Protein AF-A0A3N4HL68-F1 (afdb_monomer_lite)

pLDDT: mean 71.16, std 21.78, range [26.56, 97.38]

Secondary structure (DSSP, 8-state):
-------PPP-S-TT--TTPPEEEEEEEPPPPP-------------------------------------------------GGGPPPEEEEEHHHHHHH-HHHHHHHHTT-HHHHHTEEEEEPP---TTS-THHHHHHHHHHHHHHHHS---GGGS-HHHHHHHHHHHHHHHHHTTTSSS------------------SSTTHHHHHHHHHHHHHHHHHHHHHHHHHHHHHHHHHHHHHHHTT-HHHHHHHHHHHHHHHHHHHHHHHHTS--TTS-HHHHHHHHHHHHHHHHHHHHHHHHHHHHHHHHHHHGGG-S-----------------TT---GGGSPEEEEEEE--PPPPPP-----------------------------------SSGGGS-SPPPPEEEEEHHHHHHH-HHHHHHHHTT-HHHHTTEEEEE-----TTS-THHHHHHHHHHHHHHTT---HHHHHH----GGGGG---------HHHHHHHHTT----HHHHHHHHHHHHHHHHHTT-HHHHHHHHHHHHHHHHHHHHHHHHHHHT----HHHHHHHHT--HHHHHHHHHHHHHHS------HHHHHHHH--PPPPTTHHHHHTT-TT-HHHHHHHHTT-HHHHHHHHHHHHHT-TTS--HHHHHHHHHHHHH-GGGHHHHHHHHT-TTTTSS-GGGS-GGGGT--TT----------

Organism: NCBI:txid1160509

Sequence (708 aa):
MLTTQTNTPSLPSHYCFQRSPIITICLEQPPPTPTPQPSTDSSRKRKRKAKFNKKRKLNRVSEGDSEYQPTGGEGAKSANSDPDDSFPAFQVHLSALTASSDYFKLLLAFNGLEMAERKVVFEMPGIDSELDPRLGIEAFKLYVDYSYSGTFDLSSYEYENSIIYKDGKAKASADRSADVASGVVSSEQSSEVEVNATQTERKQDSEEASTSTDKTAKLDKSVRYHGYEMIFIAVAYVLADRLLAEGLKQALVKKMYQNMMEFFESRAHSGCSTSCDEASCEKLHKMYNSVYWNQFGTTAQILFHATKTVTKHKTNISSSQTLKMDETPREFKLASYISTTSSPMITVHLRQSGKPSPALQTQPSAEGHKPLKRKRKNNPGKAEAHHADQSSSQASAESLNSPPLPTFHVHLAALTAHSQYFSSLSSFNGLEMTEQKVTLHLPRLDPSIDPCLAVEAAKLFIDYCYGGYDVRDYAYDMPYLEAAGSSKSSELATVEEEEEYYCKSEMHHGKEMVFIAVAYVLADRLLAEGLKQKLVKSMYRSMMEYHGSRDDLKGGNSYSEAYARIYKSTNWDDFKKRARIIFNGTRTRFLGVKGYVERYGMTPPTGHAQKAVLTSTENVAFRQPWLGKEYMRNLLCAFFSTLWSCRKHTDWSVRHPFELVEEVPGMAKPLLACLMIPEAHREDLKRFPNKDFGLPEEFESSGNIRYT

InterPro domains:
  IPR000210 BTB/POZ domain [PS50097] (90-156)
  IPR011333 SKP1/BTB/POZ domain superfamily [G3DSA:3.30.710.10] (82-297)
  IPR011333 SKP1/BTB/POZ domain superfamily [G3DSA:3.30.710.10] (396-554)

Structure (mmCIF, N/CA/C/O backbone):
data_AF-A0A3N4HL68-F1
#
_entry.id   AF-A0A3N4HL68-F1
#
loop_
_atom_site.group_PDB
_atom_site.id
_atom_site.type_symbol
_atom_site.label_atom_id
_atom_site.label_alt_id
_atom_site.label_comp_id
_atom_site.label_asym_id
_atom_site.label_entity_id
_atom_site.label_seq_id
_atom_site.pdbx_PDB_ins_code
_atom_site.Cartn_x
_atom_site.Cartn_y
_atom_site.Cartn_z
_atom_site.occupancy
_atom_site.B_iso_or_equiv
_atom_site.auth_seq_id
_atom_site.auth_comp_id
_atom_site.auth_asym_id
_atom_site.auth_atom_id
_atom_site.pdbx_PDB_model_num
ATOM 1 N N . MET A 1 1 ? 28.807 34.752 -12.074 1.00 35.00 1 MET A N 1
ATOM 2 C CA . MET A 1 1 ? 29.574 34.535 -10.830 1.00 35.00 1 MET A CA 1
ATOM 3 C C . MET A 1 1 ? 28.577 34.332 -9.701 1.00 35.00 1 MET A C 1
ATOM 5 O O . MET A 1 1 ? 28.064 35.306 -9.171 1.00 35.00 1 MET A O 1
ATOM 9 N N . LEU A 1 2 ? 28.211 33.078 -9.433 1.00 28.73 2 LEU A N 1
ATOM 10 C CA . LEU A 1 2 ? 27.365 32.699 -8.299 1.00 28.73 2 LEU A CA 1
ATOM 11 C C . LEU A 1 2 ? 28.290 32.509 -7.098 1.00 28.73 2 LEU A C 1
ATOM 13 O O . LEU A 1 2 ? 29.167 31.649 -7.122 1.00 28.73 2 LEU A O 1
ATOM 17 N N . THR A 1 3 ? 28.146 33.366 -6.096 1.00 27.02 3 THR A N 1
ATOM 18 C CA . THR A 1 3 ? 28.868 33.286 -4.829 1.00 27.02 3 THR A CA 1
ATOM 19 C C . THR A 1 3 ? 28.405 32.046 -4.068 1.00 27.02 3 THR A C 1
ATOM 21 O O . THR A 1 3 ? 27.301 31.998 -3.533 1.00 27.02 3 THR A O 1
ATOM 24 N N . THR A 1 4 ? 29.258 31.024 -4.026 1.00 32.53 4 THR A N 1
ATOM 25 C CA . THR A 1 4 ? 29.145 29.897 -3.099 1.00 32.53 4 THR A CA 1
ATOM 26 C C . THR A 1 4 ? 29.184 30.435 -1.672 1.00 32.53 4 THR A C 1
ATOM 28 O O . THR A 1 4 ? 30.228 30.903 -1.215 1.00 32.53 4 THR A O 1
ATOM 31 N N . GLN A 1 5 ? 28.043 30.407 -0.979 1.00 29.39 5 GLN A N 1
ATOM 32 C CA . GLN A 1 5 ? 27.996 30.633 0.462 1.00 29.39 5 GLN A CA 1
ATOM 33 C C . GLN A 1 5 ? 28.811 29.531 1.142 1.00 29.39 5 GLN A C 1
ATOM 35 O O . GLN A 1 5 ? 28.456 28.355 1.107 1.00 29.39 5 GLN A O 1
ATOM 40 N N . THR A 1 6 ? 29.937 29.914 1.732 1.00 29.75 6 THR A N 1
ATOM 41 C CA . THR A 1 6 ? 30.710 29.063 2.629 1.00 29.75 6 THR A CA 1
ATOM 42 C C . THR A 1 6 ? 29.882 28.827 3.888 1.00 29.75 6 THR A C 1
ATOM 44 O O . THR A 1 6 ? 29.683 29.758 4.669 1.00 29.75 6 THR A O 1
ATOM 47 N N . ASN A 1 7 ? 29.385 27.601 4.066 1.00 34.88 7 ASN A N 1
ATOM 48 C CA . ASN A 1 7 ? 28.771 27.142 5.309 1.00 34.88 7 ASN A CA 1
ATOM 49 C C . ASN A 1 7 ? 29.770 27.342 6.454 1.00 34.88 7 ASN A C 1
ATOM 51 O O . ASN A 1 7 ? 30.747 26.604 6.579 1.00 34.88 7 ASN A O 1
ATOM 55 N N . THR A 1 8 ? 29.544 28.355 7.286 1.00 34.25 8 THR A N 1
ATOM 56 C CA . THR A 1 8 ? 30.176 28.432 8.599 1.00 34.25 8 THR A CA 1
ATOM 57 C C . THR A 1 8 ? 29.663 27.255 9.435 1.00 34.25 8 THR A C 1
ATOM 59 O O . THR A 1 8 ? 28.458 26.992 9.421 1.00 34.25 8 THR A O 1
ATOM 62 N N . PRO A 1 9 ? 30.536 26.513 10.143 1.00 41.22 9 PRO A N 1
ATOM 63 C CA . PRO A 1 9 ? 30.106 25.405 10.985 1.00 41.22 9 PRO A CA 1
ATOM 64 C C . PRO A 1 9 ? 29.107 25.934 12.015 1.00 41.22 9 PRO A C 1
ATOM 66 O O . PRO A 1 9 ? 29.423 26.823 12.809 1.00 41.22 9 PRO A O 1
ATOM 69 N N . SER A 1 10 ? 27.873 25.431 11.950 1.00 43.22 10 SER A N 1
ATOM 70 C CA . SER A 1 10 ? 26.822 25.767 12.901 1.00 43.22 10 SER A CA 1
ATOM 71 C C . SER A 1 10 ? 27.318 25.459 14.311 1.00 43.22 10 SER A C 1
ATOM 73 O O . SER A 1 10 ? 27.831 24.367 14.556 1.00 43.22 10 SER A O 1
ATOM 75 N N . LEU A 1 11 ? 27.166 26.428 15.218 1.00 43.47 11 LEU A N 1
ATOM 76 C CA . LEU A 1 11 ? 27.404 26.280 16.656 1.00 43.47 11 LEU A CA 1
ATOM 77 C C . LEU A 1 11 ? 26.887 24.918 17.168 1.00 43.47 11 LEU A C 1
ATOM 79 O O . LEU A 1 11 ? 25.849 24.459 16.680 1.00 43.47 11 LEU A O 1
ATOM 83 N N . PRO A 1 12 ? 27.572 24.282 18.144 1.00 51.28 12 PRO A N 1
ATOM 84 C CA . PRO A 1 12 ? 27.151 22.997 18.699 1.00 51.28 12 PRO A CA 1
ATOM 85 C C . PRO A 1 12 ? 25.677 23.082 19.086 1.00 51.28 12 PRO A C 1
ATOM 87 O O . PRO A 1 12 ? 25.255 24.066 19.699 1.00 51.28 12 PRO A O 1
ATOM 90 N N . SER A 1 13 ? 24.893 22.097 18.646 1.00 54.53 13 SER A N 1
ATOM 91 C CA . SER A 1 13 ? 23.437 22.165 18.701 1.00 54.53 13 SER A CA 1
ATOM 92 C C . SER A 1 13 ? 22.912 22.549 20.076 1.00 54.53 13 SER A C 1
ATOM 94 O O . SER A 1 13 ? 23.496 22.228 21.113 1.00 54.53 13 SER A O 1
ATOM 96 N N . HIS A 1 14 ? 21.732 23.174 20.082 1.00 61.06 14 HIS A N 1
ATOM 97 C CA . HIS A 1 14 ? 20.940 23.467 21.279 1.00 61.06 14 HIS A CA 1
ATOM 98 C C . HIS A 1 14 ? 20.764 22.260 22.231 1.00 61.06 14 HIS A C 1
ATOM 100 O O . HIS A 1 14 ? 20.342 22.443 23.368 1.00 61.06 14 HIS A O 1
ATOM 106 N N . TYR A 1 15 ? 21.094 21.038 21.800 1.00 57.62 15 TYR A N 1
ATOM 107 C CA . TYR A 1 15 ? 21.081 19.820 22.606 1.00 57.62 15 TYR A CA 1
ATOM 108 C C . TYR A 1 15 ? 22.233 19.730 23.618 1.00 57.62 15 TYR A C 1
ATOM 110 O O . TYR A 1 15 ? 22.086 19.043 24.632 1.00 57.62 15 TYR A O 1
ATOM 118 N N . CYS A 1 16 ? 23.328 20.471 23.429 1.00 59.53 16 CYS A N 1
ATOM 119 C CA . CYS A 1 16 ? 24.410 20.614 24.406 1.00 59.53 16 CYS A CA 1
ATOM 120 C C . CYS A 1 16 ? 24.056 21.651 25.485 1.00 59.53 16 CYS A C 1
ATOM 122 O O . CYS A 1 16 ? 24.814 22.586 25.753 1.00 59.53 16 CYS A O 1
ATOM 124 N N . PHE A 1 17 ? 22.898 21.510 26.138 1.00 63.28 17 PHE A N 1
ATOM 125 C CA . PHE A 1 17 ? 22.683 22.210 27.403 1.00 63.28 17 PHE A CA 1
ATOM 126 C C . PHE A 1 17 ? 23.809 21.795 28.358 1.00 63.28 17 PHE A C 1
ATOM 128 O O . PHE A 1 17 ? 24.075 20.602 28.497 1.00 63.28 17 PHE A O 1
ATOM 135 N N . GLN A 1 18 ? 24.433 22.761 29.045 1.00 63.81 18 GLN A N 1
ATOM 136 C CA . GLN A 1 18 ? 25.596 22.599 29.946 1.00 63.81 18 GLN A CA 1
ATOM 137 C C . GLN A 1 18 ? 25.431 21.559 31.082 1.00 63.81 18 GLN A C 1
ATOM 139 O O . GLN A 1 18 ? 26.291 21.444 31.950 1.00 63.81 18 GLN A O 1
ATOM 144 N N . ARG A 1 19 ? 24.321 20.817 31.127 1.00 83.12 19 ARG A N 1
ATOM 145 C CA . ARG A 1 19 ? 23.987 19.832 32.157 1.00 83.12 19 ARG A CA 1
ATOM 146 C C . ARG A 1 19 ? 23.576 18.460 31.620 1.00 83.12 19 ARG A C 1
ATOM 148 O O . ARG A 1 19 ? 23.183 17.626 32.433 1.00 83.12 19 ARG A O 1
ATOM 155 N N . SER A 1 20 ? 23.632 18.194 30.310 1.00 89.25 20 SER A N 1
ATOM 156 C CA . SER A 1 20 ? 23.355 16.828 29.843 1.00 89.25 20 SER A CA 1
ATOM 157 C C . SER A 1 20 ? 24.451 15.882 30.345 1.00 89.25 20 SER A C 1
ATOM 159 O O . SER A 1 20 ? 25.627 16.153 30.101 1.00 89.25 20 SER A O 1
ATOM 161 N N . PRO A 1 21 ? 24.109 14.762 31.006 1.00 91.62 21 PRO A N 1
ATOM 162 C CA . PRO A 1 21 ? 25.102 13.764 31.372 1.00 91.62 21 PRO A CA 1
ATOM 163 C C . PRO A 1 21 ? 25.743 13.171 30.112 1.00 91.62 21 PRO A C 1
ATOM 165 O O . PRO A 1 21 ? 25.101 13.061 29.063 1.00 91.62 21 PRO A O 1
ATOM 168 N N . ILE A 1 22 ? 27.016 12.800 30.235 1.00 94.19 22 ILE A N 1
ATOM 169 C CA . ILE A 1 22 ? 27.760 12.053 29.220 1.00 94.19 22 ILE A CA 1
ATOM 170 C C . ILE A 1 22 ? 27.656 10.570 29.567 1.00 94.19 22 ILE A C 1
ATOM 172 O O . ILE A 1 22 ? 27.849 10.187 30.725 1.00 94.19 22 ILE A O 1
ATOM 176 N N . ILE A 1 23 ? 27.340 9.757 28.564 1.00 95.19 23 ILE A N 1
ATOM 177 C CA . ILE A 1 23 ? 27.279 8.301 28.651 1.00 95.19 23 ILE A CA 1
ATOM 178 C C . ILE A 1 23 ? 28.319 7.693 27.709 1.00 95.19 23 ILE A C 1
ATOM 180 O O . ILE A 1 23 ? 28.587 8.236 26.635 1.00 95.19 23 ILE A O 1
ATOM 184 N N . THR A 1 24 ? 28.923 6.584 28.125 1.00 96.38 24 THR A N 1
ATOM 185 C CA . THR A 1 24 ? 29.890 5.842 27.312 1.00 96.38 24 THR A CA 1
ATOM 186 C C . THR A 1 24 ? 29.164 4.742 26.545 1.00 96.38 24 THR A C 1
ATOM 188 O O . THR A 1 24 ? 28.568 3.864 27.159 1.00 96.38 24 THR A O 1
ATOM 191 N N . ILE A 1 25 ? 29.208 4.765 25.216 1.00 95.94 25 ILE A N 1
ATOM 192 C CA . ILE A 1 25 ? 28.686 3.697 24.362 1.00 95.94 25 ILE A CA 1
ATOM 193 C C . ILE A 1 25 ? 29.849 2.800 23.944 1.00 95.94 25 ILE A C 1
ATOM 195 O O . ILE A 1 25 ? 30.736 3.236 23.212 1.00 95.94 25 ILE A O 1
ATOM 199 N N . CYS A 1 26 ? 29.853 1.558 24.408 1.00 94.69 26 CYS A N 1
ATOM 200 C CA . CYS A 1 26 ? 30.788 0.530 23.969 1.00 94.69 26 CYS A CA 1
ATOM 201 C C . CYS A 1 26 ? 30.130 -0.269 22.852 1.00 94.69 26 CYS A C 1
ATOM 203 O O . CYS A 1 26 ? 29.050 -0.817 23.061 1.00 94.69 26 CYS A O 1
ATOM 205 N N . LEU A 1 27 ? 30.755 -0.332 21.680 1.00 93.62 27 LEU A N 1
ATOM 206 C CA . LEU A 1 27 ? 30.255 -1.179 20.604 1.00 93.62 27 LEU A CA 1
ATOM 207 C C . LEU A 1 27 ? 30.709 -2.621 20.838 1.00 93.62 27 LEU A C 1
ATOM 209 O O . LEU A 1 27 ? 31.837 -2.859 21.261 1.00 93.62 27 LEU A O 1
ATOM 213 N N . GLU A 1 28 ? 29.841 -3.582 20.562 1.00 91.12 28 GLU A N 1
ATOM 214 C CA . GLU A 1 28 ? 30.169 -5.005 20.633 1.00 91.12 28 GLU A CA 1
ATOM 215 C C . GLU A 1 28 ? 29.802 -5.670 19.309 1.00 91.12 28 GLU A C 1
ATOM 217 O O . GLU A 1 28 ? 28.771 -5.354 18.709 1.00 91.12 28 GLU A O 1
ATOM 222 N N . GLN A 1 29 ? 30.660 -6.560 18.811 1.00 86.12 29 GLN A N 1
ATOM 223 C CA . GLN A 1 29 ? 30.294 -7.384 17.666 1.00 86.12 29 GLN A CA 1
ATOM 224 C C . GLN A 1 29 ? 29.350 -8.500 18.113 1.00 86.12 29 GLN A C 1
ATOM 226 O O . GLN A 1 29 ? 29.590 -9.112 19.153 1.00 86.12 29 GLN A O 1
ATOM 231 N N . PRO A 1 30 ? 28.327 -8.826 17.309 1.00 83.25 30 PRO A N 1
ATOM 232 C CA . PRO A 1 30 ? 27.520 -10.001 17.574 1.00 83.25 30 PRO A CA 1
ATOM 233 C C . PRO A 1 30 ? 28.425 -11.241 17.569 1.00 83.25 30 PRO A C 1
ATOM 235 O O . PRO A 1 30 ? 29.314 -11.345 16.712 1.00 83.25 30 PRO A O 1
ATOM 238 N N . PRO A 1 31 ? 28.213 -12.203 18.482 1.00 81.81 31 PRO A N 1
ATOM 239 C CA . PRO A 1 31 ? 29.011 -13.417 18.510 1.00 81.81 31 PRO A CA 1
ATOM 240 C C . PRO A 1 31 ? 28.924 -14.126 17.149 1.00 81.81 31 PRO A C 1
ATOM 242 O O . PRO A 1 31 ? 27.839 -14.182 16.551 1.00 81.81 31 PRO A O 1
ATOM 245 N N . PRO A 1 32 ? 30.039 -14.679 16.633 1.00 78.94 32 PRO A N 1
ATOM 246 C CA . PRO A 1 32 ? 30.038 -15.353 15.344 1.00 78.94 32 PRO A CA 1
ATOM 247 C C . PRO A 1 32 ? 28.983 -16.458 15.363 1.00 78.94 32 PRO A C 1
ATOM 249 O O . PRO A 1 32 ? 28.952 -17.295 16.267 1.00 78.94 32 PRO A O 1
ATOM 252 N N . THR A 1 33 ? 28.085 -16.446 14.373 1.00 74.06 33 THR A N 1
ATOM 253 C CA . THR A 1 33 ? 27.041 -17.471 14.281 1.00 74.06 33 THR A CA 1
ATOM 254 C C . THR A 1 33 ? 27.736 -18.829 14.179 1.00 74.06 33 THR A C 1
ATOM 256 O O . THR A 1 33 ? 28.549 -19.001 13.269 1.00 74.06 33 THR A O 1
ATOM 259 N N . PRO A 1 34 ? 27.472 -19.784 15.090 1.00 74.31 34 PRO A N 1
ATOM 260 C CA . PRO A 1 34 ? 28.193 -21.045 15.110 1.00 74.31 34 PRO A CA 1
ATOM 261 C C . PRO A 1 34 ? 27.981 -21.762 13.778 1.00 74.31 34 PRO A C 1
ATOM 263 O O . PRO A 1 34 ? 26.866 -22.183 13.460 1.00 74.31 34 PRO A O 1
ATOM 266 N N . THR A 1 35 ? 29.045 -21.870 12.980 1.00 72.94 35 THR A N 1
ATOM 267 C CA . THR A 1 35 ? 29.023 -22.615 11.723 1.00 72.94 35 THR A CA 1
ATOM 268 C C . THR A 1 35 ? 28.623 -24.050 12.056 1.00 72.94 35 THR A C 1
ATOM 270 O O . THR A 1 35 ? 29.325 -24.678 12.854 1.00 72.94 35 THR A O 1
ATOM 273 N N . PRO A 1 36 ? 27.509 -24.583 11.515 1.00 64.69 36 PRO A N 1
ATOM 274 C CA . PRO A 1 36 ? 27.081 -25.939 11.819 1.00 64.69 36 PRO A CA 1
ATOM 275 C C . PRO A 1 36 ? 28.201 -26.894 11.414 1.00 64.69 36 PRO A C 1
ATOM 277 O O . PRO A 1 36 ? 28.460 -27.091 10.226 1.00 64.69 36 PRO A O 1
ATOM 280 N N . GLN A 1 37 ? 28.909 -27.438 12.408 1.00 62.66 37 GLN A N 1
ATOM 281 C CA . GLN A 1 37 ? 29.953 -28.415 12.154 1.00 62.66 37 GLN A CA 1
ATOM 282 C C . GLN A 1 37 ? 29.293 -29.606 11.454 1.00 62.66 37 GLN A C 1
ATOM 284 O O . GLN A 1 37 ? 28.306 -30.137 11.975 1.00 62.66 37 GLN A O 1
ATOM 289 N N . PRO A 1 38 ? 29.780 -30.019 10.272 1.00 59.41 38 PRO A N 1
ATOM 290 C CA . PRO A 1 38 ? 29.253 -31.196 9.610 1.00 59.41 38 PRO A CA 1
ATOM 291 C C . PRO A 1 38 ? 29.452 -32.376 10.558 1.00 59.41 38 PRO A C 1
ATOM 293 O O . PRO A 1 38 ? 30.581 -32.754 10.864 1.00 59.41 38 PRO A O 1
ATOM 296 N N . SER A 1 39 ? 28.351 -32.931 11.065 1.00 53.91 39 SER A N 1
ATOM 297 C CA . SER A 1 39 ? 28.386 -34.095 11.939 1.00 53.91 39 SER A CA 1
ATOM 298 C C . SER A 1 39 ? 29.057 -35.239 11.183 1.00 53.91 39 SER A C 1
ATOM 300 O O . SER A 1 39 ? 28.465 -35.824 10.272 1.00 53.91 39 SER A O 1
ATOM 302 N N . THR A 1 40 ? 30.294 -35.565 11.546 1.00 48.00 40 THR A N 1
ATOM 303 C CA . THR A 1 40 ? 30.991 -36.770 11.099 1.00 48.00 40 THR A CA 1
ATOM 304 C C . THR A 1 40 ? 30.383 -37.985 11.797 1.00 48.00 40 THR A C 1
ATOM 306 O O . THR A 1 40 ? 31.034 -38.646 12.602 1.00 48.00 40 THR A O 1
ATOM 309 N N . ASP A 1 41 ? 29.116 -38.283 11.511 1.00 46.53 41 ASP A N 1
ATOM 310 C CA . ASP A 1 41 ? 28.479 -39.529 11.926 1.00 46.53 41 ASP A CA 1
ATOM 311 C C . ASP A 1 41 ? 28.779 -40.604 10.874 1.00 46.53 41 ASP A C 1
ATOM 313 O O . ASP A 1 41 ? 28.009 -40.891 9.957 1.00 46.53 41 ASP A O 1
ATOM 317 N N . SER A 1 42 ? 29.982 -41.169 10.973 1.00 50.00 42 SER A N 1
ATOM 318 C CA . SER A 1 42 ? 30.399 -42.348 10.211 1.00 50.00 42 SER A CA 1
ATOM 319 C C . SER A 1 42 ? 30.027 -43.632 10.964 1.00 50.00 42 SER A C 1
ATOM 321 O O . SER A 1 42 ? 30.868 -44.478 11.276 1.00 50.00 42 SER A O 1
ATOM 323 N N . SER A 1 43 ? 28.739 -43.826 11.255 1.00 46.84 43 SER A N 1
ATOM 324 C CA . SER A 1 43 ? 28.242 -45.074 11.841 1.00 46.84 43 SER A CA 1
ATOM 325 C C . SER A 1 43 ? 27.886 -46.121 10.768 1.00 46.84 43 SER A C 1
ATOM 327 O O . SER A 1 43 ? 26.854 -46.121 10.099 1.00 46.84 43 SER A O 1
ATOM 329 N N . ARG A 1 44 ? 28.824 -47.065 10.619 1.00 48.00 44 ARG A N 1
ATOM 330 C CA . ARG A 1 44 ? 28.714 -48.434 10.076 1.00 48.00 44 ARG A CA 1
ATOM 331 C C . ARG A 1 44 ? 27.278 -48.969 9.886 1.00 48.00 44 ARG A C 1
ATOM 333 O O . ARG A 1 44 ? 26.658 -49.463 10.827 1.00 48.00 44 ARG A O 1
ATOM 340 N N . LYS A 1 45 ? 26.839 -49.119 8.630 1.00 42.88 45 LYS A N 1
ATOM 341 C CA . LYS A 1 45 ? 25.754 -50.051 8.259 1.00 42.88 45 LYS A CA 1
ATOM 342 C C . LYS A 1 45 ? 26.245 -51.505 8.326 1.00 42.88 45 LYS A C 1
ATOM 344 O O . LYS A 1 45 ? 26.641 -52.094 7.321 1.00 42.88 45 LYS A O 1
ATOM 349 N N . ARG A 1 46 ? 26.198 -52.120 9.514 1.00 44.56 46 ARG A N 1
ATOM 350 C CA . ARG A 1 46 ? 26.305 -53.582 9.676 1.00 44.56 46 ARG A CA 1
ATOM 351 C C . ARG A 1 46 ? 24.914 -54.213 9.550 1.00 44.56 46 ARG A C 1
ATOM 353 O O . ARG A 1 46 ? 24.080 -54.095 10.439 1.00 44.56 46 ARG A O 1
ATOM 360 N N . LYS A 1 47 ? 24.685 -54.925 8.443 1.00 52.81 47 LYS A N 1
ATOM 361 C CA . LYS A 1 47 ? 23.555 -55.849 8.251 1.00 52.81 47 LYS A CA 1
ATOM 362 C C . LYS A 1 47 ? 23.596 -56.951 9.319 1.00 52.81 47 LYS A C 1
ATOM 364 O O . LYS A 1 47 ? 24.529 -57.751 9.295 1.00 52.81 47 LYS A O 1
ATOM 369 N N . ARG A 1 48 ? 22.569 -57.088 10.165 1.00 44.16 48 ARG A N 1
ATOM 370 C CA . ARG A 1 48 ? 22.218 -58.379 10.787 1.00 44.16 48 ARG A CA 1
ATOM 371 C C . ARG A 1 48 ? 20.705 -58.550 10.924 1.00 44.16 48 ARG A C 1
ATOM 373 O O . ARG A 1 48 ? 19.995 -57.671 11.391 1.00 44.16 48 ARG A O 1
ATOM 380 N N . LYS A 1 49 ? 20.257 -59.718 10.461 1.00 46.97 49 LYS A N 1
ATOM 381 C CA . LYS A 1 49 ? 18.898 -60.258 10.521 1.00 46.97 49 LYS A CA 1
ATOM 382 C C . LYS A 1 49 ? 18.583 -60.800 11.926 1.00 46.97 49 LYS A C 1
ATOM 384 O O . LYS A 1 49 ? 19.466 -61.374 12.550 1.00 46.97 49 LYS A O 1
ATOM 389 N N . ALA A 1 50 ? 17.300 -60.701 12.290 1.00 47.25 50 ALA A N 1
ATOM 390 C CA . ALA A 1 50 ? 16.484 -61.591 13.132 1.00 47.25 50 ALA A CA 1
ATOM 391 C C . ALA A 1 50 ? 16.986 -62.011 14.535 1.00 47.25 50 ALA A C 1
ATOM 393 O O . ALA A 1 50 ? 17.951 -62.758 14.655 1.00 47.25 50 ALA A O 1
ATOM 394 N N . LYS A 1 51 ? 16.184 -61.744 15.579 1.00 42.47 51 LYS A N 1
ATOM 395 C CA . LYS A 1 51 ? 15.284 -62.741 16.206 1.00 42.47 51 LYS A CA 1
ATOM 396 C C . LYS A 1 51 ? 14.524 -62.177 17.418 1.00 42.47 51 LYS A C 1
ATOM 398 O O . LYS A 1 51 ? 14.943 -61.251 18.095 1.00 42.47 51 LYS A O 1
ATOM 403 N N . PHE A 1 52 ? 13.377 -62.808 17.607 1.00 47.72 52 PHE A N 1
ATOM 404 C CA . PHE A 1 52 ? 12.295 -62.654 18.572 1.00 47.72 52 PHE A CA 1
ATOM 405 C C . PHE A 1 52 ? 12.676 -63.137 19.990 1.00 47.72 52 PHE A C 1
ATOM 407 O O . PHE A 1 52 ? 13.314 -64.183 20.093 1.00 47.72 52 PHE A O 1
ATOM 414 N N . ASN A 1 53 ? 12.237 -62.432 21.049 1.00 35.81 53 ASN A N 1
ATOM 415 C CA . ASN A 1 53 ? 11.705 -62.927 22.351 1.00 35.81 53 ASN A CA 1
ATOM 416 C C . ASN A 1 53 ? 11.702 -61.767 23.378 1.00 35.81 53 ASN A C 1
ATOM 418 O O . ASN A 1 53 ? 12.710 -61.096 23.525 1.00 35.81 53 ASN A O 1
ATOM 422 N N . LYS A 1 54 ? 10.592 -61.323 23.990 1.00 42.72 54 LYS A N 1
ATOM 423 C CA . LYS A 1 54 ? 9.596 -61.935 24.906 1.00 42.72 54 LYS A CA 1
ATOM 424 C C . LYS A 1 54 ? 9.955 -61.776 26.407 1.00 42.72 54 LYS A C 1
ATOM 426 O O . LYS A 1 54 ? 10.713 -62.566 26.945 1.00 42.72 54 LYS A O 1
ATOM 431 N N . LYS A 1 55 ? 9.191 -60.873 27.055 1.00 43.53 55 LYS A N 1
ATOM 432 C CA . LYS A 1 55 ? 8.633 -60.879 28.436 1.00 43.53 55 LYS A CA 1
ATOM 433 C C . LYS A 1 55 ? 9.481 -60.521 29.682 1.00 43.53 55 LYS A C 1
ATOM 435 O O . LYS A 1 55 ? 10.552 -61.064 29.896 1.00 43.53 55 LYS A O 1
ATOM 440 N N . ARG A 1 56 ? 8.739 -59.854 30.604 1.00 37.06 56 ARG A N 1
ATOM 441 C CA . ARG A 1 56 ? 8.866 -59.702 32.084 1.00 37.06 56 ARG A CA 1
ATOM 442 C C . ARG A 1 56 ? 9.858 -58.615 32.551 1.00 37.06 56 ARG A C 1
ATOM 444 O O . ARG A 1 56 ? 10.869 -58.432 31.907 1.00 37.06 56 ARG A O 1
ATOM 451 N N . LYS A 1 57 ? 9.656 -57.871 33.650 1.00 34.19 57 LYS A N 1
ATOM 452 C CA . LYS A 1 57 ? 8.686 -57.898 34.770 1.00 34.19 57 LYS A CA 1
ATOM 453 C C . LYS A 1 57 ? 8.775 -56.555 35.533 1.00 34.19 57 LYS A C 1
ATOM 455 O O . LYS A 1 57 ? 9.836 -55.948 35.553 1.00 34.19 57 LYS A O 1
ATOM 460 N N . LEU A 1 58 ? 7.678 -56.176 36.193 1.00 47.53 58 LEU A N 1
ATOM 461 C CA . LEU A 1 58 ? 7.588 -55.199 37.292 1.00 47.53 58 LEU A CA 1
ATOM 462 C C . LEU A 1 58 ? 8.466 -55.577 38.509 1.00 47.53 58 LEU A C 1
ATOM 464 O O . LEU A 1 58 ? 8.580 -56.770 38.792 1.00 47.53 58 LEU A O 1
ATOM 468 N N . ASN A 1 59 ? 8.958 -54.560 39.238 1.00 33.19 59 ASN A N 1
ATOM 469 C CA . ASN A 1 59 ? 9.160 -54.415 40.708 1.00 33.19 59 ASN A CA 1
ATOM 470 C C . ASN A 1 59 ? 9.850 -53.040 40.916 1.00 33.19 59 ASN A C 1
ATOM 472 O O . ASN A 1 59 ? 10.791 -52.764 40.183 1.00 33.19 59 ASN A O 1
ATOM 476 N N . ARG A 1 60 ? 9.405 -52.033 41.689 1.00 40.88 60 ARG A N 1
ATOM 477 C CA . ARG A 1 60 ? 8.847 -51.854 43.055 1.00 40.88 60 ARG A CA 1
ATOM 478 C C . ARG A 1 60 ? 9.873 -52.044 44.196 1.00 40.88 60 ARG A C 1
ATOM 480 O O . ARG A 1 60 ? 10.389 -53.146 44.334 1.00 40.88 60 ARG A O 1
ATOM 487 N N . VAL A 1 61 ? 9.959 -50.999 45.051 1.00 37.03 61 VAL A N 1
ATOM 488 C CA . VAL A 1 61 ? 10.605 -50.875 46.396 1.00 37.03 61 VAL A CA 1
ATOM 489 C C . VAL A 1 61 ? 12.129 -50.618 46.322 1.00 37.03 61 VAL A C 1
ATOM 491 O O . VAL A 1 61 ? 12.761 -51.214 45.463 1.00 37.03 61 VAL A O 1
ATOM 494 N N . SER A 1 62 ? 12.811 -49.727 47.063 1.00 35.31 62 SER A N 1
ATOM 495 C CA . SER A 1 62 ? 12.664 -48.997 48.356 1.00 35.31 62 SER A CA 1
ATOM 496 C C . SER A 1 62 ? 13.613 -47.771 48.323 1.00 35.31 62 SER A C 1
ATOM 498 O O . SER A 1 62 ? 14.601 -47.806 47.595 1.00 35.31 62 SER A O 1
ATOM 500 N N . GLU A 1 63 ? 13.282 -46.619 48.916 1.00 41.97 63 GLU A N 1
ATOM 501 C CA . GLU A 1 63 ? 13.699 -46.176 50.271 1.00 41.97 63 GLU A CA 1
ATOM 502 C C . GLU A 1 63 ? 15.170 -46.451 50.636 1.00 41.97 63 GLU A C 1
ATOM 504 O O . GLU A 1 63 ? 15.613 -47.598 50.674 1.00 41.97 63 GLU A O 1
ATOM 509 N N . GLY A 1 64 ? 15.900 -45.372 50.934 1.00 33.78 64 GLY A N 1
ATOM 510 C CA . GLY A 1 64 ? 17.279 -45.389 51.407 1.00 33.78 64 GLY A CA 1
ATOM 511 C C . GLY A 1 64 ? 17.803 -43.971 51.619 1.00 33.78 64 GLY A C 1
ATOM 512 O O . GLY A 1 64 ? 18.335 -43.363 50.693 1.00 33.78 64 GLY A O 1
ATOM 513 N N . ASP A 1 65 ? 17.601 -43.466 52.835 1.00 41.22 65 ASP A N 1
ATOM 514 C CA . ASP A 1 65 ? 18.249 -42.284 53.400 1.00 41.22 65 ASP A CA 1
ATOM 515 C C . ASP A 1 65 ? 19.775 -42.335 53.235 1.00 41.22 65 ASP A C 1
ATOM 517 O O . ASP A 1 65 ? 20.400 -43.369 53.465 1.00 41.22 65 ASP A O 1
ATOM 521 N N . SER A 1 66 ? 20.381 -41.200 52.885 1.00 39.31 66 SER A N 1
ATOM 522 C CA . SER A 1 66 ? 21.825 -40.978 53.016 1.00 39.31 66 SER A CA 1
ATOM 523 C C . SER A 1 66 ? 22.128 -39.482 52.966 1.00 39.31 66 SER A C 1
ATOM 525 O O . SER A 1 66 ? 22.393 -38.906 51.915 1.00 39.31 66 SER A O 1
ATOM 527 N N . GLU A 1 67 ? 22.019 -38.879 54.143 1.00 37.06 67 GLU A N 1
ATOM 528 C CA . GLU A 1 67 ? 23.039 -38.039 54.773 1.00 37.06 67 GLU A CA 1
ATOM 529 C C . GLU A 1 67 ? 23.790 -36.999 53.916 1.00 37.06 67 GLU A C 1
ATOM 531 O O . GLU A 1 67 ? 24.620 -37.277 53.053 1.00 37.06 67 GLU A O 1
ATOM 536 N N . TYR A 1 68 ? 23.504 -35.751 54.277 1.00 37.12 68 TYR A N 1
ATOM 537 C CA . TYR A 1 68 ? 24.196 -34.519 53.930 1.00 37.12 68 TYR A CA 1
ATOM 538 C C . TYR A 1 68 ? 25.687 -34.568 54.324 1.00 37.12 68 TYR A C 1
ATOM 540 O O . TYR A 1 68 ? 26.012 -34.676 55.505 1.00 37.12 68 TYR A O 1
ATOM 548 N N . GLN A 1 69 ? 26.591 -34.329 53.370 1.00 37.88 69 GLN A N 1
ATOM 549 C CA . GLN A 1 69 ? 27.859 -33.642 53.638 1.00 37.88 69 GLN A CA 1
ATOM 550 C C . GLN A 1 69 ? 28.186 -32.655 52.506 1.00 37.88 69 GLN A C 1
ATOM 552 O O . GLN A 1 69 ? 28.178 -33.046 51.339 1.00 37.88 69 GLN A O 1
ATOM 557 N N . PRO A 1 70 ? 28.489 -31.381 52.823 1.00 45.97 70 PRO A N 1
ATOM 558 C CA . PRO A 1 70 ? 28.918 -30.400 51.844 1.00 45.97 70 PRO A CA 1
ATOM 559 C C . PRO A 1 70 ? 30.448 -30.401 51.762 1.00 45.97 70 PRO A C 1
ATOM 561 O O . PRO A 1 70 ? 31.131 -29.896 52.653 1.00 45.97 70 PRO A O 1
ATOM 564 N N . THR A 1 71 ? 31.001 -30.933 50.677 1.00 36.81 71 THR A N 1
ATOM 565 C CA . THR A 1 71 ? 32.387 -30.662 50.287 1.00 36.81 71 THR A CA 1
ATOM 566 C C . THR A 1 71 ? 32.389 -29.611 49.188 1.00 36.81 71 THR A C 1
ATOM 568 O O . THR A 1 71 ? 31.865 -29.802 48.093 1.00 36.81 71 THR A O 1
ATOM 571 N N . GLY A 1 72 ? 32.943 -28.449 49.535 1.00 41.41 72 GLY A N 1
ATOM 572 C CA . GLY A 1 72 ? 33.227 -27.379 48.595 1.00 41.41 72 GLY A CA 1
ATOM 573 C C . GLY A 1 72 ? 34.229 -27.817 47.531 1.00 41.41 72 GLY A C 1
ATOM 574 O O . GLY A 1 72 ? 35.080 -28.673 47.765 1.00 41.41 72 GLY A O 1
ATOM 575 N N . GLY A 1 73 ? 34.131 -27.191 46.364 1.00 36.66 73 GLY A N 1
ATOM 576 C CA . GLY A 1 73 ? 35.063 -27.433 45.278 1.00 36.66 73 GLY A CA 1
ATOM 577 C C . GLY A 1 73 ? 34.677 -26.696 44.007 1.00 36.66 73 GLY A C 1
ATOM 578 O O . GLY A 1 73 ? 33.784 -27.121 43.292 1.00 36.66 73 GLY A O 1
ATOM 579 N N . GLU A 1 74 ? 35.439 -25.636 43.748 1.00 37.91 74 GLU A N 1
ATOM 580 C CA . GLU A 1 74 ? 35.821 -25.145 42.420 1.00 37.91 74 GLU A CA 1
ATOM 581 C C . GLU A 1 74 ? 34.846 -24.212 41.692 1.00 37.91 74 GLU A C 1
ATOM 583 O O . GLU A 1 74 ? 33.906 -24.588 40.997 1.00 37.91 74 GLU A O 1
ATOM 588 N N . GLY A 1 75 ? 35.164 -22.922 41.843 1.00 38.81 75 GLY A N 1
ATOM 589 C CA . GLY A 1 75 ? 34.579 -21.825 41.100 1.00 38.81 75 GLY A CA 1
ATOM 590 C C . GLY A 1 75 ? 34.775 -21.972 39.595 1.00 38.81 75 GLY A C 1
ATOM 591 O O . GLY A 1 75 ? 35.866 -22.267 39.100 1.00 38.81 75 GLY A O 1
ATOM 592 N N . ALA A 1 76 ? 33.695 -21.687 38.876 1.00 40.88 76 ALA A N 1
ATOM 593 C CA . ALA A 1 76 ? 33.711 -21.422 37.454 1.00 40.88 76 ALA A CA 1
ATOM 594 C C . ALA A 1 76 ? 34.687 -20.268 37.175 1.00 40.88 76 ALA A C 1
ATOM 596 O O . ALA A 1 76 ? 34.396 -19.101 37.443 1.00 40.88 76 ALA A O 1
ATOM 597 N N . LYS A 1 77 ? 35.872 -20.607 36.658 1.00 39.47 77 LYS A N 1
ATOM 598 C CA . LYS A 1 77 ? 36.777 -19.645 36.034 1.00 39.47 77 LYS A CA 1
ATOM 599 C C . LYS A 1 77 ? 36.033 -19.028 34.853 1.00 39.47 77 LYS A C 1
ATOM 601 O O . LYS A 1 77 ? 35.873 -19.667 33.816 1.00 39.47 77 LYS A O 1
ATOM 606 N N . SER A 1 78 ? 35.565 -17.798 35.053 1.00 42.81 78 SER A N 1
ATOM 607 C CA . SER A 1 78 ? 35.230 -16.855 33.990 1.00 42.81 78 SER A CA 1
ATOM 608 C C . SER A 1 78 ? 36.324 -16.928 32.930 1.00 42.81 78 SER A C 1
ATOM 610 O O . SER A 1 78 ? 37.501 -16.762 33.254 1.00 42.81 78 SER A O 1
ATOM 612 N N . ALA A 1 79 ? 35.948 -17.236 31.692 1.00 44.69 79 ALA A N 1
ATOM 613 C CA . ALA A 1 79 ? 36.863 -17.210 30.567 1.00 44.69 79 ALA A CA 1
ATOM 614 C C . ALA A 1 79 ? 37.524 -15.824 30.509 1.00 44.69 79 ALA A C 1
ATOM 616 O O . ALA A 1 79 ? 36.832 -14.810 30.452 1.00 44.69 79 ALA A O 1
ATOM 617 N N . ASN A 1 80 ? 38.856 -15.786 30.576 1.00 40.00 80 ASN A N 1
ATOM 618 C CA . ASN A 1 80 ? 39.637 -14.604 30.235 1.00 40.00 80 ASN A CA 1
ATOM 619 C C . ASN A 1 80 ? 39.408 -14.329 28.743 1.00 40.00 80 ASN A C 1
ATOM 621 O O . ASN A 1 80 ? 40.051 -14.953 27.902 1.00 40.00 80 ASN A O 1
ATOM 625 N N . SER A 1 81 ? 38.458 -13.456 28.416 1.00 48.06 81 SER A N 1
ATOM 626 C CA . SER A 1 81 ? 38.394 -12.812 27.107 1.00 48.06 81 SER A CA 1
ATOM 627 C C . SER A 1 81 ? 39.606 -11.890 26.985 1.00 48.06 81 SER A C 1
ATOM 629 O O . SER A 1 81 ? 39.821 -11.058 27.872 1.00 48.06 81 SER A O 1
ATOM 631 N N . ASP A 1 82 ? 40.403 -12.058 25.931 1.00 49.88 82 ASP A N 1
ATOM 632 C CA . ASP A 1 82 ? 41.512 -11.156 25.619 1.00 49.88 82 ASP A CA 1
ATOM 633 C C . ASP A 1 82 ? 41.002 -9.698 25.582 1.00 49.88 82 ASP A C 1
ATOM 635 O O . ASP A 1 82 ? 39.990 -9.422 24.934 1.00 49.88 82 ASP A O 1
ATOM 639 N N . PRO A 1 83 ? 41.661 -8.745 26.270 1.00 53.56 83 PRO A N 1
ATOM 640 C CA . PRO A 1 83 ? 41.230 -7.344 26.312 1.00 53.56 83 PRO A CA 1
ATOM 641 C C . PRO A 1 83 ? 41.338 -6.603 24.961 1.00 53.56 83 PRO A C 1
ATOM 643 O O . PRO A 1 83 ? 40.869 -5.468 24.859 1.00 53.56 83 PRO A O 1
ATOM 646 N N . ASP A 1 84 ? 41.909 -7.233 23.928 1.00 56.31 84 ASP A N 1
ATOM 647 C CA . ASP A 1 84 ? 42.162 -6.629 22.611 1.00 56.31 84 ASP A CA 1
ATOM 648 C C . ASP A 1 84 ? 40.964 -6.655 21.639 1.00 56.31 84 ASP A C 1
ATOM 650 O O . ASP A 1 84 ? 41.003 -5.974 20.616 1.00 56.31 84 ASP A O 1
ATOM 654 N N . ASP A 1 85 ? 39.866 -7.349 21.963 1.00 60.84 85 ASP A N 1
ATOM 655 C CA . ASP A 1 85 ? 38.655 -7.377 21.114 1.00 60.84 85 ASP A CA 1
ATOM 656 C C . ASP A 1 85 ? 37.643 -6.254 21.436 1.00 60.84 85 ASP A C 1
ATOM 658 O O . ASP A 1 85 ? 36.516 -6.240 20.930 1.00 60.84 85 ASP A O 1
ATOM 662 N N . SER A 1 86 ? 38.018 -5.277 22.272 1.00 61.97 86 SER A N 1
ATOM 663 C CA . SER A 1 86 ? 37.128 -4.164 22.627 1.00 61.97 86 SER A CA 1
ATOM 664 C C . SER A 1 86 ? 37.127 -3.054 21.562 1.00 61.97 86 SER A C 1
ATOM 666 O O . SER A 1 86 ? 38.146 -2.433 21.262 1.00 61.97 86 SER A O 1
ATOM 668 N N . PHE A 1 87 ? 35.957 -2.783 20.973 1.00 77.31 87 PHE A N 1
ATOM 669 C CA . PHE A 1 87 ? 35.771 -1.674 20.029 1.00 77.31 87 PHE A CA 1
ATOM 670 C C . PHE A 1 87 ? 35.942 -0.309 20.710 1.00 77.31 87 PHE A C 1
ATOM 672 O O . PHE A 1 87 ? 35.751 -0.192 21.925 1.00 77.31 87 PHE A O 1
ATOM 679 N N . PRO A 1 88 ? 36.245 0.756 19.937 1.00 79.50 88 PRO A N 1
ATOM 680 C CA . PRO A 1 88 ? 36.284 2.110 20.468 1.00 79.50 88 PRO A CA 1
ATOM 681 C C . PRO A 1 88 ? 34.982 2.454 21.195 1.00 79.50 88 PRO A C 1
ATOM 683 O O . PRO A 1 88 ? 33.878 2.182 20.716 1.00 79.50 88 PRO A O 1
ATOM 686 N N . ALA A 1 89 ? 35.135 3.075 22.360 1.00 87.94 89 ALA A N 1
ATOM 687 C CA . ALA A 1 89 ? 34.029 3.594 23.140 1.00 87.94 89 ALA A CA 1
ATOM 688 C C . ALA A 1 89 ? 33.745 5.052 22.756 1.00 87.94 89 ALA A C 1
ATOM 690 O O . ALA A 1 89 ? 34.663 5.862 22.617 1.00 87.94 89 ALA A O 1
ATOM 691 N N . PHE A 1 90 ? 32.469 5.400 22.626 1.00 94.12 90 PHE A N 1
ATOM 692 C CA . PHE A 1 90 ? 32.015 6.746 22.290 1.00 94.12 90 PHE A CA 1
ATOM 693 C C . PHE A 1 90 ? 31.490 7.441 23.538 1.00 94.12 90 PHE A C 1
ATOM 695 O O . PHE A 1 90 ? 30.596 6.927 24.201 1.00 94.12 90 PHE A O 1
ATOM 702 N N . GLN A 1 91 ? 32.004 8.626 23.853 1.00 95.25 91 GLN A N 1
ATOM 703 C CA . GLN A 1 91 ? 31.452 9.459 24.920 1.00 95.25 91 GLN A CA 1
ATOM 704 C C . GLN A 1 91 ? 30.476 10.465 24.312 1.00 95.25 91 GLN A C 1
ATOM 706 O O . GLN A 1 91 ? 30.882 11.357 23.568 1.00 95.25 91 GLN A O 1
ATOM 711 N N . VAL A 1 92 ? 29.182 10.307 24.595 1.00 94.88 92 VAL A N 1
ATOM 712 C CA . VAL A 1 92 ? 28.118 11.084 23.941 1.00 94.88 92 VAL A CA 1
ATOM 713 C C . VAL A 1 92 ? 27.188 11.703 24.981 1.00 94.88 92 VAL A C 1
ATOM 715 O O . VAL A 1 92 ? 26.900 11.103 26.017 1.00 94.88 92 VAL A O 1
ATOM 718 N N . HIS A 1 93 ? 26.703 12.917 24.716 1.00 95.12 93 HIS A N 1
ATOM 719 C CA . HIS A 1 93 ? 25.684 13.552 25.540 1.00 95.12 93 HIS A CA 1
ATOM 720 C C . HIS A 1 93 ? 24.360 12.802 25.408 1.00 95.12 93 HIS A C 1
ATOM 722 O O . HIS A 1 93 ? 23.851 12.576 24.308 1.00 95.12 93 HIS A O 1
ATOM 728 N N . LEU A 1 94 ? 23.770 12.475 26.555 1.00 93.62 94 LEU A N 1
ATOM 729 C CA . LEU A 1 94 ? 22.508 11.752 26.628 1.00 93.62 94 LEU A CA 1
ATOM 730 C C . LEU A 1 94 ? 21.368 12.472 25.897 1.00 93.62 94 LEU A C 1
ATOM 732 O O . LEU A 1 94 ? 20.535 11.829 25.260 1.00 93.62 94 LEU A O 1
ATOM 736 N N . SER A 1 95 ? 21.343 13.805 25.960 1.00 93.75 95 SER A N 1
ATOM 737 C CA . SER A 1 95 ? 20.370 14.640 25.253 1.00 93.75 95 SER A CA 1
ATOM 738 C C . SER A 1 95 ? 20.449 14.484 23.734 1.00 93.75 95 SER A C 1
ATOM 740 O O . SER A 1 95 ? 19.408 14.426 23.091 1.00 93.75 95 SER A O 1
ATOM 742 N N . ALA A 1 96 ? 21.650 14.375 23.159 1.00 94.06 96 ALA A N 1
ATOM 743 C CA . ALA A 1 96 ? 21.831 14.200 21.719 1.00 94.06 96 ALA A CA 1
ATOM 744 C C . ALA A 1 96 ? 21.329 12.820 21.265 1.00 94.06 96 ALA A C 1
ATOM 746 O O . ALA A 1 96 ? 20.538 12.730 20.328 1.00 94.06 96 ALA A O 1
ATOM 747 N N . LEU A 1 97 ? 21.702 11.756 21.992 1.00 94.44 97 LEU A N 1
ATOM 748 C CA . LEU A 1 97 ? 21.240 10.390 21.711 1.00 94.44 97 LEU A CA 1
ATOM 749 C C . LEU A 1 97 ? 19.718 10.268 21.820 1.00 94.44 97 LEU A C 1
ATOM 751 O O . LEU A 1 97 ? 19.054 9.763 20.919 1.00 94.44 97 LEU A O 1
ATOM 755 N N . THR A 1 98 ? 19.148 10.760 22.921 1.00 93.94 98 THR A N 1
ATOM 756 C CA . THR A 1 98 ? 17.699 10.699 23.145 1.00 93.94 98 THR A CA 1
ATOM 757 C C . THR A 1 98 ? 16.926 11.646 22.248 1.00 93.94 98 THR A C 1
ATOM 759 O O . THR A 1 98 ? 15.757 11.393 22.021 1.00 93.94 98 THR A O 1
ATOM 762 N N . ALA A 1 99 ? 17.506 12.712 21.701 1.00 93.38 99 ALA A N 1
ATOM 763 C CA . ALA A 1 99 ? 16.805 13.530 20.715 1.00 93.38 99 ALA A CA 1
ATOM 764 C C . ALA A 1 99 ? 16.654 12.791 19.375 1.00 93.38 99 ALA A C 1
ATOM 766 O O . ALA A 1 99 ? 15.590 12.862 18.756 1.00 93.38 99 ALA A O 1
ATOM 767 N N . SER A 1 100 ? 17.693 12.065 18.949 1.00 94.12 100 SER A N 1
ATOM 768 C CA . SER A 1 100 ? 17.786 11.470 17.610 1.00 94.12 100 SER A CA 1
ATOM 769 C C . SER A 1 100 ? 17.337 10.006 17.516 1.00 94.12 100 SER A C 1
ATOM 771 O O . SER A 1 100 ? 17.067 9.536 16.411 1.00 94.12 100 SER A O 1
ATOM 773 N N . SER A 1 101 ? 17.250 9.279 18.637 1.00 96.94 101 SER A N 1
ATOM 774 C CA . SER A 1 101 ? 16.982 7.835 18.674 1.00 96.94 101 SER A CA 1
ATOM 775 C C . SER A 1 101 ? 15.924 7.461 19.709 1.00 96.94 101 SER A C 1
ATOM 777 O O . SER A 1 101 ? 16.103 7.650 20.916 1.00 96.94 101 SER A O 1
ATOM 779 N N . ASP A 1 102 ? 14.838 6.836 19.245 1.00 91.56 102 ASP A N 1
ATOM 780 C CA . ASP A 1 102 ? 13.822 6.285 20.146 1.00 91.56 102 ASP A CA 1
ATOM 781 C C . ASP A 1 102 ? 14.337 5.056 20.913 1.00 91.56 102 ASP A C 1
ATOM 783 O O . ASP A 1 102 ? 13.865 4.789 22.017 1.00 91.56 102 ASP A O 1
ATOM 787 N N . TYR A 1 103 ? 15.340 4.339 20.388 1.00 94.25 103 TYR A N 1
ATOM 788 C CA . TYR A 1 103 ? 16.000 3.243 21.104 1.00 94.25 103 TYR A CA 1
ATOM 789 C C . TYR A 1 103 ? 16.619 3.740 22.411 1.00 94.25 103 TYR A C 1
ATOM 791 O O . TYR A 1 103 ? 16.310 3.205 23.475 1.00 94.25 103 TYR A O 1
ATOM 799 N N . PHE A 1 104 ? 17.427 4.805 22.355 1.00 94.12 104 PHE A N 1
ATOM 800 C CA . PHE A 1 104 ? 18.029 5.369 23.561 1.00 94.12 104 PHE A CA 1
ATOM 801 C C . PHE A 1 104 ? 16.980 6.021 24.468 1.00 94.12 104 PHE A C 1
ATOM 803 O O . PHE A 1 104 ? 17.061 5.842 25.681 1.00 94.12 104 PHE A O 1
ATOM 810 N N . LYS A 1 105 ? 15.946 6.691 23.925 1.00 91.50 105 LYS A N 1
ATOM 811 C CA . LYS A 1 105 ? 14.821 7.181 24.754 1.00 91.50 105 LYS A CA 1
ATOM 812 C C . LYS A 1 105 ? 14.198 6.055 25.578 1.00 91.50 105 LYS A C 1
ATOM 814 O O . LYS A 1 105 ? 13.984 6.224 26.776 1.00 91.50 105 LYS A O 1
ATOM 819 N N . LEU A 1 106 ? 13.911 4.921 24.939 1.00 88.50 106 LEU A N 1
ATOM 820 C CA . LEU A 1 106 ? 13.296 3.767 25.589 1.00 88.50 106 LEU A CA 1
ATOM 821 C C . LEU A 1 106 ? 14.243 3.114 26.594 1.00 88.50 106 LEU A C 1
ATOM 823 O O . LEU A 1 106 ? 13.822 2.863 27.716 1.00 88.50 106 LEU A O 1
ATOM 827 N N . LEU A 1 107 ? 15.505 2.881 26.224 1.00 86.56 107 LEU A N 1
ATOM 828 C CA . LEU A 1 107 ? 16.505 2.257 27.097 1.00 86.56 107 LEU A CA 1
ATOM 829 C C . LEU A 1 107 ? 16.671 3.038 28.410 1.00 86.56 107 LEU A C 1
ATOM 831 O O . LEU A 1 107 ? 16.689 2.462 29.495 1.00 86.56 107 LEU A O 1
ATOM 835 N N . LEU A 1 108 ? 16.730 4.365 28.315 1.00 84.62 108 LEU A N 1
ATOM 836 C CA . LEU A 1 108 ? 17.017 5.239 29.452 1.00 84.62 108 LEU A CA 1
ATOM 837 C C . LEU A 1 108 ? 15.778 5.541 30.301 1.00 84.62 108 LEU A C 1
ATOM 839 O O . LEU A 1 108 ? 15.916 5.862 31.479 1.00 84.62 108 LEU A O 1
ATOM 843 N N . ALA A 1 109 ? 14.569 5.382 29.750 1.00 82.12 109 ALA A N 1
ATOM 844 C CA . ALA A 1 109 ? 13.320 5.562 30.491 1.00 82.12 109 ALA A CA 1
ATOM 845 C C . ALA A 1 109 ? 13.175 4.593 31.680 1.00 82.12 109 ALA A C 1
ATOM 847 O O . ALA A 1 109 ? 12.436 4.883 32.620 1.00 82.12 109 ALA A O 1
ATOM 848 N N . PHE A 1 110 ? 13.887 3.462 31.664 1.00 77.75 110 PHE A N 1
ATOM 849 C CA . PHE A 1 110 ? 13.822 2.453 32.722 1.00 77.75 110 PHE A CA 1
ATOM 850 C C . PHE A 1 110 ? 14.802 2.687 33.880 1.00 77.75 110 PHE A C 1
ATOM 852 O O . PHE A 1 110 ? 14.750 1.932 34.847 1.00 77.75 110 PHE A O 1
ATOM 859 N N . ASN A 1 111 ? 15.665 3.717 33.821 1.00 82.81 111 ASN A N 1
ATOM 860 C CA . ASN A 1 111 ? 16.713 3.969 34.826 1.00 82.81 111 ASN A CA 1
ATOM 861 C C . ASN A 1 111 ? 17.502 2.690 35.198 1.00 82.81 111 ASN A C 1
ATOM 863 O O . ASN A 1 111 ? 17.739 2.416 36.374 1.00 82.81 111 ASN A O 1
ATOM 867 N N . GLY A 1 112 ? 17.862 1.891 34.186 1.00 86.69 112 GLY A N 1
ATOM 868 C CA . GLY A 1 112 ? 18.563 0.615 34.342 1.00 86.69 112 GLY A CA 1
ATOM 869 C C . GLY A 1 112 ? 20.037 0.742 34.744 1.00 86.69 112 GLY A C 1
ATOM 870 O O . GLY A 1 112 ? 20.537 1.830 35.050 1.00 86.69 112 GLY A O 1
ATOM 871 N N . LEU A 1 113 ? 20.748 -0.392 34.718 1.00 82.88 113 LEU A N 1
ATOM 872 C CA . LEU A 1 113 ? 22.190 -0.474 35.001 1.00 82.88 113 LEU A CA 1
ATOM 873 C C . LEU A 1 113 ? 23.004 0.468 34.105 1.00 82.88 113 LEU A C 1
ATOM 875 O O . LEU A 1 113 ? 23.977 1.065 34.556 1.00 82.88 113 LEU A O 1
ATOM 879 N N . GLU A 1 114 ? 22.549 0.688 32.877 1.00 87.75 114 GLU A N 1
ATOM 880 C CA . GLU A 1 114 ? 23.190 1.555 31.897 1.00 87.75 114 GLU A CA 1
ATOM 881 C C . GLU A 1 114 ? 23.276 3.012 32.376 1.00 87.75 114 GLU A C 1
ATOM 883 O O . GLU A 1 114 ? 24.266 3.706 32.132 1.00 87.75 114 GLU A O 1
ATOM 888 N N . MET A 1 115 ? 22.252 3.473 33.105 1.00 86.44 115 MET A N 1
ATOM 889 C CA . MET A 1 115 ? 22.217 4.809 33.705 1.00 86.44 115 MET A CA 1
ATOM 890 C C . MET A 1 115 ? 23.062 4.895 34.975 1.00 86.44 115 MET A C 1
ATOM 892 O O . MET A 1 115 ? 23.714 5.917 35.203 1.00 86.44 115 MET A O 1
ATOM 896 N N . ALA A 1 116 ? 23.071 3.835 35.786 1.00 89.38 116 ALA A N 1
ATOM 897 C CA . ALA A 1 116 ? 23.874 3.772 37.005 1.00 89.38 116 ALA A CA 1
ATOM 898 C C . ALA A 1 116 ? 25.380 3.755 36.690 1.00 89.38 116 ALA A C 1
ATOM 900 O O . ALA A 1 116 ? 26.151 4.495 37.302 1.00 89.38 116 ALA A O 1
ATOM 901 N N . GLU A 1 117 ? 25.783 2.968 35.693 1.00 91.88 117 GLU A N 1
ATOM 902 C CA . GLU A 1 117 ? 27.177 2.819 35.261 1.00 91.88 117 GLU A CA 1
ATOM 903 C C . GLU A 1 117 ? 27.609 3.880 34.242 1.00 91.88 117 GLU A C 1
ATOM 905 O O . GLU A 1 117 ? 28.795 3.997 33.932 1.00 91.88 117 GLU A O 1
ATOM 910 N N . ARG A 1 118 ? 26.661 4.665 33.709 1.00 92.56 118 ARG A N 1
ATOM 911 C CA . ARG A 1 118 ? 26.877 5.590 32.581 1.00 92.56 118 ARG A CA 1
ATOM 912 C C . ARG A 1 118 ? 27.560 4.898 31.401 1.00 92.56 118 ARG A C 1
ATOM 914 O O . ARG A 1 118 ? 28.421 5.481 30.731 1.00 92.56 118 ARG A O 1
ATOM 921 N N . LYS A 1 119 ? 27.144 3.663 31.136 1.00 94.50 119 LYS A N 1
ATOM 922 C CA . LYS A 1 119 ? 27.715 2.798 30.113 1.00 94.50 119 LYS A CA 1
ATOM 923 C C . LYS A 1 119 ? 26.602 2.030 29.412 1.00 94.50 119 LYS A C 1
ATOM 925 O O . LYS A 1 119 ? 25.826 1.347 30.064 1.00 94.50 119 LYS A O 1
ATOM 930 N N . VAL A 1 120 ? 26.543 2.111 28.088 1.00 93.19 120 VAL A N 1
ATOM 931 C CA . VAL A 1 120 ? 25.690 1.245 27.265 1.00 93.19 120 VAL A CA 1
ATOM 932 C C . VAL A 1 120 ? 26.601 0.357 26.443 1.00 93.19 120 VAL A C 1
ATOM 934 O O . VAL A 1 120 ? 27.454 0.860 25.714 1.00 93.19 120 VAL A O 1
ATOM 937 N N . VAL A 1 121 ? 26.410 -0.952 26.539 1.00 93.00 121 VAL A N 1
ATOM 938 C CA . VAL A 1 121 ? 27.001 -1.893 25.588 1.00 93.00 121 VAL A CA 1
ATOM 939 C C . VAL A 1 121 ? 25.999 -2.065 24.454 1.00 93.00 121 VAL A C 1
ATOM 941 O O . VAL A 1 121 ? 24.868 -2.496 24.672 1.00 93.00 121 VAL A O 1
ATOM 944 N N . PHE A 1 122 ? 26.378 -1.624 23.261 1.00 92.81 122 PHE A N 1
ATOM 945 C CA . PHE A 1 122 ? 25.538 -1.657 22.076 1.00 92.81 122 PHE A CA 1
ATOM 946 C C . PHE A 1 122 ? 26.071 -2.707 21.105 1.00 92.81 122 PHE A C 1
ATOM 948 O O . PHE A 1 122 ? 27.123 -2.531 20.491 1.00 92.81 122 PHE A O 1
ATOM 955 N N . GLU A 1 123 ? 25.319 -3.793 20.957 1.00 90.38 123 GLU A N 1
ATOM 956 C CA . GLU A 1 123 ? 25.608 -4.824 19.968 1.00 90.38 123 GLU A CA 1
ATOM 957 C C . GLU A 1 123 ? 25.333 -4.277 18.562 1.00 90.38 123 GLU A C 1
ATOM 959 O O . GLU A 1 123 ? 24.208 -3.896 18.213 1.00 90.38 123 GLU A O 1
ATOM 964 N N . MET A 1 124 ? 26.377 -4.225 17.743 1.00 88.12 124 MET A N 1
ATOM 965 C CA . MET A 1 124 ? 26.286 -3.764 16.367 1.00 88.12 124 MET A CA 1
ATOM 966 C C . MET A 1 124 ? 25.398 -4.704 15.548 1.00 88.12 124 MET A C 1
ATOM 968 O O . MET A 1 124 ? 25.398 -5.916 15.777 1.00 88.12 124 MET A O 1
ATOM 972 N N . PRO A 1 125 ? 24.632 -4.190 14.564 1.00 83.69 125 PRO A N 1
ATOM 973 C CA . PRO A 1 125 ? 23.898 -5.065 13.664 1.00 83.69 125 PRO A CA 1
ATOM 974 C C . PRO A 1 125 ? 24.858 -6.091 13.063 1.00 83.69 125 PRO A C 1
ATOM 976 O O . PRO A 1 125 ? 25.936 -5.726 12.600 1.00 83.69 125 PRO A O 1
ATOM 979 N N . GLY A 1 126 ? 24.448 -7.362 13.059 1.00 77.38 126 GLY A N 1
ATOM 980 C CA . GLY A 1 126 ? 25.125 -8.418 12.313 1.00 77.38 126 GLY A CA 1
ATOM 981 C C . GLY A 1 126 ? 25.070 -8.106 10.828 1.00 77.38 126 GLY A C 1
ATOM 982 O O . GLY A 1 126 ? 24.146 -8.520 10.129 1.00 77.38 126 GLY A O 1
ATOM 983 N N . ILE A 1 127 ? 26.028 -7.304 10.385 1.00 75.69 127 ILE A N 1
ATOM 984 C CA . ILE A 1 127 ? 26.390 -7.140 8.993 1.00 75.69 127 ILE A CA 1
ATOM 985 C C . ILE A 1 127 ? 27.036 -8.475 8.600 1.00 75.69 127 ILE A C 1
ATOM 987 O O . ILE A 1 127 ? 27.790 -9.035 9.398 1.00 75.69 127 ILE A O 1
ATOM 991 N N . ASP A 1 128 ? 26.674 -9.030 7.439 1.00 70.62 128 ASP A N 1
ATOM 992 C CA . ASP A 1 128 ? 27.157 -10.343 6.993 1.00 70.62 128 ASP A CA 1
ATOM 993 C C . ASP A 1 128 ? 28.667 -10.488 7.243 1.00 70.62 128 ASP A C 1
ATOM 995 O O . ASP A 1 128 ? 29.421 -9.535 7.044 1.00 70.62 128 ASP A O 1
ATOM 999 N N . SER A 1 129 ? 29.121 -11.684 7.646 1.00 65.69 129 SER A N 1
ATOM 1000 C CA . SER A 1 129 ? 30.522 -11.982 8.024 1.00 65.69 129 SER A CA 1
ATOM 1001 C C . SER A 1 129 ? 31.567 -11.600 6.961 1.00 65.69 129 SER A C 1
ATOM 1003 O O . SER A 1 129 ? 32.779 -11.630 7.187 1.00 65.69 129 SER A O 1
ATOM 1005 N N . GLU A 1 130 ? 31.101 -11.278 5.760 1.00 77.56 130 GLU A N 1
ATOM 1006 C CA . GLU A 1 130 ? 31.901 -10.828 4.639 1.00 77.56 130 GLU A CA 1
ATOM 1007 C C . GLU A 1 130 ? 32.290 -9.347 4.711 1.00 77.56 130 GLU A C 1
ATOM 1009 O O . GLU A 1 130 ? 33.295 -8.987 4.102 1.00 77.56 130 GLU A O 1
ATOM 1014 N N . LEU A 1 131 ? 31.629 -8.501 5.499 1.00 79.00 131 LEU A N 1
ATOM 1015 C CA . LEU A 1 131 ? 31.980 -7.080 5.609 1.00 79.00 131 LEU A CA 1
ATOM 1016 C C . LEU A 1 131 ? 32.924 -6.811 6.786 1.00 79.00 131 LEU A C 1
ATOM 1018 O O . LEU A 1 131 ? 32.905 -7.514 7.794 1.00 79.00 131 LEU A O 1
ATOM 1022 N N . ASP A 1 132 ? 33.800 -5.817 6.625 1.00 86.75 132 ASP A N 1
ATOM 1023 C CA . ASP A 1 132 ? 34.718 -5.384 7.680 1.00 86.75 132 ASP A CA 1
ATOM 1024 C C . ASP A 1 132 ? 33.911 -4.754 8.830 1.00 86.75 132 ASP A C 1
ATOM 1026 O O . ASP A 1 132 ? 33.205 -3.767 8.605 1.00 86.75 132 ASP A O 1
ATOM 1030 N N . PRO A 1 133 ? 34.015 -5.266 10.066 1.00 86.06 133 PRO A N 1
ATOM 1031 C CA . PRO A 1 133 ? 33.315 -4.698 11.213 1.00 86.06 133 PRO A CA 1
ATOM 1032 C C . PRO A 1 133 ? 33.620 -3.223 11.487 1.00 86.06 133 PRO A C 1
ATOM 1034 O O . PRO A 1 133 ? 32.801 -2.530 12.098 1.00 86.06 133 PRO A O 1
ATOM 1037 N N . ARG A 1 134 ? 34.759 -2.708 11.002 1.00 89.62 134 ARG A N 1
ATOM 1038 C CA . ARG A 1 134 ? 35.090 -1.277 11.068 1.00 89.62 134 ARG A CA 1
ATOM 1039 C C . ARG A 1 134 ? 34.056 -0.394 10.366 1.00 89.62 134 ARG A C 1
ATOM 1041 O O . ARG A 1 134 ? 33.814 0.713 10.836 1.00 89.62 134 ARG A O 1
ATOM 1048 N N . LEU A 1 135 ? 33.364 -0.896 9.337 1.00 91.38 135 LEU A N 1
ATOM 1049 C CA . LEU A 1 135 ? 32.239 -0.186 8.705 1.00 91.38 135 LEU A CA 1
ATOM 1050 C C . LEU A 1 135 ? 31.130 0.134 9.705 1.00 91.38 135 LEU A C 1
ATOM 1052 O O . LEU A 1 135 ? 30.511 1.191 9.626 1.00 91.38 135 LEU A O 1
ATOM 1056 N N . GLY A 1 136 ? 30.891 -0.763 10.661 1.00 91.88 136 GLY A N 1
ATOM 1057 C CA . GLY A 1 136 ? 29.942 -0.518 11.733 1.00 91.88 136 GLY A CA 1
ATOM 1058 C C . GLY A 1 136 ? 30.375 0.647 12.630 1.00 91.88 136 GLY A C 1
ATOM 1059 O O . GLY A 1 136 ? 29.553 1.487 12.985 1.00 91.88 136 GLY A O 1
ATOM 1060 N N . ILE A 1 137 ? 31.665 0.728 12.960 1.00 92.88 137 ILE A N 1
ATOM 1061 C CA . ILE A 1 137 ? 32.227 1.816 13.774 1.00 92.88 137 ILE A CA 1
ATOM 1062 C C . ILE A 1 137 ? 32.059 3.157 13.053 1.00 92.88 137 ILE A C 1
ATOM 1064 O O . ILE A 1 137 ? 31.594 4.122 13.656 1.00 92.88 137 ILE A O 1
ATOM 1068 N N . GLU A 1 138 ? 32.390 3.211 11.761 1.00 95.06 138 GLU A N 1
ATOM 1069 C CA . GLU A 1 138 ? 32.219 4.412 10.933 1.00 95.06 138 GLU A CA 1
ATOM 1070 C C . GLU A 1 138 ? 30.742 4.806 10.792 1.00 95.06 138 GLU A C 1
ATOM 1072 O O . GLU A 1 138 ? 30.391 5.979 10.907 1.00 95.06 138 GLU A O 1
ATOM 1077 N N . ALA A 1 139 ? 29.840 3.833 10.646 1.00 95.62 139 ALA A N 1
ATOM 1078 C CA . ALA A 1 139 ? 28.405 4.096 10.636 1.00 95.62 139 ALA A CA 1
ATOM 1079 C C . ALA A 1 139 ? 27.909 4.653 11.983 1.00 95.62 139 ALA A C 1
ATOM 1081 O O . ALA A 1 139 ? 27.026 5.513 12.013 1.00 95.62 139 ALA A O 1
ATOM 1082 N N . PHE A 1 140 ? 28.482 4.198 13.101 1.00 96.38 140 PHE A N 1
ATOM 1083 C CA . PHE A 1 140 ? 28.148 4.734 14.419 1.00 96.38 140 PHE A CA 1
ATOM 1084 C C . PHE A 1 140 ? 28.702 6.147 14.621 1.00 96.38 140 PHE A C 1
ATOM 1086 O O . PHE A 1 140 ? 27.978 6.998 15.135 1.00 96.38 140 PHE A O 1
ATOM 1093 N N . LYS A 1 141 ? 29.924 6.439 14.147 1.00 96.12 141 LYS A N 1
ATOM 1094 C CA . LYS A 1 141 ? 30.454 7.815 14.075 1.00 96.12 141 LYS A CA 1
ATOM 1095 C C . LYS A 1 141 ? 29.495 8.730 13.312 1.00 96.12 141 LYS A C 1
ATOM 1097 O O . LYS A 1 141 ? 29.124 9.777 13.832 1.00 96.12 141 LYS A O 1
ATOM 1102 N N . LEU A 1 142 ? 29.002 8.280 12.155 1.00 97.12 142 LEU A N 1
ATOM 1103 C CA . LEU A 1 142 ? 28.013 9.013 11.361 1.00 97.12 142 LEU A CA 1
ATOM 1104 C C . LEU A 1 142 ? 26.731 9.306 12.141 1.00 97.12 142 LEU A C 1
ATOM 1106 O O . LEU A 1 142 ? 26.226 10.429 12.113 1.00 97.12 142 LEU A O 1
ATOM 1110 N N . TYR A 1 143 ? 26.211 8.323 12.876 1.00 97.38 143 TYR A N 1
ATOM 1111 C CA . TYR A 1 143 ? 25.052 8.537 13.741 1.00 97.38 143 TYR A CA 1
ATOM 1112 C C . TYR A 1 143 ? 25.328 9.552 14.864 1.00 97.38 143 TYR A C 1
ATOM 1114 O O . TYR A 1 143 ? 24.455 10.370 15.171 1.00 97.38 143 TYR A O 1
ATOM 1122 N N . VAL A 1 144 ? 26.520 9.530 15.469 1.00 96.50 144 VAL A N 1
ATOM 1123 C CA . VAL A 1 144 ? 26.915 10.505 16.498 1.00 96.50 144 VAL A CA 1
ATOM 1124 C C . VAL A 1 144 ? 26.957 11.913 15.908 1.00 96.50 144 VAL A C 1
ATOM 1126 O O . VAL A 1 144 ? 26.334 12.810 16.478 1.00 96.50 144 VAL A O 1
ATOM 1129 N N . ASP A 1 145 ? 27.593 12.097 14.751 1.00 96.25 145 ASP A N 1
ATOM 1130 C CA . ASP A 1 145 ? 27.649 13.395 14.071 1.00 96.25 145 ASP A CA 1
ATOM 1131 C C . ASP A 1 145 ? 26.243 13.904 13.750 1.00 96.25 145 ASP A C 1
ATOM 1133 O O . ASP A 1 145 ? 25.883 15.012 14.153 1.00 96.25 145 ASP A O 1
ATOM 1137 N N . TYR A 1 146 ? 25.401 13.054 13.151 1.00 96.81 146 TYR A N 1
ATOM 1138 C CA . TYR A 1 146 ? 24.003 13.382 12.867 1.00 96.81 146 TYR A CA 1
ATOM 1139 C C . TYR A 1 146 ? 23.216 13.753 14.128 1.00 96.81 146 TYR A C 1
ATOM 1141 O O . TYR A 1 146 ? 22.390 14.663 14.102 1.00 96.81 146 TYR A O 1
ATOM 1149 N N . SER A 1 147 ? 23.472 13.083 15.252 1.00 95.62 147 SER A N 1
ATOM 1150 C CA . SER A 1 147 ? 22.795 13.378 16.519 1.00 95.62 147 SER A CA 1
ATOM 1151 C C . SER A 1 147 ? 23.151 14.760 17.068 1.00 95.62 147 SER A C 1
ATOM 1153 O O . SER A 1 147 ? 22.332 15.368 17.759 1.00 95.62 147 SER A O 1
ATOM 1155 N N . TYR A 1 148 ? 24.344 15.273 16.759 1.00 94.31 148 TYR A N 1
ATOM 1156 C CA . TYR A 1 148 ? 24.755 16.613 17.167 1.00 94.31 148 TYR A CA 1
ATOM 1157 C C . TYR A 1 148 ? 24.404 17.691 16.153 1.00 94.31 148 TYR A C 1
ATOM 1159 O O . TYR A 1 148 ? 24.025 18.776 16.581 1.00 94.31 148 TYR A O 1
ATOM 1167 N N . SER A 1 149 ? 24.539 17.451 14.853 1.00 93.94 149 SER A N 1
ATOM 1168 C CA . SER A 1 149 ? 24.394 18.493 13.825 1.00 93.94 149 SER A CA 1
ATOM 1169 C C . SER A 1 149 ? 23.060 18.434 13.071 1.00 93.94 149 SER A C 1
ATOM 1171 O O . SER A 1 149 ? 22.670 19.412 12.437 1.00 93.94 149 SER A O 1
ATOM 1173 N N . GLY A 1 150 ? 22.353 17.299 13.119 1.00 93.81 150 GLY A N 1
ATOM 1174 C CA . GLY A 1 150 ? 21.205 17.002 12.256 1.00 93.81 150 GLY A CA 1
ATOM 1175 C C . GLY A 1 150 ? 21.580 16.712 10.796 1.00 93.81 150 GLY A C 1
ATOM 1176 O O . GLY A 1 150 ? 20.692 16.541 9.958 1.00 93.81 150 GLY A O 1
ATOM 1177 N N . THR A 1 151 ? 22.873 16.663 10.472 1.00 95.00 151 THR A N 1
ATOM 1178 C CA . THR A 1 151 ? 23.421 16.423 9.130 1.00 95.00 151 THR A CA 1
ATOM 1179 C C . THR A 1 151 ? 24.648 15.507 9.211 1.00 95.00 151 THR A C 1
ATOM 1181 O O . THR A 1 151 ? 25.147 15.207 10.289 1.00 95.00 151 THR A O 1
ATOM 1184 N N . PHE A 1 152 ? 25.134 15.002 8.083 1.00 95.94 152 PHE A N 1
ATOM 1185 C CA . PHE A 1 152 ? 26.381 14.235 8.032 1.00 95.94 152 PHE A CA 1
ATOM 1186 C C . PHE A 1 152 ? 27.085 14.490 6.701 1.00 95.94 152 PHE A C 1
ATOM 1188 O O . PHE A 1 152 ? 26.432 14.817 5.706 1.00 95.94 152 PHE A O 1
ATOM 1195 N N . ASP A 1 153 ? 28.405 14.324 6.686 1.00 95.50 153 ASP A N 1
ATOM 1196 C CA . ASP A 1 153 ? 29.227 14.405 5.482 1.00 95.50 153 ASP A CA 1
ATOM 1197 C C . ASP A 1 153 ? 29.942 13.073 5.277 1.00 95.50 153 ASP A C 1
ATOM 1199 O O . ASP A 1 153 ? 30.809 12.692 6.060 1.00 95.50 153 ASP A O 1
ATOM 1203 N N . LEU A 1 154 ? 29.574 12.358 4.212 1.00 93.69 154 LEU A N 1
ATOM 1204 C CA . LEU A 1 154 ? 30.122 11.034 3.939 1.00 93.69 154 LEU A CA 1
ATOM 1205 C C . LEU A 1 154 ? 31.634 11.061 3.701 1.00 93.69 154 LEU A C 1
ATOM 1207 O O . LEU A 1 154 ? 32.301 10.085 4.023 1.00 93.69 154 LEU A O 1
ATOM 1211 N N . SER A 1 155 ? 32.190 12.177 3.227 1.00 92.38 155 SER A N 1
ATOM 1212 C CA . SER A 1 155 ? 33.634 12.303 3.003 1.00 92.38 155 SER A CA 1
ATOM 1213 C C . SER A 1 155 ? 34.465 12.297 4.295 1.00 92.38 155 SER A C 1
ATOM 1215 O O . SER A 1 155 ? 35.678 12.107 4.238 1.00 92.38 155 SER A O 1
ATOM 1217 N N . SER A 1 156 ? 33.824 12.458 5.459 1.00 92.75 156 SER A N 1
ATOM 1218 C CA . SER A 1 156 ? 34.484 12.452 6.771 1.00 92.75 156 SER A CA 1
ATOM 1219 C C . SER A 1 156 ? 34.743 11.048 7.339 1.00 92.75 156 SER A C 1
ATOM 1221 O O . SER A 1 156 ? 35.382 10.936 8.385 1.00 92.75 156 SER A O 1
ATOM 1223 N N . TYR A 1 157 ? 34.261 9.982 6.687 1.00 93.19 157 TYR A N 1
ATOM 1224 C CA . TYR A 1 157 ? 34.367 8.605 7.189 1.00 93.19 157 TYR A CA 1
ATOM 1225 C C . TYR A 1 157 ? 35.280 7.747 6.308 1.00 93.19 157 TYR A C 1
ATOM 1227 O O . TYR A 1 157 ? 35.178 7.753 5.082 1.00 93.19 157 TYR A O 1
ATOM 1235 N N . GLU A 1 158 ? 36.139 6.936 6.927 1.00 90.19 158 GLU A N 1
ATOM 1236 C CA . GLU A 1 158 ? 37.136 6.110 6.224 1.00 90.19 158 GLU A CA 1
ATOM 1237 C C . GLU A 1 158 ? 36.570 4.750 5.759 1.00 90.19 158 GLU A C 1
ATOM 1239 O O . GLU A 1 158 ? 37.135 3.689 6.033 1.00 90.19 158 GLU A O 1
ATOM 1244 N N . TYR A 1 159 ? 35.439 4.741 5.047 1.00 85.06 159 TYR A N 1
ATOM 1245 C CA . TYR A 1 159 ? 34.788 3.487 4.630 1.00 85.06 159 TYR A CA 1
ATOM 1246 C C . TYR A 1 159 ? 35.441 2.820 3.407 1.00 85.06 159 TYR A C 1
ATOM 1248 O O . TYR A 1 159 ? 35.338 1.602 3.248 1.00 85.06 159 TYR A O 1
ATOM 1256 N N . GLU A 1 160 ? 36.143 3.574 2.555 1.00 80.56 160 GLU A N 1
ATOM 1257 C CA . GLU A 1 160 ? 36.803 3.036 1.354 1.00 80.56 160 GLU A CA 1
ATOM 1258 C C . GLU A 1 160 ? 37.847 1.972 1.699 1.00 80.56 160 GLU A C 1
ATOM 1260 O O . GLU A 1 160 ? 37.851 0.875 1.134 1.00 80.56 160 GLU A O 1
ATOM 1265 N N . ASN A 1 161 ? 38.702 2.272 2.680 1.00 73.94 161 ASN A N 1
ATOM 1266 C CA . ASN A 1 161 ? 39.759 1.365 3.113 1.00 73.94 161 ASN A CA 1
ATOM 1267 C C . ASN A 1 161 ? 39.171 0.055 3.650 1.00 73.94 161 ASN A C 1
ATOM 1269 O O . ASN A 1 161 ? 39.689 -1.019 3.356 1.00 73.94 161 ASN A O 1
ATOM 1273 N N . SER A 1 162 ? 38.049 0.116 4.364 1.00 72.56 162 SER A N 1
ATOM 1274 C CA . SER A 1 162 ? 37.399 -1.067 4.932 1.00 72.56 162 SER A CA 1
ATOM 1275 C C . SER A 1 162 ? 36.731 -1.979 3.901 1.00 72.56 162 SER A C 1
ATOM 1277 O O . SER A 1 162 ? 36.635 -3.184 4.131 1.00 72.56 162 SER A O 1
ATOM 1279 N N . ILE A 1 163 ? 36.306 -1.456 2.748 1.00 72.19 163 ILE A N 1
ATOM 1280 C CA . ILE A 1 163 ? 35.664 -2.279 1.709 1.00 72.19 163 ILE A CA 1
ATOM 1281 C C . ILE A 1 163 ? 36.712 -2.910 0.772 1.00 72.19 163 ILE A C 1
ATOM 1283 O O . ILE A 1 163 ? 36.570 -4.063 0.362 1.00 72.19 163 ILE A O 1
ATOM 1287 N N . ILE A 1 164 ? 37.814 -2.206 0.489 1.00 64.81 164 ILE A N 1
ATOM 1288 C CA . ILE A 1 164 ? 38.841 -2.636 -0.481 1.00 64.81 164 ILE A CA 1
ATOM 1289 C C . ILE A 1 164 ? 39.665 -3.850 0.008 1.00 64.81 164 ILE A C 1
ATOM 1291 O O . ILE A 1 164 ? 40.174 -4.628 -0.805 1.00 64.81 164 ILE A O 1
ATOM 1295 N N . TYR A 1 165 ? 39.788 -4.067 1.323 1.00 51.97 165 TYR A N 1
ATOM 1296 C CA . TYR A 1 165 ? 40.732 -5.043 1.897 1.00 51.97 165 TYR A CA 1
ATOM 1297 C C . TYR A 1 165 ? 40.469 -6.524 1.546 1.00 51.97 165 TYR A C 1
ATOM 1299 O O . TYR A 1 165 ? 41.367 -7.355 1.733 1.00 51.97 165 TYR A O 1
ATOM 1307 N N . LYS A 1 166 ? 39.289 -6.887 1.020 1.00 56.16 166 LYS A N 1
ATOM 1308 C CA . LYS A 1 166 ? 38.966 -8.283 0.655 1.00 56.16 166 LYS A CA 1
ATOM 1309 C C . LYS A 1 166 ? 39.144 -8.606 -0.832 1.00 56.16 166 LYS A C 1
ATOM 1311 O O . LYS A 1 166 ? 39.670 -9.681 -1.131 1.00 56.16 166 LYS A O 1
ATOM 1316 N N . ASP A 1 167 ? 38.861 -7.672 -1.741 1.00 56.09 167 ASP A N 1
ATOM 1317 C CA . ASP A 1 167 ? 39.069 -7.884 -3.186 1.00 56.09 167 ASP A CA 1
ATOM 1318 C C . ASP A 1 167 ? 40.554 -8.099 -3.532 1.00 56.09 167 ASP A C 1
ATOM 1320 O O . ASP A 1 167 ? 40.897 -8.908 -4.398 1.00 56.09 167 ASP A O 1
ATOM 1324 N N . GLY A 1 168 ? 41.462 -7.438 -2.803 1.00 52.59 168 GLY A N 1
ATOM 1325 C CA . GLY A 1 168 ? 42.907 -7.575 -3.009 1.00 52.59 168 GLY A CA 1
ATOM 1326 C C . GLY A 1 168 ? 43.494 -8.922 -2.559 1.00 52.59 168 GLY A C 1
ATOM 1327 O O . GLY A 1 168 ? 44.383 -9.457 -3.223 1.00 52.59 168 GLY A O 1
ATOM 1328 N N . LYS A 1 169 ? 43.001 -9.514 -1.459 1.00 50.38 169 LYS A N 1
ATOM 1329 C CA . LYS A 1 169 ? 43.541 -10.782 -0.916 1.00 50.38 169 LYS A CA 1
ATOM 1330 C C . LYS A 1 169 ? 43.081 -12.017 -1.697 1.00 50.38 169 LYS A C 1
ATOM 1332 O O . LYS A 1 169 ? 43.861 -12.963 -1.844 1.00 50.38 169 LYS A O 1
ATOM 1337 N N . ALA A 1 170 ? 41.859 -12.007 -2.232 1.00 52.00 170 ALA A N 1
ATOM 1338 C CA . ALA A 1 170 ? 41.370 -13.095 -3.081 1.00 52.00 170 ALA A CA 1
ATOM 1339 C C . ALA A 1 170 ? 42.158 -13.183 -4.401 1.00 52.00 170 ALA A C 1
ATOM 1341 O O . ALA A 1 170 ? 42.467 -14.276 -4.867 1.00 52.00 170 ALA A O 1
ATOM 1342 N N . LYS A 1 171 ? 42.565 -12.036 -4.963 1.00 46.22 171 LYS A N 1
ATOM 1343 C CA . LYS A 1 171 ? 43.323 -11.980 -6.221 1.00 46.22 171 LYS A CA 1
ATOM 1344 C C . LYS A 1 171 ? 44.824 -12.240 -6.039 1.00 46.22 171 LYS A C 1
ATOM 1346 O O . LYS A 1 171 ? 45.400 -13.027 -6.779 1.00 46.22 171 LYS A O 1
ATOM 1351 N N . ALA A 1 172 ? 45.444 -11.691 -4.990 1.00 44.94 172 ALA A N 1
ATOM 1352 C CA . ALA A 1 172 ? 46.872 -11.902 -4.718 1.00 44.94 172 ALA A CA 1
ATOM 1353 C C . ALA A 1 172 ? 47.229 -13.344 -4.294 1.00 44.94 172 ALA A C 1
ATOM 1355 O O . ALA A 1 172 ? 48.375 -13.763 -4.454 1.00 44.94 172 ALA A O 1
ATOM 1356 N N . SER A 1 173 ? 46.273 -14.112 -3.755 1.00 44.53 173 SER A N 1
ATOM 1357 C CA . SER A 1 173 ? 46.463 -15.544 -3.459 1.00 44.53 173 SER A CA 1
ATOM 1358 C C . SER A 1 173 ? 46.258 -16.443 -4.686 1.00 44.53 173 SER A C 1
ATOM 1360 O O . SER A 1 173 ? 46.925 -17.473 -4.795 1.00 44.53 173 SER A O 1
ATOM 1362 N N . ALA A 1 174 ? 45.414 -16.032 -5.638 1.00 49.06 174 ALA A N 1
ATOM 1363 C CA . ALA A 1 174 ? 45.254 -16.713 -6.922 1.00 49.06 174 ALA A CA 1
ATOM 1364 C C . ALA A 1 174 ? 46.484 -16.519 -7.828 1.00 49.06 174 ALA A C 1
ATOM 1366 O O . ALA A 1 174 ? 47.008 -17.501 -8.350 1.00 49.06 174 ALA A O 1
ATOM 1367 N N . ASP A 1 175 ? 47.015 -15.296 -7.925 1.00 46.25 175 ASP A N 1
ATOM 1368 C CA . ASP A 1 175 ? 48.160 -15.000 -8.803 1.00 46.25 175 ASP A CA 1
ATOM 1369 C C . ASP A 1 175 ? 49.491 -15.553 -8.253 1.00 46.25 175 ASP A C 1
ATOM 1371 O O . ASP A 1 175 ? 50.315 -16.063 -9.008 1.00 46.25 175 ASP A O 1
ATOM 1375 N N . ARG A 1 176 ? 49.689 -15.597 -6.924 1.00 46.19 176 ARG A N 1
ATOM 1376 C CA . ARG A 1 176 ? 50.877 -16.252 -6.325 1.00 46.19 176 ARG A CA 1
ATOM 1377 C C . ARG A 1 176 ? 50.875 -17.778 -6.437 1.00 46.19 176 ARG A C 1
ATOM 1379 O O . ARG A 1 176 ? 51.919 -18.393 -6.239 1.00 46.19 176 ARG A O 1
ATOM 1386 N N . SER A 1 177 ? 49.732 -18.381 -6.754 1.00 46.00 177 SER A N 1
ATOM 1387 C CA . SER A 1 177 ? 49.628 -19.825 -6.993 1.00 46.00 177 SER A CA 1
ATOM 1388 C C . SER A 1 177 ? 49.942 -20.204 -8.448 1.00 46.00 177 SER A C 1
ATOM 1390 O O . SER A 1 177 ? 50.094 -21.390 -8.735 1.00 46.00 177 SER A O 1
ATOM 1392 N N . ALA A 1 178 ? 50.071 -19.224 -9.353 1.00 50.75 178 ALA A N 1
ATOM 1393 C CA . ALA A 1 178 ? 50.392 -19.445 -10.763 1.00 50.75 178 ALA A CA 1
ATOM 1394 C C . ALA A 1 178 ? 51.891 -19.271 -11.097 1.00 50.75 178 ALA A C 1
ATOM 1396 O O . ALA A 1 178 ? 52.370 -19.908 -12.029 1.00 50.75 178 ALA A O 1
ATOM 1397 N N . ASP A 1 179 ? 52.654 -18.501 -10.310 1.00 42.12 179 ASP A N 1
ATOM 1398 C CA . ASP A 1 179 ? 54.026 -18.085 -10.673 1.00 42.12 179 ASP A CA 1
ATOM 1399 C C . ASP A 1 179 ? 55.184 -18.877 -10.022 1.00 42.12 179 ASP A C 1
ATOM 1401 O O . ASP A 1 179 ? 56.348 -18.511 -10.166 1.00 42.12 179 ASP A O 1
ATOM 1405 N N . VAL A 1 180 ? 54.926 -20.004 -9.343 1.00 43.66 180 VAL A N 1
ATOM 1406 C CA . VAL A 1 180 ? 55.996 -20.857 -8.754 1.00 43.66 180 VAL A CA 1
ATOM 1407 C C . VAL A 1 180 ? 56.325 -22.084 -9.626 1.00 43.66 180 VAL A C 1
ATOM 1409 O O . VAL A 1 180 ? 56.922 -23.056 -9.171 1.00 43.66 180 VAL A O 1
ATOM 1412 N N . ALA A 1 181 ? 55.988 -22.049 -10.918 1.00 42.78 181 ALA A N 1
ATOM 1413 C CA . ALA A 1 181 ? 56.301 -23.125 -11.861 1.00 42.78 181 ALA A CA 1
ATOM 1414 C C . ALA A 1 181 ? 56.907 -22.610 -13.176 1.00 42.78 181 ALA A C 1
ATOM 1416 O O . ALA A 1 181 ? 56.354 -22.839 -14.244 1.00 42.78 181 ALA A O 1
ATOM 1417 N N . SER A 1 182 ? 58.057 -21.930 -13.117 1.00 35.97 182 SER A N 1
ATOM 1418 C CA . SER A 1 182 ? 58.984 -21.821 -14.257 1.00 35.97 182 SER A CA 1
ATOM 1419 C C . SER A 1 182 ? 60.277 -21.124 -13.831 1.00 35.97 182 SER A C 1
ATOM 1421 O O . SER A 1 182 ? 60.305 -19.918 -13.595 1.00 35.97 182 SER A O 1
ATOM 1423 N N . GLY A 1 183 ? 61.356 -21.897 -13.729 1.00 34.91 183 GLY A N 1
ATOM 1424 C CA . GLY A 1 183 ? 62.695 -21.391 -13.469 1.00 34.91 183 GLY A CA 1
ATOM 1425 C C . GLY A 1 183 ? 63.528 -21.168 -14.739 1.00 34.91 183 GLY A C 1
ATOM 1426 O O . GLY A 1 183 ? 63.432 -21.943 -15.678 1.00 34.91 183 GLY A O 1
ATOM 1427 N N . VAL A 1 184 ? 64.431 -20.182 -14.638 1.00 36.16 184 VAL A N 1
ATOM 1428 C CA . VAL A 1 184 ? 65.895 -20.320 -14.835 1.00 36.16 184 VAL A CA 1
ATOM 1429 C C . VAL A 1 184 ? 66.473 -20.296 -16.284 1.00 36.16 184 VAL A C 1
ATOM 1431 O O . VAL A 1 184 ? 66.081 -21.056 -17.157 1.00 36.16 184 VAL A O 1
ATOM 1434 N N . VAL A 1 185 ? 67.523 -19.453 -16.426 1.00 38.88 185 VAL A N 1
ATOM 1435 C CA . VAL A 1 185 ? 68.598 -19.261 -17.454 1.00 38.88 185 VAL A CA 1
ATOM 1436 C C . VAL A 1 185 ? 68.287 -18.567 -18.798 1.00 38.88 185 VAL A C 1
ATOM 1438 O O . VAL A 1 185 ? 67.736 -19.178 -19.706 1.00 38.88 185 VAL A O 1
ATOM 1441 N N . SER A 1 186 ? 68.846 -17.366 -19.027 1.00 33.41 186 SER A N 1
ATOM 1442 C CA . SER A 1 186 ? 70.079 -17.160 -19.837 1.00 33.41 186 SER A CA 1
ATOM 1443 C C . SER A 1 186 ? 70.389 -15.687 -20.128 1.00 33.41 186 SER A C 1
ATOM 1445 O O . SER A 1 186 ? 69.519 -14.824 -20.131 1.00 33.41 186 SER A O 1
ATOM 1447 N N . SER A 1 187 ? 71.682 -15.446 -20.319 1.00 35.69 187 SER A N 1
ATOM 1448 C CA . SER A 1 187 ? 72.427 -14.194 -20.323 1.00 35.69 187 SER A CA 1
ATOM 1449 C C . SER A 1 187 ? 72.754 -13.653 -21.727 1.00 35.69 187 SER A C 1
ATOM 1451 O O . SER A 1 187 ? 72.804 -14.407 -22.689 1.00 35.69 187 SER A O 1
ATOM 1453 N N . GLU A 1 188 ? 73.108 -12.361 -21.742 1.00 38.28 188 GLU A N 1
ATOM 1454 C CA . GLU A 1 188 ? 74.131 -11.680 -22.566 1.00 38.28 188 GLU A CA 1
ATOM 1455 C C . GLU A 1 188 ? 73.927 -11.295 -24.058 1.00 38.28 188 GLU A C 1
ATOM 1457 O O . GLU A 1 188 ? 73.825 -12.123 -2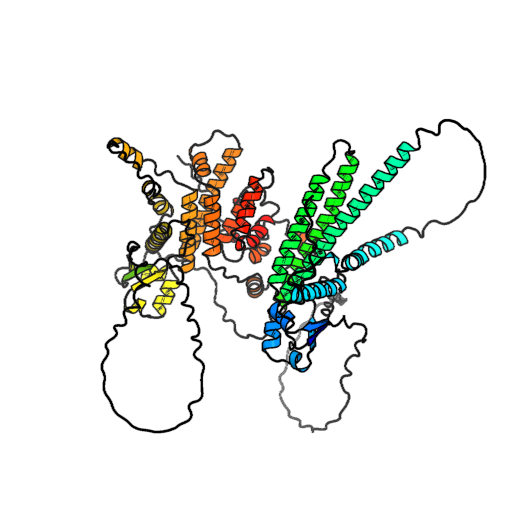4.952 1.00 38.28 188 GLU A O 1
ATOM 1462 N N . GLN A 1 189 ? 74.096 -9.970 -24.252 1.00 34.47 189 GLN A N 1
ATOM 1463 C CA . GLN A 1 189 ? 74.990 -9.239 -25.181 1.00 34.47 189 GLN A CA 1
ATOM 1464 C C . GLN A 1 189 ? 74.564 -8.804 -26.603 1.00 34.47 189 GLN A C 1
ATOM 1466 O O . GLN A 1 189 ? 74.331 -9.619 -27.484 1.00 34.47 189 GLN A O 1
ATOM 1471 N N . SER A 1 190 ? 74.724 -7.474 -26.790 1.00 35.12 190 SER A N 1
ATOM 1472 C CA . SER A 1 190 ? 75.169 -6.714 -27.984 1.00 35.12 190 SER A CA 1
ATOM 1473 C C . SER A 1 190 ? 74.218 -6.690 -29.197 1.00 35.12 190 SER A C 1
ATOM 1475 O O . SER A 1 190 ? 73.571 -7.675 -29.505 1.00 35.12 190 SER A O 1
ATOM 1477 N N . SER A 1 191 ? 74.021 -5.604 -29.953 1.00 34.78 191 SER A N 1
ATOM 1478 C CA . SER A 1 191 ? 74.935 -4.537 -30.388 1.00 34.78 191 SER A CA 1
ATOM 1479 C C . SER A 1 191 ? 74.175 -3.320 -30.956 1.00 34.78 191 SER A C 1
ATOM 1481 O O . SER A 1 191 ? 73.068 -3.462 -31.472 1.00 34.78 191 SER A O 1
ATOM 1483 N N . GLU A 1 192 ? 74.825 -2.155 -30.925 1.00 42.50 192 GLU A N 1
ATOM 1484 C CA . GLU A 1 192 ? 74.465 -0.897 -31.599 1.00 42.50 192 GLU A CA 1
ATOM 1485 C C . GLU A 1 192 ? 74.333 -1.038 -33.128 1.00 42.50 192 GLU A C 1
ATOM 1487 O O . GLU A 1 192 ? 75.189 -1.664 -33.745 1.00 42.50 192 GLU A O 1
ATOM 1492 N N . VAL A 1 193 ? 73.343 -0.362 -33.735 1.00 38.84 193 VAL A N 1
ATOM 1493 C CA . VAL A 1 193 ? 73.457 0.299 -35.054 1.00 38.84 193 VAL A CA 1
ATOM 1494 C C . VAL A 1 193 ? 72.539 1.532 -35.069 1.00 38.84 193 VAL A C 1
ATOM 1496 O O . VAL A 1 193 ? 71.326 1.427 -34.886 1.00 38.84 193 VAL A O 1
ATOM 1499 N N . GLU A 1 194 ? 73.143 2.701 -35.292 1.00 43.53 194 GLU A N 1
ATOM 1500 C CA . GLU A 1 194 ? 72.502 3.985 -35.591 1.00 43.53 194 GLU A CA 1
ATOM 1501 C C . GLU A 1 194 ? 71.712 3.952 -36.908 1.00 43.53 194 GLU A C 1
ATOM 1503 O O . GLU A 1 194 ? 72.262 3.565 -37.935 1.00 43.53 194 GLU A O 1
ATOM 1508 N N . VAL A 1 195 ? 70.495 4.513 -36.920 1.00 40.38 195 VAL A N 1
ATOM 1509 C CA . VAL A 1 195 ? 69.986 5.286 -38.069 1.00 40.38 195 VAL A CA 1
ATOM 1510 C C . VAL A 1 195 ? 69.137 6.451 -37.550 1.00 40.38 195 VAL A C 1
ATOM 1512 O O . VAL A 1 195 ? 68.025 6.274 -37.055 1.00 40.38 195 VAL A O 1
ATOM 1515 N N . ASN A 1 196 ? 69.676 7.661 -37.693 1.00 41.62 196 ASN A N 1
ATOM 1516 C CA . ASN A 1 196 ? 68.943 8.920 -37.614 1.00 41.62 196 ASN A CA 1
ATOM 1517 C C . ASN A 1 196 ? 68.036 9.082 -38.843 1.00 41.62 196 ASN A C 1
ATOM 1519 O O . ASN A 1 196 ? 68.545 9.076 -39.960 1.00 41.62 196 ASN A O 1
ATOM 1523 N N . ALA A 1 197 ? 66.735 9.307 -38.636 1.00 44.00 197 ALA A N 1
ATOM 1524 C CA . ALA A 1 197 ? 65.907 10.273 -39.376 1.00 44.00 197 ALA A CA 1
ATOM 1525 C C . ALA A 1 197 ? 64.442 10.197 -38.905 1.00 44.00 197 ALA A C 1
ATOM 1527 O O . ALA A 1 197 ? 63.911 9.120 -38.661 1.00 44.00 197 ALA A O 1
ATOM 1528 N N . THR A 1 198 ? 63.776 11.354 -38.845 1.00 45.47 198 THR A N 1
ATOM 1529 C CA . THR A 1 198 ? 62.341 11.575 -38.546 1.00 45.47 198 THR A CA 1
ATOM 1530 C C . THR A 1 198 ? 61.883 11.343 -37.100 1.00 45.47 198 THR A C 1
ATOM 1532 O O . THR A 1 198 ? 61.119 10.439 -36.778 1.00 45.47 198 THR A O 1
ATOM 1535 N N . GLN A 1 199 ? 62.297 12.255 -36.216 1.00 49.00 199 GLN A N 1
ATOM 1536 C CA . GLN A 1 199 ? 61.805 12.375 -34.844 1.00 49.00 199 GLN A CA 1
ATOM 1537 C C . GLN A 1 199 ? 61.174 13.765 -34.644 1.00 49.00 199 GLN A C 1
ATOM 1539 O O . GLN A 1 199 ? 61.742 14.641 -33.997 1.00 49.00 199 GLN A O 1
ATOM 1544 N N . THR A 1 200 ? 60.009 14.009 -35.255 1.00 49.03 200 THR A N 1
ATOM 1545 C CA . THR A 1 200 ? 59.194 15.207 -34.943 1.00 49.03 200 THR A CA 1
ATOM 1546 C C . THR A 1 200 ? 57.678 14.963 -34.999 1.00 49.03 200 THR A C 1
ATOM 1548 O O . THR A 1 200 ? 56.951 15.701 -34.355 1.00 49.03 200 THR A O 1
ATOM 1551 N N . GLU A 1 201 ? 57.189 13.868 -35.596 1.00 48.25 201 GLU A N 1
ATOM 1552 C CA . GLU A 1 201 ? 55.747 13.524 -35.569 1.00 48.25 201 GLU A CA 1
ATOM 1553 C C . GLU A 1 201 ? 55.371 12.440 -34.535 1.00 48.25 201 GLU A C 1
ATOM 1555 O O . GLU A 1 201 ? 54.218 12.325 -34.150 1.00 48.25 201 GLU A O 1
ATOM 1560 N N . ARG A 1 202 ? 56.335 11.706 -33.956 1.00 49.97 202 ARG A N 1
ATOM 1561 C CA . ARG A 1 202 ? 56.062 10.665 -32.933 1.00 49.97 202 ARG A CA 1
ATOM 1562 C C . ARG A 1 202 ? 55.959 11.160 -31.482 1.00 49.97 202 ARG A C 1
ATOM 1564 O O . ARG A 1 202 ? 55.748 10.352 -30.582 1.00 49.97 202 ARG A O 1
ATOM 1571 N N . LYS A 1 203 ? 56.130 12.463 -31.226 1.00 47.62 203 LYS A N 1
ATOM 1572 C CA . LYS A 1 203 ? 55.972 13.033 -29.872 1.00 47.62 203 LYS A CA 1
ATOM 1573 C C . LYS A 1 203 ? 54.535 13.467 -29.558 1.00 47.62 203 LYS A C 1
ATOM 1575 O O . LYS A 1 203 ? 54.180 13.444 -28.388 1.00 47.62 203 LYS A O 1
ATOM 1580 N N . GLN A 1 204 ? 53.708 13.768 -30.564 1.00 48.91 204 GLN A N 1
ATOM 1581 C CA . GLN A 1 204 ? 52.297 14.124 -30.352 1.00 48.91 204 GLN A CA 1
ATOM 1582 C C . GLN A 1 204 ? 51.406 12.892 -30.119 1.00 48.91 204 GLN A C 1
ATOM 1584 O O . GLN A 1 204 ? 50.642 12.880 -29.157 1.00 48.91 204 GLN A O 1
ATOM 1589 N N . ASP A 1 205 ? 51.610 11.796 -30.858 1.00 48.28 205 ASP A N 1
ATOM 1590 C CA . ASP A 1 205 ? 50.839 10.554 -30.650 1.00 48.28 205 ASP A CA 1
ATOM 1591 C C . ASP A 1 205 ? 51.121 9.885 -29.284 1.00 48.28 205 ASP A C 1
ATOM 1593 O O . ASP A 1 205 ? 50.280 9.182 -28.721 1.00 48.28 205 ASP A O 1
ATOM 1597 N N . SER A 1 206 ? 52.301 10.134 -28.701 1.00 51.78 206 SER A N 1
ATOM 1598 C CA . SER A 1 206 ? 52.671 9.643 -27.364 1.00 51.78 206 SER A CA 1
ATOM 1599 C C . SER A 1 206 ? 52.061 10.474 -26.220 1.00 51.78 206 SER A C 1
ATOM 1601 O O . SER A 1 206 ? 51.860 9.947 -25.120 1.00 51.78 206 SER A O 1
ATOM 1603 N N . GLU A 1 207 ? 51.762 11.757 -26.440 1.00 52.78 207 GLU A N 1
ATOM 1604 C CA . GLU A 1 207 ? 51.082 12.613 -25.455 1.00 52.78 207 GLU A CA 1
ATOM 1605 C C . GLU A 1 207 ? 49.554 12.402 -25.477 1.00 52.78 207 GLU A C 1
ATOM 1607 O O . GLU A 1 207 ? 48.906 12.404 -24.426 1.00 52.78 207 GLU A O 1
ATOM 1612 N N . GLU A 1 208 ? 48.961 12.084 -26.630 1.00 53.69 208 GLU A N 1
ATOM 1613 C CA . GLU A 1 208 ? 47.532 11.734 -26.705 1.00 53.69 208 GLU A CA 1
ATOM 1614 C C . GLU A 1 208 ? 47.222 10.351 -26.096 1.00 53.69 208 GLU A C 1
ATOM 1616 O O . GLU A 1 208 ? 46.225 10.186 -25.383 1.00 53.69 208 GLU A O 1
ATOM 1621 N N . ALA A 1 209 ? 48.115 9.367 -26.248 1.00 55.22 209 ALA A N 1
ATOM 1622 C CA . ALA A 1 209 ? 47.963 8.059 -25.599 1.00 55.22 209 ALA A CA 1
ATOM 1623 C C . ALA A 1 209 ? 48.079 8.127 -24.057 1.00 55.22 209 ALA A C 1
ATOM 1625 O O . ALA A 1 209 ? 47.401 7.383 -23.335 1.00 55.22 209 ALA A O 1
ATOM 1626 N N . SER A 1 210 ? 48.897 9.044 -23.526 1.00 54.81 210 SER A N 1
ATOM 1627 C CA . SER A 1 210 ? 49.061 9.228 -22.074 1.00 54.81 210 SER A CA 1
ATOM 1628 C C . SER A 1 210 ? 47.911 10.016 -21.429 1.00 54.81 210 SER A C 1
ATOM 1630 O O . SER A 1 210 ? 47.553 9.747 -20.282 1.00 54.81 210 SER A O 1
ATOM 1632 N N . THR A 1 211 ? 47.237 10.909 -22.162 1.00 58.03 211 THR A N 1
ATOM 1633 C CA . THR A 1 211 ? 46.045 11.619 -21.649 1.00 58.03 211 THR A CA 1
ATOM 1634 C C . THR A 1 211 ? 44.767 10.768 -21.673 1.00 58.03 211 THR A C 1
ATOM 1636 O O . THR A 1 211 ? 43.892 10.946 -20.819 1.00 58.03 211 THR A O 1
ATOM 1639 N N . SER A 1 212 ? 44.652 9.810 -22.599 1.00 61.44 212 SER A N 1
ATOM 1640 C CA . SER A 1 212 ? 43.521 8.868 -22.664 1.00 61.44 212 SER A CA 1
ATOM 1641 C C . SER A 1 212 ? 43.518 7.866 -21.497 1.00 61.44 212 SER A C 1
ATOM 1643 O O . SER A 1 212 ? 42.489 7.640 -20.850 1.00 61.44 212 SER A O 1
ATOM 1645 N N . THR A 1 213 ? 44.690 7.327 -21.147 1.00 66.06 213 THR A N 1
ATOM 1646 C CA . THR A 1 213 ? 44.839 6.374 -20.033 1.00 66.06 213 THR A CA 1
ATOM 1647 C C . THR A 1 213 ? 44.501 7.004 -18.676 1.00 66.06 213 THR A C 1
ATOM 1649 O O . THR A 1 213 ? 43.787 6.388 -17.880 1.00 66.06 213 THR A O 1
ATOM 1652 N N . ASP A 1 214 ? 44.877 8.264 -18.443 1.00 73.06 214 ASP A N 1
ATOM 1653 C CA . ASP A 1 214 ? 44.581 8.975 -17.189 1.00 73.06 214 ASP A CA 1
ATOM 1654 C C . ASP A 1 214 ? 43.074 9.269 -16.997 1.00 73.06 214 ASP A C 1
ATOM 1656 O O . ASP A 1 214 ? 42.544 9.177 -15.885 1.00 73.06 214 ASP A O 1
ATOM 1660 N N . LYS A 1 215 ? 42.327 9.531 -18.084 1.00 72.81 215 LYS A N 1
ATOM 1661 C CA . LYS A 1 215 ? 40.860 9.710 -18.027 1.00 72.81 215 LYS A CA 1
ATOM 1662 C C . LYS A 1 215 ? 40.137 8.424 -17.625 1.00 72.81 215 LYS A C 1
ATOM 1664 O O . LYS A 1 215 ? 39.240 8.466 -16.783 1.00 72.81 215 LYS A O 1
ATOM 1669 N N . THR A 1 216 ? 40.543 7.280 -18.180 1.00 69.19 216 THR A N 1
ATOM 1670 C CA . THR A 1 216 ? 39.929 5.983 -17.837 1.00 69.19 216 THR A CA 1
ATOM 1671 C C . THR A 1 216 ? 40.193 5.576 -16.385 1.00 69.19 216 THR A C 1
ATOM 1673 O O . THR A 1 216 ? 39.284 5.083 -15.717 1.00 69.19 216 THR A O 1
ATOM 1676 N N . ALA A 1 217 ? 41.387 5.862 -15.854 1.00 75.81 217 ALA A N 1
ATOM 1677 C CA . ALA A 1 217 ? 41.736 5.587 -14.460 1.00 75.81 217 ALA A CA 1
ATOM 1678 C C . ALA A 1 217 ? 40.964 6.475 -13.467 1.00 75.81 217 ALA A C 1
ATOM 1680 O O . ALA A 1 217 ? 40.529 6.000 -12.415 1.00 75.81 217 ALA A O 1
ATOM 1681 N N . LYS A 1 218 ? 40.758 7.757 -13.797 1.00 78.56 218 LYS A N 1
ATOM 1682 C CA . LYS A 1 218 ? 39.923 8.672 -12.999 1.00 78.56 218 LYS A CA 1
ATOM 1683 C C . LYS A 1 218 ? 38.464 8.218 -12.958 1.00 78.56 218 LYS A C 1
ATOM 1685 O O . LYS A 1 218 ? 37.844 8.258 -11.896 1.00 78.56 218 LYS A O 1
ATOM 1690 N N . LEU A 1 219 ? 37.943 7.741 -14.087 1.00 73.12 219 LEU A N 1
ATOM 1691 C CA . LEU A 1 219 ? 36.565 7.275 -14.177 1.00 73.12 219 LEU A CA 1
ATOM 1692 C C . LEU A 1 219 ? 36.343 5.963 -13.406 1.00 73.12 219 LEU A C 1
ATOM 1694 O O . LEU A 1 219 ? 35.376 5.865 -12.658 1.00 73.12 219 LEU A O 1
ATOM 1698 N N . ASP A 1 220 ? 37.266 4.998 -13.497 1.00 76.12 220 ASP A N 1
ATOM 1699 C CA . ASP A 1 220 ? 37.210 3.755 -12.704 1.00 76.12 220 ASP A CA 1
ATOM 1700 C C . ASP A 1 220 ? 37.210 4.040 -11.191 1.00 76.12 220 ASP A C 1
ATOM 1702 O O . ASP A 1 220 ? 36.413 3.469 -10.444 1.00 76.12 220 ASP A O 1
ATOM 1706 N N . LYS A 1 221 ? 38.029 4.996 -10.731 1.00 80.69 221 LYS A N 1
ATOM 1707 C CA . LYS A 1 221 ? 38.031 5.427 -9.323 1.00 80.69 221 LYS A CA 1
ATOM 1708 C C . LYS A 1 221 ? 36.686 6.017 -8.890 1.00 80.69 221 LYS A C 1
ATOM 1710 O O . LYS A 1 221 ? 36.181 5.632 -7.840 1.00 80.69 221 LYS A O 1
ATOM 1715 N N . SER A 1 222 ? 36.092 6.896 -9.699 1.00 79.00 222 SER A N 1
ATOM 1716 C CA . SER A 1 222 ? 34.789 7.512 -9.398 1.00 79.00 222 SER A CA 1
ATOM 1717 C C . SER A 1 222 ? 33.658 6.479 -9.326 1.00 79.00 222 SER A C 1
ATOM 1719 O O . SER A 1 222 ? 32.861 6.502 -8.390 1.00 79.00 222 SER A O 1
ATOM 1721 N N . VAL A 1 223 ? 33.620 5.515 -10.253 1.00 76.50 223 VAL A N 1
ATOM 1722 C CA . VAL A 1 223 ? 32.603 4.448 -10.251 1.00 76.50 223 VAL A CA 1
ATOM 1723 C C . VAL A 1 223 ? 32.689 3.592 -8.996 1.00 76.50 223 VAL A C 1
ATOM 1725 O O . VAL A 1 223 ? 31.670 3.322 -8.359 1.00 76.50 223 VAL A O 1
ATOM 1728 N N . ARG A 1 224 ? 33.905 3.178 -8.625 1.00 80.00 224 ARG A N 1
ATOM 1729 C CA . ARG A 1 224 ? 34.115 2.367 -7.422 1.00 80.00 224 ARG A CA 1
ATOM 1730 C C . ARG A 1 224 ? 33.735 3.131 -6.162 1.00 80.00 224 ARG A C 1
ATOM 1732 O O . ARG A 1 224 ? 33.064 2.551 -5.311 1.00 80.00 224 ARG A O 1
ATOM 1739 N N . TYR A 1 225 ? 34.112 4.409 -6.088 1.00 83.81 225 TYR A N 1
ATOM 1740 C CA . TYR A 1 225 ? 33.785 5.298 -4.976 1.00 83.81 225 TYR A CA 1
ATOM 1741 C C . TYR A 1 225 ? 32.274 5.346 -4.726 1.00 83.81 225 TYR A C 1
ATOM 1743 O O . TYR A 1 225 ? 31.828 5.019 -3.629 1.00 83.81 225 TYR A O 1
ATOM 1751 N N . HIS A 1 226 ? 31.470 5.622 -5.760 1.00 83.44 226 HIS A N 1
ATOM 1752 C CA . HIS A 1 226 ? 30.018 5.739 -5.601 1.00 83.44 226 HIS A CA 1
ATOM 1753 C C . HIS A 1 226 ? 29.348 4.460 -5.097 1.00 83.44 226 HIS A C 1
ATOM 1755 O O . HIS A 1 226 ? 28.442 4.525 -4.265 1.00 83.44 226 HIS A O 1
ATOM 1761 N N . GLY A 1 227 ? 29.760 3.281 -5.562 1.00 84.69 227 GLY A N 1
ATOM 1762 C CA . GLY A 1 227 ? 29.138 2.065 -5.045 1.00 84.69 227 GLY A CA 1
ATOM 1763 C C . GLY A 1 227 ? 29.673 1.616 -3.684 1.00 84.69 227 GLY A C 1
ATOM 1764 O O . GLY A 1 227 ? 28.923 0.990 -2.937 1.00 84.69 227 GLY A O 1
ATOM 1765 N N . TYR A 1 228 ? 30.897 1.989 -3.295 1.00 88.81 228 TYR A N 1
ATOM 1766 C CA . TYR A 1 228 ? 31.342 1.856 -1.901 1.00 88.81 228 TYR A CA 1
ATOM 1767 C C . TYR A 1 228 ? 30.547 2.770 -0.970 1.00 88.81 228 TYR A C 1
ATOM 1769 O O . TYR A 1 228 ? 30.115 2.334 0.098 1.00 88.81 228 TYR A O 1
ATOM 1777 N N . GLU A 1 229 ? 30.266 3.992 -1.413 1.00 92.62 229 GLU A N 1
ATOM 1778 C CA . GLU A 1 229 ? 29.408 4.935 -0.704 1.00 92.62 229 GLU A CA 1
ATOM 1779 C C . GLU A 1 229 ? 27.985 4.370 -0.539 1.00 92.62 229 GLU A C 1
ATOM 1781 O O . GLU A 1 229 ? 27.426 4.421 0.555 1.00 92.62 229 GLU A O 1
ATOM 1786 N N . MET A 1 230 ? 27.414 3.724 -1.568 1.00 91.12 230 MET A N 1
ATOM 1787 C CA . MET A 1 230 ? 26.112 3.043 -1.448 1.00 91.12 230 MET A CA 1
ATOM 1788 C C . MET A 1 230 ? 26.122 1.895 -0.429 1.00 91.12 230 MET A C 1
ATOM 1790 O O . MET A 1 230 ? 25.154 1.725 0.316 1.00 91.12 230 MET A O 1
ATOM 1794 N N . ILE A 1 231 ? 27.188 1.091 -0.386 1.00 91.50 231 ILE A N 1
ATOM 1795 C CA . ILE A 1 231 ? 27.338 0.015 0.607 1.00 91.50 231 ILE A CA 1
ATOM 1796 C C . ILE A 1 231 ? 27.397 0.610 2.018 1.00 91.50 231 ILE A C 1
ATOM 1798 O O . ILE A 1 231 ? 26.680 0.148 2.909 1.00 91.50 231 ILE A O 1
ATOM 1802 N N . PHE A 1 232 ? 28.190 1.664 2.215 1.00 95.25 232 PHE A N 1
ATOM 1803 C CA . PHE A 1 232 ? 28.305 2.339 3.504 1.00 95.25 232 PHE A CA 1
ATOM 1804 C C . PHE A 1 232 ? 26.978 2.971 3.951 1.00 95.25 232 PHE A C 1
ATOM 1806 O O . PHE A 1 232 ? 26.559 2.769 5.093 1.00 95.25 232 PHE A O 1
ATOM 1813 N N . ILE A 1 233 ? 26.252 3.639 3.045 1.00 95.50 233 ILE A N 1
ATOM 1814 C CA . ILE A 1 233 ? 24.918 4.189 3.331 1.00 95.50 233 ILE A CA 1
ATOM 1815 C C . ILE A 1 233 ? 23.943 3.083 3.749 1.00 95.50 233 ILE A C 1
ATOM 1817 O O . ILE A 1 233 ? 23.175 3.278 4.691 1.00 95.50 233 ILE A O 1
ATOM 1821 N N . ALA A 1 234 ? 23.977 1.910 3.109 1.00 94.56 234 ALA A N 1
ATOM 1822 C CA . ALA A 1 234 ? 23.141 0.782 3.520 1.00 94.56 234 ALA A CA 1
ATOM 1823 C C . ALA A 1 234 ? 23.481 0.276 4.929 1.00 94.56 234 ALA A C 1
ATOM 1825 O O . ALA A 1 234 ? 22.568 0.010 5.713 1.00 94.56 234 ALA A O 1
ATOM 1826 N N . VAL A 1 235 ? 24.767 0.188 5.281 1.00 94.56 235 VAL A N 1
ATOM 1827 C CA . VAL A 1 235 ? 25.199 -0.171 6.643 1.00 94.56 235 VAL A CA 1
ATOM 1828 C C . VAL A 1 235 ? 24.707 0.863 7.661 1.00 94.56 235 VAL A C 1
ATOM 1830 O O . VAL A 1 235 ? 24.094 0.494 8.667 1.00 94.56 235 VAL A O 1
ATOM 1833 N N . ALA A 1 236 ? 24.899 2.153 7.379 1.00 96.25 236 ALA A N 1
ATOM 1834 C CA . ALA A 1 236 ? 24.411 3.240 8.224 1.00 96.25 236 ALA A CA 1
ATOM 1835 C C . ALA A 1 236 ? 22.880 3.231 8.351 1.00 96.25 236 ALA A C 1
ATOM 1837 O O . ALA A 1 236 ? 22.349 3.481 9.432 1.00 96.25 236 ALA A O 1
ATOM 1838 N N . TYR A 1 237 ? 22.159 2.877 7.285 1.00 96.12 237 TYR A N 1
ATOM 1839 C CA . TYR A 1 237 ? 20.700 2.785 7.297 1.00 96.12 237 TYR A CA 1
ATOM 1840 C C . TYR A 1 237 ? 20.217 1.666 8.221 1.00 96.12 237 TYR A C 1
ATOM 1842 O O . TYR A 1 237 ? 19.305 1.867 9.023 1.00 96.12 237 TYR A O 1
ATOM 1850 N N . VAL A 1 238 ? 20.847 0.493 8.144 1.00 94.12 238 VAL A N 1
ATOM 1851 C CA . VAL A 1 238 ? 20.557 -0.643 9.030 1.00 94.12 238 VAL A CA 1
ATOM 1852 C C . VAL A 1 238 ? 20.816 -0.276 10.490 1.00 94.12 238 VAL A C 1
ATOM 1854 O O . VAL A 1 238 ? 20.005 -0.602 11.362 1.00 94.12 238 VAL A O 1
ATOM 1857 N N . LEU A 1 239 ? 21.925 0.414 10.763 1.00 94.94 239 LEU A N 1
ATOM 1858 C CA . LEU A 1 239 ? 22.236 0.907 12.100 1.00 94.94 239 LEU A CA 1
ATOM 1859 C C . LEU A 1 239 ? 21.180 1.913 12.581 1.00 94.94 239 LEU A C 1
ATOM 1861 O O . LEU A 1 239 ? 20.674 1.782 13.694 1.00 94.94 239 LEU A O 1
ATOM 1865 N N . ALA A 1 240 ? 20.789 2.868 11.736 1.00 95.88 240 ALA A N 1
ATOM 1866 C CA . ALA A 1 240 ? 19.755 3.848 12.054 1.00 95.88 240 ALA A CA 1
ATOM 1867 C C . ALA A 1 240 ? 18.395 3.185 12.344 1.00 95.88 240 ALA A C 1
ATOM 1869 O O . ALA A 1 240 ? 17.683 3.612 13.250 1.00 95.88 240 ALA A O 1
ATOM 1870 N N . ASP A 1 241 ? 18.048 2.106 11.637 1.00 93.19 241 ASP A N 1
ATOM 1871 C CA . ASP A 1 241 ? 16.843 1.311 11.910 1.00 93.19 241 ASP A CA 1
ATOM 1872 C C . ASP A 1 241 ? 16.906 0.583 13.255 1.00 93.19 241 ASP A C 1
ATOM 1874 O O . ASP A 1 241 ? 15.944 0.628 14.022 1.00 93.19 241 ASP A O 1
ATOM 1878 N N . ARG A 1 242 ? 18.058 0.002 13.610 1.00 91.94 242 ARG A N 1
ATOM 1879 C CA . ARG A 1 242 ? 18.285 -0.604 14.936 1.00 91.94 242 ARG A CA 1
ATOM 1880 C C . ARG A 1 242 ? 18.176 0.409 16.067 1.00 91.94 242 ARG A C 1
ATOM 1882 O O . ARG A 1 242 ? 17.593 0.108 17.106 1.00 91.94 242 ARG A O 1
ATOM 1889 N N . LEU A 1 243 ? 18.709 1.603 15.840 1.00 94.69 243 LEU A N 1
ATOM 1890 C CA . LEU A 1 243 ? 18.647 2.720 16.773 1.00 94.69 243 LEU A CA 1
ATOM 1891 C C . LEU A 1 243 ? 17.277 3.409 16.784 1.00 94.69 243 LEU A C 1
ATOM 1893 O O . LEU A 1 243 ? 17.077 4.327 17.576 1.00 94.69 243 LEU A O 1
ATOM 1897 N N . LEU A 1 244 ? 16.322 3.003 15.939 1.00 94.69 244 LEU A N 1
ATOM 1898 C CA . LEU A 1 244 ? 15.034 3.688 15.786 1.00 94.69 244 LEU A CA 1
ATOM 1899 C C . LEU A 1 244 ? 15.223 5.203 15.540 1.00 94.69 244 LEU A C 1
ATOM 1901 O O . LEU A 1 244 ? 14.526 6.039 16.116 1.00 94.69 244 LEU A O 1
ATOM 1905 N N . ALA A 1 245 ? 16.218 5.555 14.724 1.00 95.81 245 ALA A N 1
ATOM 1906 C CA . ALA A 1 245 ? 16.596 6.924 14.387 1.00 95.81 245 ALA A CA 1
ATOM 1907 C C . ALA A 1 245 ? 15.968 7.335 13.044 1.00 95.81 245 ALA A C 1
ATOM 1909 O O . ALA A 1 245 ? 16.632 7.389 12.006 1.00 95.81 245 ALA A O 1
ATOM 1910 N N . GLU A 1 246 ? 14.657 7.594 13.047 1.00 93.88 246 GLU A N 1
ATOM 1911 C CA . GLU A 1 246 ? 13.873 7.796 11.816 1.00 93.88 246 GLU A CA 1
ATOM 1912 C C . GLU A 1 246 ? 14.340 9.007 10.989 1.00 93.88 246 GLU A C 1
ATOM 1914 O O . GLU A 1 246 ? 14.385 8.933 9.761 1.00 93.88 246 GLU A O 1
ATOM 1919 N N . GLY A 1 247 ? 14.781 10.087 11.645 1.00 93.38 247 GLY A N 1
ATOM 1920 C CA . GLY A 1 247 ? 15.357 11.247 10.955 1.00 93.38 247 GLY A CA 1
ATOM 1921 C C . GLY A 1 247 ? 16.612 10.891 10.151 1.00 93.38 247 GLY A C 1
ATOM 1922 O O . GLY A 1 247 ? 16.730 11.267 8.981 1.00 93.38 247 GLY A O 1
ATOM 1923 N N . LEU A 1 248 ? 17.516 10.096 10.738 1.00 96.81 248 LEU A N 1
ATOM 1924 C CA . LEU A 1 248 ? 18.731 9.649 10.057 1.00 96.81 248 LEU A CA 1
ATOM 1925 C C . LEU A 1 248 ? 18.397 8.712 8.891 1.00 96.81 248 LEU A C 1
ATOM 1927 O O . LEU A 1 248 ? 18.962 8.855 7.809 1.00 96.81 248 LEU A O 1
ATOM 1931 N N . LYS A 1 249 ? 17.438 7.793 9.068 1.00 95.88 249 LYS A N 1
ATOM 1932 C CA . LYS A 1 249 ? 16.987 6.898 7.988 1.00 95.88 249 LYS A CA 1
ATOM 1933 C C . LYS A 1 249 ? 16.510 7.671 6.766 1.00 95.88 249 LYS A C 1
ATOM 1935 O O . LYS A 1 249 ? 16.899 7.341 5.648 1.00 95.88 249 LYS A O 1
ATOM 1940 N N . GLN A 1 250 ? 15.683 8.693 6.969 1.00 92.88 250 GLN A N 1
ATOM 1941 C CA . GLN A 1 250 ? 15.177 9.527 5.878 1.00 92.88 250 GLN A CA 1
ATOM 1942 C C . GLN A 1 250 ? 16.313 10.283 5.177 1.00 92.88 250 GLN A C 1
ATOM 1944 O O . GLN A 1 250 ? 16.364 10.308 3.945 1.00 92.88 250 GLN A O 1
ATOM 1949 N N . ALA A 1 251 ? 17.257 10.838 5.945 1.00 93.25 251 ALA A N 1
ATOM 1950 C CA . ALA A 1 251 ? 18.427 11.523 5.400 1.00 93.25 251 ALA A CA 1
ATOM 1951 C C . ALA A 1 251 ? 19.327 10.581 4.576 1.00 93.25 251 ALA A C 1
ATOM 1953 O O . ALA A 1 251 ? 19.740 10.936 3.472 1.00 93.25 251 ALA A O 1
ATOM 1954 N N . LEU A 1 252 ? 19.563 9.357 5.058 1.00 95.88 252 LEU A N 1
ATOM 1955 C CA . LEU A 1 252 ? 20.338 8.333 4.351 1.00 95.88 252 LEU A CA 1
ATOM 1956 C C . LEU A 1 252 ? 19.647 7.857 3.069 1.00 95.88 252 LEU A C 1
ATOM 1958 O O . LEU A 1 252 ? 20.312 7.730 2.047 1.00 95.88 252 LEU A O 1
ATOM 1962 N N . VAL A 1 253 ? 18.324 7.653 3.074 1.00 92.44 253 VAL A N 1
ATOM 1963 C CA . VAL A 1 253 ? 17.570 7.295 1.854 1.00 92.44 253 VAL A CA 1
ATOM 1964 C C . VAL A 1 253 ? 17.664 8.404 0.813 1.00 92.44 253 VAL A C 1
ATOM 1966 O O . VAL A 1 253 ? 17.918 8.127 -0.359 1.00 92.44 253 VAL A O 1
ATOM 1969 N N . LYS A 1 254 ? 17.513 9.663 1.238 1.00 90.69 254 LYS A N 1
ATOM 1970 C CA . LYS A 1 254 ? 17.675 10.817 0.351 1.00 90.69 254 LYS A CA 1
ATOM 1971 C C . LYS A 1 254 ? 19.083 10.865 -0.245 1.00 90.69 254 LYS A C 1
ATOM 1973 O O . LYS A 1 254 ? 19.214 11.064 -1.450 1.00 90.69 254 LYS A O 1
ATOM 1978 N N . LYS A 1 255 ? 20.121 10.649 0.569 1.00 93.75 255 LYS A N 1
ATOM 1979 C CA . LYS A 1 255 ? 21.514 10.642 0.102 1.00 93.75 255 LYS A CA 1
ATOM 1980 C C . LYS A 1 255 ? 21.806 9.460 -0.828 1.00 93.75 255 LYS A C 1
ATOM 1982 O O . LYS A 1 255 ? 22.442 9.647 -1.857 1.00 93.75 255 LYS A O 1
ATOM 1987 N N . MET A 1 256 ? 21.263 8.277 -0.537 1.00 92.00 256 MET A N 1
ATOM 1988 C CA . MET A 1 256 ? 21.348 7.111 -1.423 1.00 92.00 256 MET A CA 1
ATOM 1989 C C . MET A 1 256 ? 20.733 7.411 -2.792 1.00 92.00 256 MET A C 1
ATOM 1991 O O . MET A 1 256 ? 21.352 7.133 -3.813 1.00 92.00 256 MET A O 1
ATOM 1995 N N . TYR A 1 257 ? 19.548 8.029 -2.818 1.00 87.38 257 TYR A N 1
ATOM 1996 C CA . TYR A 1 257 ? 18.897 8.444 -4.059 1.00 87.38 257 TYR A CA 1
ATOM 1997 C C . TYR A 1 257 ? 19.737 9.463 -4.837 1.00 87.38 257 TYR A C 1
ATOM 1999 O O . TYR A 1 257 ? 19.940 9.288 -6.034 1.00 87.38 257 TYR A O 1
ATOM 2007 N N . GLN A 1 258 ? 20.272 10.489 -4.166 1.00 88.19 258 GLN A N 1
ATOM 2008 C CA . GLN A 1 258 ? 21.164 11.472 -4.793 1.00 88.19 258 GLN A CA 1
ATOM 2009 C C . GLN A 1 258 ? 22.380 10.797 -5.432 1.00 88.19 258 GLN A C 1
ATOM 2011 O O . GLN A 1 258 ? 22.646 11.031 -6.603 1.00 88.19 258 GLN A O 1
ATOM 2016 N N . ASN A 1 259 ? 23.036 9.881 -4.718 1.00 86.12 259 ASN A N 1
ATOM 2017 C CA . ASN A 1 259 ? 24.191 9.155 -5.245 1.00 86.12 259 ASN A CA 1
ATOM 2018 C C . ASN A 1 259 ? 23.823 8.257 -6.438 1.00 86.12 259 ASN A C 1
ATOM 2020 O O . ASN A 1 259 ? 24.596 8.140 -7.386 1.00 86.12 259 ASN A O 1
ATOM 2024 N N . MET A 1 260 ? 22.636 7.639 -6.427 1.00 83.81 260 MET A N 1
ATOM 2025 C CA . MET A 1 260 ? 22.135 6.893 -7.586 1.00 83.81 260 MET A CA 1
ATOM 2026 C C . MET A 1 260 ? 21.907 7.817 -8.789 1.00 83.81 260 MET A C 1
ATOM 2028 O O . MET A 1 260 ? 22.290 7.465 -9.903 1.00 83.81 260 MET A O 1
ATOM 2032 N N . MET A 1 261 ? 21.323 8.997 -8.577 1.00 84.06 261 MET A N 1
ATOM 2033 C CA . MET A 1 261 ? 21.078 9.972 -9.643 1.00 84.06 261 MET A CA 1
ATOM 2034 C C . MET A 1 261 ? 22.377 10.551 -10.206 1.00 84.06 261 MET A C 1
ATOM 2036 O O . MET A 1 261 ? 22.555 10.525 -11.418 1.00 84.06 261 MET A O 1
ATOM 2040 N N . GLU A 1 262 ? 23.313 10.976 -9.355 1.00 83.56 262 GLU A N 1
ATOM 2041 C CA . GLU A 1 262 ? 24.643 11.455 -9.763 1.00 83.56 262 GLU A CA 1
ATOM 2042 C C . GLU A 1 262 ? 25.393 10.392 -10.579 1.00 83.56 262 GLU A C 1
ATOM 2044 O O . GLU A 1 262 ? 26.038 10.698 -11.586 1.00 83.56 262 GLU A O 1
ATOM 2049 N N . PHE A 1 263 ? 25.251 9.118 -10.202 1.00 81.06 263 PHE A N 1
ATOM 2050 C CA . PHE A 1 263 ? 25.790 8.002 -10.969 1.00 81.06 263 PHE A CA 1
ATOM 2051 C C . PHE A 1 263 ? 25.126 7.865 -12.350 1.00 81.06 263 PHE A C 1
ATOM 2053 O O . PHE A 1 263 ? 25.825 7.712 -13.358 1.00 81.06 263 PHE A O 1
ATOM 2060 N N . PHE A 1 264 ? 23.793 7.936 -12.432 1.00 78.88 264 PHE A N 1
ATOM 2061 C CA . PHE A 1 264 ? 23.074 7.866 -13.710 1.00 78.88 264 PHE A CA 1
ATOM 2062 C C . PHE A 1 264 ? 23.373 9.063 -14.614 1.00 78.88 264 PHE A C 1
ATOM 2064 O O . PHE A 1 264 ? 23.552 8.884 -15.819 1.00 78.88 264 PHE A O 1
ATOM 2071 N N . GLU A 1 265 ? 23.487 10.260 -14.050 1.00 81.19 265 GLU A N 1
ATOM 2072 C CA . GLU A 1 265 ? 23.882 11.462 -14.776 1.00 81.19 265 GLU A CA 1
ATOM 2073 C C . GLU A 1 265 ? 25.319 11.334 -15.282 1.00 81.19 265 GLU A C 1
ATOM 2075 O O . GLU A 1 265 ? 25.565 11.556 -16.466 1.00 81.19 265 GLU A O 1
ATOM 2080 N N . SER A 1 266 ? 26.259 10.880 -14.452 1.00 77.88 266 SER A N 1
ATOM 2081 C CA . SER A 1 266 ? 27.647 10.622 -14.871 1.00 77.88 266 SER A CA 1
ATOM 2082 C C . SER A 1 266 ? 27.724 9.581 -15.995 1.00 77.88 266 SER A C 1
ATOM 2084 O O . SER A 1 266 ? 28.531 9.695 -16.923 1.00 77.88 266 SER A O 1
ATOM 2086 N N . ARG A 1 267 ? 26.841 8.578 -15.968 1.00 75.25 267 ARG A N 1
ATOM 2087 C CA . ARG A 1 267 ? 26.687 7.598 -17.049 1.00 75.25 267 ARG A CA 1
ATOM 2088 C C . ARG A 1 267 ? 26.105 8.218 -18.324 1.00 75.25 267 ARG A C 1
ATOM 2090 O O . ARG A 1 267 ? 26.558 7.886 -19.414 1.00 75.25 267 ARG A O 1
ATOM 2097 N N . ALA A 1 268 ? 25.121 9.106 -18.207 1.00 76.06 268 ALA A N 1
ATOM 2098 C CA . ALA A 1 268 ? 24.538 9.797 -19.356 1.00 76.06 268 ALA A CA 1
ATOM 2099 C C . ALA A 1 268 ? 25.558 10.735 -20.025 1.00 76.06 268 ALA A C 1
ATOM 2101 O O . ALA A 1 268 ? 25.670 10.743 -21.248 1.00 76.06 268 ALA A O 1
ATOM 2102 N N . HIS A 1 269 ? 26.361 11.450 -19.232 1.00 74.62 269 HIS A N 1
ATOM 2103 C CA . HIS A 1 269 ? 27.398 12.363 -19.726 1.00 74.62 269 HIS A CA 1
ATOM 2104 C C . HIS A 1 269 ? 28.646 11.641 -20.257 1.00 74.62 269 HIS A C 1
ATOM 2106 O O . HIS A 1 269 ? 29.338 12.174 -21.120 1.00 74.62 269 HIS A O 1
ATOM 2112 N N . SER A 1 270 ? 28.930 10.420 -19.789 1.00 68.56 270 SER A N 1
ATOM 2113 C CA . SER A 1 270 ? 29.954 9.548 -20.397 1.00 68.56 270 SER A CA 1
ATOM 2114 C C . SER A 1 270 ? 29.468 8.845 -21.671 1.00 68.56 270 SER A C 1
ATOM 2116 O O . SER A 1 270 ? 30.247 8.148 -22.326 1.00 68.56 270 SER A O 1
ATOM 2118 N N . GLY A 1 271 ? 28.203 9.056 -22.057 1.00 58.19 271 GLY A N 1
ATOM 2119 C CA . GLY A 1 271 ? 27.638 8.652 -23.335 1.00 58.19 271 GLY A CA 1
ATOM 2120 C C . GLY A 1 271 ? 28.328 9.353 -24.502 1.00 58.19 271 GLY A C 1
ATOM 2121 O O . GLY A 1 271 ? 27.908 10.421 -24.924 1.00 58.19 271 GLY A O 1
ATOM 2122 N N . CYS A 1 272 ? 29.391 8.711 -24.990 1.00 53.12 272 CYS A N 1
ATOM 2123 C CA . CYS A 1 272 ? 29.999 8.821 -26.313 1.00 53.12 272 CYS A CA 1
ATOM 2124 C C . CYS A 1 272 ? 29.923 10.225 -26.940 1.00 53.12 272 CYS A C 1
ATOM 2126 O O . CYS A 1 272 ? 29.040 10.518 -27.749 1.00 53.12 272 CYS A O 1
ATOM 2128 N N . SER A 1 273 ? 30.912 11.079 -26.645 1.00 55.56 273 SER A N 1
ATOM 2129 C CA . SER A 1 273 ? 31.300 12.074 -27.648 1.00 55.56 273 SER A CA 1
ATOM 2130 C C . SER A 1 273 ? 31.554 11.315 -28.950 1.00 55.56 273 SER A C 1
ATOM 2132 O O . SER A 1 273 ? 32.205 10.272 -28.906 1.00 55.56 273 SER A O 1
ATOM 2134 N N . THR A 1 274 ? 31.067 11.819 -30.084 1.00 60.19 274 THR A N 1
ATOM 2135 C CA . THR A 1 274 ? 31.076 11.170 -31.414 1.00 60.19 274 THR A CA 1
ATOM 2136 C C . THR A 1 274 ? 32.443 10.674 -31.920 1.00 60.19 274 THR A C 1
ATOM 2138 O O . THR A 1 274 ? 32.519 10.090 -32.995 1.00 60.19 274 THR A O 1
ATOM 2141 N N . SER A 1 275 ? 33.518 10.886 -31.162 1.00 66.69 275 SER A N 1
ATOM 2142 C CA . SER A 1 275 ? 34.893 10.476 -31.433 1.00 66.69 275 SER A CA 1
ATOM 2143 C C . SER A 1 275 ? 35.413 9.300 -30.586 1.00 66.69 275 SER A C 1
ATOM 2145 O O . SER A 1 275 ? 36.597 8.986 -30.684 1.00 66.69 275 SER A O 1
ATOM 2147 N N . CYS A 1 276 ? 34.614 8.672 -29.713 1.00 66.75 276 CYS A N 1
ATOM 2148 C CA . CYS A 1 276 ? 35.078 7.508 -28.946 1.00 66.75 276 CYS A CA 1
ATOM 2149 C C . CYS A 1 276 ? 34.956 6.208 -29.758 1.00 66.75 276 CYS A C 1
ATOM 2151 O O . CYS A 1 276 ? 33.893 5.901 -30.287 1.00 66.75 276 CYS A O 1
ATOM 2153 N N . ASP A 1 277 ? 36.041 5.430 -29.806 1.00 78.88 277 ASP A N 1
ATOM 2154 C CA . ASP A 1 277 ? 36.057 4.078 -30.374 1.00 78.88 277 ASP A CA 1
ATOM 2155 C C . ASP A 1 277 ? 35.047 3.167 -29.645 1.00 78.88 277 ASP A C 1
ATOM 2157 O O . ASP A 1 277 ? 35.014 3.105 -28.408 1.00 78.88 277 ASP A O 1
ATOM 2161 N N . GLU A 1 278 ? 34.226 2.456 -30.420 1.00 78.81 278 GLU A N 1
ATOM 2162 C CA . GLU A 1 278 ? 33.115 1.611 -29.966 1.00 78.81 278 GLU A CA 1
ATOM 2163 C C . GLU A 1 278 ? 33.580 0.564 -28.940 1.00 78.81 278 GLU A C 1
ATOM 2165 O O . GLU A 1 278 ? 32.911 0.332 -27.927 1.00 78.81 278 GLU A O 1
ATOM 2170 N N . ALA A 1 279 ? 34.791 0.024 -29.121 1.00 80.56 279 ALA A N 1
ATOM 2171 C CA . ALA A 1 279 ? 35.398 -0.939 -28.204 1.00 80.56 279 ALA A CA 1
ATOM 2172 C C . ALA A 1 279 ? 35.676 -0.348 -26.807 1.00 80.56 279 ALA A C 1
ATOM 2174 O O . ALA A 1 279 ? 35.520 -1.028 -25.784 1.00 80.56 279 ALA A O 1
ATOM 2175 N N . SER A 1 280 ? 36.057 0.931 -26.737 1.00 74.69 280 SER A N 1
ATOM 2176 C CA . SER A 1 280 ? 36.308 1.624 -25.467 1.00 74.69 280 SER A CA 1
ATOM 2177 C C . SER A 1 280 ? 35.003 1.917 -24.729 1.00 74.69 280 SER A C 1
ATOM 2179 O O . SER A 1 280 ? 34.926 1.698 -23.517 1.00 74.69 280 SER A O 1
ATOM 2181 N N . CYS A 1 281 ? 33.955 2.324 -25.452 1.00 74.50 281 CYS A N 1
ATOM 2182 C CA . CYS A 1 281 ? 32.616 2.501 -24.889 1.00 74.50 281 CYS A CA 1
ATOM 2183 C C . CYS A 1 281 ? 32.033 1.181 -24.372 1.00 74.50 281 CYS A C 1
ATOM 2185 O O . CYS A 1 281 ? 31.478 1.151 -23.272 1.00 74.50 281 CYS A O 1
ATOM 2187 N N . GLU A 1 282 ? 32.201 0.077 -25.104 1.00 80.06 282 GLU A N 1
ATOM 2188 C CA . GLU A 1 282 ? 31.718 -1.238 -24.674 1.00 80.06 282 GLU A CA 1
ATOM 2189 C C . GLU A 1 282 ? 32.449 -1.727 -23.412 1.00 80.06 282 GLU A C 1
ATOM 2191 O O . GLU A 1 282 ? 31.815 -2.206 -22.465 1.00 80.06 282 GLU A O 1
ATOM 2196 N N . LYS A 1 283 ? 33.778 -1.562 -23.350 1.00 80.00 283 LYS A N 1
ATOM 2197 C CA . LYS A 1 283 ? 34.579 -1.918 -22.168 1.00 80.00 283 LYS A CA 1
ATOM 2198 C C . LYS A 1 283 ? 34.175 -1.093 -20.947 1.00 80.00 283 LYS A C 1
ATOM 2200 O O . LYS A 1 283 ? 34.012 -1.654 -19.861 1.00 80.00 283 LYS A O 1
ATOM 2205 N N . LEU A 1 284 ? 33.971 0.212 -21.131 1.00 73.19 284 LEU A N 1
ATOM 2206 C CA . LEU A 1 284 ? 33.504 1.106 -20.077 1.00 73.19 284 LEU A CA 1
ATOM 2207 C C . LEU A 1 284 ? 32.124 0.671 -19.576 1.00 73.19 284 LEU A C 1
ATOM 2209 O O . LEU A 1 284 ? 31.926 0.478 -18.381 1.00 73.19 284 LEU A O 1
ATOM 2213 N N . HIS A 1 285 ? 31.189 0.417 -20.489 1.00 75.75 285 HIS A N 1
ATOM 2214 C CA . HIS A 1 285 ? 29.833 -0.009 -20.162 1.00 75.75 285 HIS A CA 1
ATOM 2215 C C . HIS A 1 285 ? 29.823 -1.346 -19.401 1.00 75.75 285 HIS A C 1
ATOM 2217 O O . HIS A 1 285 ? 29.105 -1.487 -18.406 1.00 75.75 285 HIS A O 1
ATOM 2223 N N . LYS A 1 286 ? 30.650 -2.316 -19.816 1.00 78.69 286 LYS A N 1
ATOM 2224 C CA . LYS A 1 286 ? 30.821 -3.596 -19.108 1.00 78.69 286 LYS A CA 1
ATOM 2225 C C . LYS A 1 286 ? 31.357 -3.390 -17.692 1.00 78.69 286 LYS A C 1
ATOM 2227 O O . LYS A 1 286 ? 30.814 -3.988 -16.769 1.00 78.69 286 LYS A O 1
ATOM 2232 N N . MET A 1 287 ? 32.352 -2.520 -17.518 1.00 74.94 287 MET A N 1
ATOM 2233 C CA . MET A 1 287 ? 32.925 -2.189 -16.210 1.00 74.94 287 MET A CA 1
ATOM 2234 C C . MET A 1 287 ? 31.904 -1.499 -15.294 1.00 74.94 287 MET A C 1
ATOM 2236 O O . MET A 1 287 ? 31.714 -1.932 -14.158 1.00 74.94 287 MET A O 1
ATOM 2240 N N . TYR A 1 288 ? 31.195 -0.486 -15.804 1.00 75.00 288 TYR A N 1
ATOM 2241 C CA . TYR A 1 288 ? 30.124 0.210 -15.084 1.00 75.00 288 TYR A CA 1
ATOM 2242 C C . TYR A 1 288 ? 29.041 -0.763 -14.632 1.00 75.00 288 TYR A C 1
ATOM 2244 O O . TYR A 1 288 ? 28.667 -0.770 -13.463 1.00 75.00 288 TYR A O 1
ATOM 2252 N N . ASN A 1 289 ? 28.563 -1.618 -15.538 1.00 74.06 289 ASN A N 1
ATOM 2253 C CA . ASN A 1 289 ? 27.541 -2.595 -15.198 1.00 74.06 289 ASN A CA 1
ATOM 2254 C C . ASN A 1 289 ? 28.073 -3.620 -14.185 1.00 74.06 289 ASN A C 1
ATOM 2256 O O . ASN A 1 289 ? 27.390 -3.889 -13.205 1.00 74.06 289 ASN A O 1
ATOM 2260 N N . SER A 1 290 ? 29.274 -4.179 -14.356 1.00 75.12 290 SER A N 1
ATOM 2261 C CA . SER A 1 290 ? 29.756 -5.214 -13.434 1.00 75.12 290 SER A CA 1
ATOM 2262 C C . SER A 1 290 ? 30.004 -4.677 -12.027 1.00 75.12 290 SER A C 1
ATOM 2264 O O . SER A 1 290 ? 29.595 -5.305 -11.056 1.00 75.12 290 SER A O 1
ATOM 2266 N N . VAL A 1 291 ? 30.661 -3.521 -11.904 1.00 73.44 291 VAL A N 1
ATOM 2267 C CA . VAL A 1 291 ? 31.027 -2.953 -10.599 1.00 73.44 291 VAL A CA 1
ATOM 2268 C C . VAL A 1 291 ? 29.777 -2.451 -9.879 1.00 73.44 291 VAL A C 1
ATOM 2270 O O . VAL A 1 291 ? 29.519 -2.851 -8.744 1.00 73.44 291 VAL A O 1
ATOM 2273 N N . TYR A 1 292 ? 28.940 -1.678 -10.573 1.00 74.69 292 TYR A N 1
ATOM 2274 C CA . TYR A 1 292 ? 27.759 -1.078 -9.966 1.00 74.69 292 TYR A CA 1
ATOM 2275 C C . TYR A 1 292 ? 26.680 -2.104 -9.620 1.00 74.69 292 TYR A C 1
ATOM 2277 O O . TYR A 1 292 ? 26.130 -2.045 -8.526 1.00 74.69 292 TYR A O 1
ATOM 2285 N N . TRP A 1 293 ? 26.382 -3.076 -10.494 1.00 76.50 293 TRP A N 1
ATOM 2286 C CA . TRP A 1 293 ? 25.367 -4.091 -10.179 1.00 76.50 293 TRP A CA 1
ATOM 2287 C C . TRP A 1 293 ? 25.804 -5.020 -9.050 1.00 76.50 293 TRP A C 1
ATOM 2289 O O . TRP A 1 293 ? 24.958 -5.433 -8.259 1.00 76.50 293 TRP A O 1
ATOM 2299 N N . ASN A 1 294 ? 27.103 -5.311 -8.933 1.00 78.88 294 ASN A N 1
ATOM 2300 C CA . ASN A 1 294 ? 27.622 -6.058 -7.790 1.00 78.88 294 ASN A CA 1
ATOM 2301 C C . ASN A 1 294 ? 27.454 -5.253 -6.499 1.00 78.88 294 ASN A C 1
ATOM 2303 O O . ASN A 1 294 ? 26.899 -5.770 -5.535 1.00 78.88 294 ASN A O 1
ATOM 2307 N N . GLN A 1 295 ? 27.853 -3.978 -6.496 1.00 82.31 295 GLN A N 1
ATOM 2308 C CA . GLN A 1 295 ? 27.717 -3.111 -5.324 1.00 82.31 295 GLN A CA 1
ATOM 2309 C C . GLN A 1 295 ? 26.246 -2.888 -4.952 1.00 82.31 295 GLN A C 1
ATOM 2311 O O . GLN A 1 295 ? 25.895 -3.029 -3.789 1.00 82.31 295 GLN A O 1
ATOM 2316 N N . PHE A 1 296 ? 25.364 -2.658 -5.927 1.00 81.31 296 PHE A N 1
ATOM 2317 C CA . PHE A 1 296 ? 23.918 -2.565 -5.714 1.00 81.31 296 PHE A CA 1
ATOM 2318 C C . PHE A 1 296 ? 23.332 -3.878 -5.179 1.00 81.31 296 PHE A C 1
ATOM 2320 O O . PHE A 1 296 ? 22.494 -3.866 -4.279 1.00 81.31 296 PHE A O 1
ATOM 2327 N N . GLY A 1 297 ? 23.795 -5.019 -5.698 1.00 79.56 297 GLY A N 1
ATOM 2328 C CA . GLY A 1 297 ? 23.451 -6.344 -5.191 1.00 79.56 297 GLY A CA 1
ATOM 2329 C C . GLY A 1 297 ? 23.831 -6.505 -3.719 1.00 79.56 297 GLY A C 1
ATOM 2330 O O . GLY A 1 297 ? 22.989 -6.915 -2.922 1.00 79.56 297 GLY A O 1
ATOM 2331 N N . THR A 1 298 ? 25.048 -6.108 -3.344 1.00 83.62 298 THR A N 1
ATOM 2332 C CA . THR A 1 298 ? 25.529 -6.108 -1.955 1.00 83.62 298 THR A CA 1
ATOM 2333 C C . THR A 1 298 ? 24.736 -5.137 -1.077 1.00 83.62 298 THR A C 1
ATOM 2335 O O . THR A 1 298 ? 24.267 -5.524 -0.011 1.00 83.62 298 THR A O 1
ATOM 2338 N N . THR A 1 299 ? 24.499 -3.901 -1.527 1.00 86.56 299 THR A N 1
ATOM 2339 C CA . THR A 1 299 ? 23.646 -2.909 -0.847 1.00 86.56 299 THR A CA 1
ATOM 2340 C C . THR A 1 299 ? 22.258 -3.487 -0.571 1.00 86.56 299 THR A C 1
ATOM 2342 O O . THR A 1 299 ? 21.773 -3.434 0.561 1.00 86.56 299 THR A O 1
ATOM 2345 N N . ALA A 1 300 ? 21.629 -4.102 -1.575 1.00 82.69 300 ALA A N 1
ATOM 2346 C CA . ALA A 1 300 ? 20.338 -4.757 -1.419 1.00 82.69 300 ALA A CA 1
ATOM 2347 C C . ALA A 1 300 ? 20.420 -5.921 -0.420 1.00 82.69 300 ALA A C 1
ATOM 2349 O O . ALA A 1 300 ? 19.576 -6.015 0.470 1.00 82.69 300 ALA A O 1
ATOM 2350 N N . GLN A 1 301 ? 21.439 -6.779 -0.519 1.00 82.12 301 GLN A N 1
ATOM 2351 C CA . GLN A 1 301 ? 21.651 -7.880 0.424 1.00 82.12 301 GLN A CA 1
ATOM 2352 C C . GLN A 1 301 ? 21.755 -7.378 1.865 1.00 82.12 301 GLN A C 1
ATOM 2354 O O . GLN A 1 301 ? 20.990 -7.860 2.698 1.00 82.12 301 GLN A O 1
ATOM 2359 N N . ILE A 1 302 ? 22.580 -6.361 2.141 1.00 85.56 302 ILE A N 1
ATOM 2360 C CA . ILE A 1 302 ? 22.719 -5.738 3.469 1.00 85.56 302 ILE A CA 1
ATOM 2361 C C . ILE A 1 302 ? 21.358 -5.260 3.979 1.00 85.56 302 ILE A C 1
ATOM 2363 O O . ILE A 1 302 ? 20.926 -5.645 5.071 1.00 85.56 302 ILE A O 1
ATOM 2367 N N . LEU A 1 303 ? 20.646 -4.466 3.172 1.00 85.69 303 LEU A N 1
ATOM 2368 C CA . LEU A 1 303 ? 19.342 -3.915 3.544 1.00 85.69 303 LEU A CA 1
ATOM 2369 C C . LEU A 1 303 ? 18.320 -5.024 3.827 1.00 85.69 303 LEU A C 1
ATOM 2371 O O . LEU A 1 303 ? 17.578 -4.944 4.806 1.00 85.69 303 LEU A O 1
ATOM 2375 N N . PHE A 1 304 ? 18.283 -6.083 3.017 1.00 79.50 304 PHE A N 1
ATOM 2376 C CA . PHE A 1 304 ? 17.304 -7.163 3.162 1.00 79.50 304 PHE A CA 1
ATOM 2377 C C . PHE A 1 304 ? 17.669 -8.199 4.232 1.00 79.50 304 PHE A C 1
ATOM 2379 O O . PHE A 1 304 ? 16.762 -8.772 4.842 1.00 79.50 304 PHE A O 1
ATOM 2386 N N . HIS A 1 305 ? 18.949 -8.485 4.467 1.00 77.06 305 HIS A N 1
ATOM 2387 C CA . HIS A 1 305 ? 19.390 -9.446 5.482 1.00 77.06 305 HIS A CA 1
ATOM 2388 C C . HIS A 1 305 ? 19.347 -8.840 6.880 1.00 77.06 305 HIS A C 1
ATOM 2390 O O . HIS A 1 305 ? 18.778 -9.441 7.799 1.00 77.06 305 HIS A O 1
ATOM 2396 N N . ALA A 1 306 ? 19.867 -7.628 7.046 1.00 74.38 306 ALA A N 1
ATOM 2397 C CA . ALA A 1 306 ? 19.993 -7.041 8.370 1.00 74.38 306 ALA A CA 1
ATOM 2398 C C . ALA A 1 306 ? 18.654 -6.525 8.931 1.00 74.38 306 ALA A C 1
ATOM 2400 O O . ALA A 1 306 ? 18.422 -6.597 10.139 1.00 74.38 306 ALA A O 1
ATOM 2401 N N . THR A 1 307 ? 17.710 -6.116 8.075 1.00 63.34 307 THR A N 1
ATOM 2402 C CA . THR A 1 307 ? 16.338 -5.796 8.522 1.00 63.34 307 THR A CA 1
ATOM 2403 C C . THR A 1 307 ? 15.549 -7.045 8.933 1.00 63.34 307 THR A C 1
ATOM 2405 O O . THR A 1 307 ? 14.681 -6.978 9.808 1.00 63.34 307 THR A O 1
ATOM 2408 N N . LYS A 1 308 ? 15.879 -8.229 8.391 1.00 61.28 308 LYS A N 1
ATOM 2409 C CA . LYS A 1 308 ? 15.278 -9.502 8.831 1.00 61.28 308 LYS A CA 1
ATOM 2410 C C . LYS A 1 308 ? 15.747 -9.910 10.228 1.00 61.28 308 LYS A C 1
ATOM 2412 O O . LYS A 1 308 ? 14.936 -10.425 10.998 1.00 61.28 308 LYS A O 1
ATOM 2417 N N . THR A 1 309 ? 17.011 -9.694 10.599 1.00 50.28 309 THR A N 1
ATOM 2418 C CA . THR A 1 309 ? 17.533 -10.138 11.910 1.00 50.28 309 THR A CA 1
ATOM 2419 C C . THR A 1 309 ? 16.950 -9.352 13.088 1.00 50.28 309 THR A C 1
ATOM 2421 O O . THR A 1 309 ? 16.761 -9.937 14.156 1.00 50.28 309 THR A O 1
ATOM 2424 N N . VAL A 1 310 ? 16.544 -8.087 12.898 1.00 47.12 310 VAL A N 1
ATOM 2425 C CA . VAL A 1 310 ? 15.835 -7.279 13.924 1.00 47.12 310 VAL A CA 1
ATOM 2426 C C . VAL A 1 310 ? 14.560 -7.990 14.383 1.00 47.12 310 VAL A C 1
ATOM 2428 O O . VAL A 1 310 ? 14.183 -7.957 15.553 1.00 47.12 310 VAL A O 1
ATOM 2431 N N . THR A 1 311 ? 13.899 -8.688 13.457 1.00 40.59 311 THR A N 1
ATOM 2432 C CA . THR A 1 311 ? 12.613 -9.334 13.729 1.00 40.59 311 THR A CA 1
ATOM 2433 C C . THR A 1 311 ? 12.727 -10.666 14.474 1.00 40.59 311 THR A C 1
ATOM 2435 O O . THR A 1 311 ? 11.745 -11.071 15.095 1.00 40.59 311 THR A O 1
ATOM 2438 N N . LYS A 1 312 ? 13.908 -11.309 14.484 1.00 41.38 312 LYS A N 1
ATOM 2439 C CA . LYS A 1 312 ? 14.135 -12.611 15.143 1.00 41.38 312 LYS A CA 1
ATOM 2440 C C . LYS A 1 312 ? 14.514 -12.516 16.626 1.00 41.38 312 LYS A C 1
ATOM 2442 O O . LYS A 1 312 ? 14.138 -13.401 17.380 1.00 41.38 312 LYS A O 1
ATOM 2447 N N . HIS A 1 313 ? 15.202 -11.463 17.081 1.00 38.12 313 HIS A N 1
ATOM 2448 C CA . HIS A 1 313 ? 15.606 -11.360 18.499 1.00 38.12 313 HIS A CA 1
ATOM 2449 C C . HIS A 1 313 ? 14.477 -10.935 19.454 1.00 38.12 313 HIS A C 1
ATOM 2451 O O . HIS A 1 313 ? 14.604 -11.072 20.667 1.00 38.12 313 HIS A O 1
ATOM 2457 N N . LYS A 1 314 ? 13.327 -10.490 18.931 1.00 42.00 314 LYS A N 1
ATOM 2458 C CA . LYS A 1 314 ? 12.191 -10.007 19.735 1.00 42.00 314 LYS A CA 1
ATOM 2459 C C . LYS A 1 314 ? 11.294 -11.125 20.309 1.00 42.00 314 LYS A C 1
ATOM 2461 O O . LYS A 1 314 ? 10.182 -10.824 20.734 1.00 42.00 314 LYS A O 1
ATOM 2466 N N . THR A 1 315 ? 11.718 -12.395 20.283 1.00 38.12 315 THR A N 1
ATOM 2467 C CA . THR A 1 315 ? 10.871 -13.563 20.630 1.00 38.12 315 THR A CA 1
ATOM 2468 C C . THR A 1 315 ? 11.364 -14.439 21.786 1.00 38.12 315 THR A C 1
ATOM 2470 O O . THR A 1 315 ? 10.782 -15.492 22.006 1.00 38.12 315 THR A O 1
ATOM 2473 N N . ASN A 1 316 ? 12.340 -14.011 22.594 1.00 31.31 316 ASN A N 1
ATOM 2474 C CA . ASN A 1 316 ? 12.680 -14.725 23.841 1.00 31.31 316 ASN A CA 1
ATOM 2475 C C . ASN A 1 316 ? 11.989 -14.173 25.105 1.00 31.31 316 ASN A C 1
ATOM 2477 O O . ASN A 1 316 ? 12.401 -14.488 26.217 1.00 31.31 316 ASN A O 1
ATOM 2481 N N . ILE A 1 317 ? 10.902 -13.404 24.963 1.00 34.06 317 ILE A N 1
ATOM 2482 C CA . ILE A 1 317 ? 10.019 -13.066 26.089 1.00 34.06 317 ILE A CA 1
ATOM 2483 C C . ILE A 1 317 ? 8.769 -13.947 25.992 1.00 34.06 317 ILE A C 1
ATOM 2485 O O . ILE A 1 317 ? 7.947 -13.809 25.088 1.00 34.06 317 ILE A O 1
ATOM 2489 N N . SER A 1 318 ? 8.702 -14.901 26.920 1.00 35.47 318 SER A N 1
ATOM 2490 C CA . SER A 1 318 ? 7.686 -15.942 27.081 1.00 35.47 318 SER A CA 1
ATOM 2491 C C . SER A 1 318 ? 6.247 -15.413 27.006 1.00 35.47 318 SER A C 1
ATOM 2493 O O . SER A 1 318 ? 5.854 -14.557 27.795 1.00 35.47 318 SER A O 1
ATOM 2495 N N . SER A 1 319 ? 5.433 -15.966 26.100 1.00 30.91 319 SER A N 1
ATOM 2496 C CA . SER A 1 319 ? 3.968 -15.904 26.196 1.00 30.91 319 SER A CA 1
ATOM 2497 C C . SER A 1 319 ? 3.359 -17.263 25.845 1.00 30.91 319 SER A C 1
ATOM 2499 O O . SER A 1 319 ? 3.072 -17.605 24.699 1.00 30.91 319 SER A O 1
ATOM 2501 N N . SER A 1 320 ? 3.194 -18.078 26.881 1.00 30.16 320 SER A N 1
ATOM 2502 C CA . SER A 1 320 ? 2.436 -19.324 26.842 1.00 30.16 320 SER A CA 1
ATOM 2503 C C . SER A 1 320 ? 0.939 -19.012 26.855 1.00 30.16 320 SER A C 1
ATOM 2505 O O . SER A 1 320 ? 0.419 -18.657 27.905 1.00 30.16 320 SER A O 1
ATOM 2507 N N . GLN A 1 321 ? 0.271 -19.132 25.704 1.00 33.66 321 GLN A N 1
ATOM 2508 C CA . GLN A 1 321 ? -1.114 -19.605 25.497 1.00 33.66 321 GLN A CA 1
ATOM 2509 C C . GLN A 1 321 ? -1.639 -19.075 24.155 1.00 33.66 321 GLN A C 1
ATOM 2511 O O . GLN A 1 321 ? -2.015 -17.915 24.023 1.00 33.66 321 GLN A O 1
ATOM 2516 N N . THR A 1 322 ? -1.709 -19.946 23.149 1.00 29.70 322 THR A N 1
ATOM 2517 C CA . THR A 1 322 ? -2.447 -19.686 21.906 1.00 29.70 322 THR A CA 1
ATOM 2518 C C . THR A 1 322 ? -3.484 -20.786 21.711 1.00 29.70 322 THR A C 1
ATOM 2520 O O . THR A 1 322 ? -3.160 -21.938 21.425 1.00 29.70 322 THR A O 1
ATOM 2523 N N . LEU A 1 323 ? -4.752 -20.415 21.905 1.00 28.36 323 LEU A N 1
ATOM 2524 C CA . LEU A 1 323 ? -5.928 -21.190 21.516 1.00 28.36 323 LEU A CA 1
ATOM 2525 C C . LEU A 1 323 ? -5.948 -21.323 19.987 1.00 28.36 323 LEU A C 1
ATOM 2527 O O . LEU A 1 323 ? -6.004 -20.324 19.271 1.00 28.36 323 LEU A O 1
ATOM 2531 N N . LYS A 1 324 ? -5.893 -22.561 19.486 1.00 26.56 324 LYS A N 1
ATOM 2532 C CA . LYS A 1 324 ? -6.077 -22.871 18.064 1.00 26.56 324 LYS A CA 1
ATOM 2533 C C . LYS A 1 324 ? -7.556 -22.698 17.710 1.00 26.56 324 LYS A C 1
ATOM 2535 O O . LYS A 1 324 ? -8.380 -23.488 18.159 1.00 26.56 324 LYS A O 1
ATOM 2540 N N . MET A 1 325 ? -7.884 -21.677 16.921 1.00 28.05 325 MET A N 1
ATOM 2541 C CA . MET A 1 325 ? -9.157 -21.617 16.201 1.00 28.05 325 MET A CA 1
ATOM 2542 C C . MET A 1 325 ? -8.996 -22.277 14.832 1.00 28.05 325 MET A C 1
ATOM 2544 O O . MET A 1 325 ? -8.035 -22.003 14.116 1.00 28.05 325 MET A O 1
ATOM 2548 N N . ASP A 1 326 ? -9.934 -23.162 14.512 1.00 26.67 326 ASP A N 1
ATOM 2549 C CA . ASP A 1 326 ? -10.007 -23.927 13.270 1.00 26.67 326 ASP A CA 1
ATOM 2550 C C . ASP A 1 326 ? -10.389 -22.991 12.103 1.00 26.67 326 ASP A C 1
ATOM 2552 O O . ASP A 1 326 ? -11.518 -22.506 12.021 1.00 26.67 326 ASP A O 1
ATOM 2556 N N . GLU A 1 327 ? -9.438 -22.691 11.212 1.00 29.22 327 GLU A N 1
ATOM 2557 C CA . GLU A 1 327 ? -9.646 -21.896 9.991 1.00 29.22 327 GLU A CA 1
ATOM 2558 C C . GLU A 1 327 ? -10.017 -22.845 8.826 1.00 29.22 327 GLU A C 1
ATOM 2560 O O . GLU A 1 327 ? -9.179 -23.157 7.984 1.00 29.22 327 GLU A O 1
ATOM 2565 N N . THR A 1 328 ? -11.269 -23.320 8.754 1.00 32.47 328 THR A N 1
ATOM 2566 C CA . THR A 1 328 ? -11.828 -23.892 7.508 1.00 32.47 328 THR A CA 1
ATOM 2567 C C . THR A 1 328 ? -12.901 -22.957 6.933 1.00 32.47 328 THR A C 1
ATOM 2569 O O . THR A 1 328 ? -13.840 -22.591 7.647 1.00 32.47 328 THR A O 1
ATOM 2572 N N . PRO A 1 329 ? -12.791 -22.525 5.661 1.00 35.50 329 PRO A N 1
ATOM 2573 C CA . PRO A 1 329 ? -13.793 -21.668 5.039 1.00 35.50 329 PRO A CA 1
ATOM 2574 C C . PRO A 1 329 ? -15.065 -22.484 4.782 1.00 35.50 329 PRO A C 1
ATOM 2576 O O . PRO A 1 329 ? -15.104 -23.344 3.906 1.00 35.50 329 PRO A O 1
ATOM 2579 N N . ARG A 1 330 ? -16.114 -22.239 5.574 1.00 38.72 330 ARG A N 1
ATOM 2580 C CA . ARG A 1 330 ? -17.450 -22.797 5.327 1.00 38.72 330 ARG A CA 1
ATOM 2581 C C . ARG A 1 330 ? -18.054 -22.104 4.106 1.00 38.72 330 ARG A C 1
ATOM 2583 O O . ARG A 1 330 ? -18.292 -20.900 4.148 1.00 38.72 330 ARG A O 1
ATOM 2590 N N . GLU A 1 331 ? -18.337 -22.852 3.043 1.00 36.59 331 GLU A N 1
ATOM 2591 C CA . GLU A 1 331 ? -19.225 -22.389 1.973 1.00 36.59 331 GLU A CA 1
ATOM 2592 C C . GLU A 1 331 ? -20.634 -22.168 2.547 1.00 36.59 331 GLU A C 1
ATOM 2594 O O . GLU A 1 331 ? -21.355 -23.108 2.888 1.00 36.59 331 GLU A O 1
ATOM 2599 N N . PHE A 1 332 ? -21.029 -20.904 2.687 1.00 42.06 332 PHE A N 1
ATOM 2600 C CA . PHE A 1 332 ? -22.351 -20.510 3.165 1.00 42.06 332 PHE A CA 1
ATOM 2601 C C . PHE A 1 332 ? -23.399 -20.672 2.047 1.00 42.06 332 PHE A C 1
ATOM 2603 O O . PHE A 1 332 ? -23.718 -19.724 1.332 1.00 42.06 332 PHE A O 1
ATOM 2610 N N . LYS A 1 333 ? -23.994 -21.866 1.911 1.00 41.16 333 LYS A N 1
ATOM 2611 C CA . LYS A 1 333 ? -25.297 -22.042 1.234 1.00 41.16 333 LYS A CA 1
ATOM 2612 C C . LYS A 1 333 ? -26.408 -21.489 2.141 1.00 41.16 333 LYS A C 1
ATOM 2614 O O . LYS A 1 333 ? -27.034 -22.261 2.860 1.00 41.16 333 LYS A O 1
ATOM 2619 N N . LEU A 1 334 ? -26.608 -20.166 2.182 1.00 46.03 334 LEU A N 1
ATOM 2620 C CA . LEU A 1 334 ? -27.517 -19.551 3.173 1.00 46.03 334 LEU A CA 1
ATOM 2621 C C . LEU A 1 334 ? -28.507 -18.493 2.654 1.00 46.03 334 LEU A C 1
ATOM 2623 O O . LEU A 1 334 ? -29.275 -17.959 3.444 1.00 46.03 334 LEU A O 1
ATOM 2627 N N . ALA A 1 335 ? -28.587 -18.235 1.346 1.00 46.41 335 ALA A N 1
ATOM 2628 C CA . ALA A 1 335 ? -29.490 -17.195 0.838 1.00 46.41 335 ALA A CA 1
ATOM 2629 C C . ALA A 1 335 ? -30.990 -17.572 0.841 1.00 46.41 335 ALA A C 1
ATOM 2631 O O . ALA A 1 335 ? -31.828 -16.681 0.802 1.00 46.41 335 ALA A O 1
ATOM 2632 N N . SER A 1 336 ? -31.376 -18.853 0.916 1.00 48.84 336 SER A N 1
ATOM 2633 C CA . SER A 1 336 ? -32.786 -19.244 0.723 1.00 48.84 336 SER A CA 1
ATOM 2634 C C . SER A 1 336 ? -33.640 -19.343 1.998 1.00 48.84 336 SER A C 1
ATOM 2636 O O . SER A 1 336 ? -34.810 -19.689 1.889 1.00 48.84 336 SER A O 1
ATOM 2638 N N . TYR A 1 337 ? -33.103 -19.061 3.194 1.00 54.31 337 TYR A N 1
ATOM 2639 C CA . TYR A 1 337 ? -33.849 -19.233 4.457 1.00 54.31 337 TYR A CA 1
ATOM 2640 C C . TYR A 1 337 ? -33.524 -18.206 5.555 1.00 54.31 337 TYR A C 1
ATOM 2642 O O . TYR A 1 337 ? -33.688 -18.497 6.741 1.00 54.31 337 TYR A O 1
ATOM 2650 N N . ILE A 1 338 ? -33.103 -16.982 5.214 1.00 62.91 338 ILE A N 1
ATOM 2651 C CA . ILE A 1 338 ? -33.176 -15.907 6.214 1.00 62.91 338 ILE A CA 1
ATOM 2652 C C . ILE A 1 338 ? -34.659 -15.554 6.351 1.00 62.91 338 ILE A C 1
ATOM 2654 O O . ILE A 1 338 ? -35.215 -14.839 5.524 1.00 62.91 338 ILE A O 1
ATOM 2658 N N . SER A 1 339 ? -35.316 -16.112 7.371 1.00 64.69 339 SER A N 1
ATOM 2659 C CA . SER A 1 339 ? -36.695 -15.781 7.734 1.00 64.69 339 SER A CA 1
ATOM 2660 C C . SER A 1 339 ? -36.745 -14.326 8.209 1.00 64.69 339 SER A C 1
ATOM 2662 O O . SER A 1 339 ? -36.655 -14.038 9.402 1.00 64.69 339 SER A O 1
ATOM 2664 N N . THR A 1 340 ? -36.842 -13.389 7.267 1.00 70.94 340 THR A N 1
ATOM 2665 C CA . THR A 1 340 ? -36.921 -11.946 7.537 1.00 70.94 340 THR A CA 1
ATOM 2666 C C . THR A 1 340 ? -38.187 -11.579 8.305 1.00 70.94 340 THR A C 1
ATOM 2668 O O . THR A 1 340 ? -38.174 -10.618 9.065 1.00 70.94 340 THR A O 1
ATOM 2671 N N . THR A 1 341 ? -39.237 -12.399 8.217 1.00 76.44 341 THR A N 1
ATOM 2672 C CA . THR A 1 341 ? -40.555 -12.165 8.827 1.00 76.44 341 THR A CA 1
ATOM 2673 C C . THR A 1 341 ? -40.552 -12.020 10.351 1.00 76.44 341 THR A C 1
ATOM 2675 O O . THR A 1 341 ? -41.520 -11.501 10.897 1.00 76.44 341 THR A O 1
ATOM 2678 N N . SER A 1 342 ? -39.501 -12.460 11.051 1.00 84.94 342 SER A N 1
ATOM 2679 C CA . SER A 1 342 ? -39.392 -12.345 12.515 1.00 84.94 342 SER A CA 1
ATOM 2680 C C . SER A 1 342 ? -38.141 -11.607 12.996 1.00 84.94 342 SER A C 1
ATOM 2682 O O . SER A 1 342 ? -37.923 -11.512 14.204 1.00 84.94 342 SER A O 1
ATOM 2684 N N . SER A 1 343 ? -37.288 -11.116 12.092 1.00 90.56 343 SER A N 1
ATOM 2685 C CA . SER A 1 343 ? -36.084 -10.382 12.494 1.00 90.56 343 SER A CA 1
ATOM 2686 C C . SER A 1 343 ? -36.449 -8.943 12.860 1.00 90.56 343 SER A C 1
ATOM 2688 O O . SER A 1 343 ? -37.128 -8.289 12.069 1.00 90.56 343 SER A O 1
ATOM 2690 N N . PRO A 1 344 ? -35.942 -8.389 13.979 1.00 93.44 344 PRO A N 1
ATOM 2691 C CA . PRO A 1 344 ? -36.091 -6.966 14.247 1.00 93.44 344 PRO A CA 1
ATOM 2692 C C . PRO A 1 344 ? -35.437 -6.146 13.128 1.00 93.44 344 PRO A C 1
ATOM 2694 O O . PRO A 1 344 ? -34.405 -6.538 12.563 1.00 93.44 344 PRO A O 1
ATOM 2697 N N . MET A 1 345 ? -36.061 -5.013 12.817 1.00 96.06 345 MET A N 1
ATOM 2698 C CA . MET A 1 345 ? -35.519 -4.003 11.914 1.00 96.06 345 MET A CA 1
ATOM 2699 C C . MET A 1 345 ? -34.597 -3.075 12.697 1.00 96.06 345 MET A C 1
ATOM 2701 O O . MET A 1 345 ? -34.877 -2.734 13.844 1.00 96.06 345 MET A O 1
ATOM 2705 N N . ILE A 1 346 ? -33.501 -2.664 12.071 1.00 96.56 346 ILE A N 1
ATOM 2706 C CA . ILE A 1 346 ? -32.569 -1.685 12.616 1.00 96.56 346 ILE A CA 1
ATOM 2707 C C . ILE A 1 346 ? -32.418 -0.530 11.633 1.00 96.56 346 ILE A C 1
ATOM 2709 O O . ILE A 1 346 ? -32.358 -0.724 10.416 1.00 96.56 346 ILE A O 1
ATOM 2713 N N . THR A 1 347 ? -32.383 0.684 12.166 1.00 97.25 347 THR A N 1
ATOM 2714 C CA . THR A 1 347 ? -32.216 1.910 11.390 1.00 97.25 347 THR A CA 1
ATOM 2715 C C . THR A 1 347 ? -30.729 2.236 11.285 1.00 97.25 347 THR A C 1
ATOM 2717 O O . THR A 1 347 ? -30.081 2.560 12.280 1.00 97.25 347 THR A O 1
ATOM 2720 N N . VAL A 1 348 ? -30.169 2.139 10.083 1.00 96.31 348 VAL A N 1
ATOM 2721 C CA . VAL A 1 348 ? -28.770 2.448 9.777 1.00 96.31 348 VAL A CA 1
ATOM 2722 C C . VAL A 1 348 ? -28.685 3.872 9.237 1.00 96.31 348 VAL A C 1
ATOM 2724 O O . VAL A 1 348 ? -29.064 4.144 8.098 1.00 96.31 348 VAL A O 1
ATOM 2727 N N . HIS A 1 349 ? -28.167 4.788 10.050 1.00 95.88 349 HIS A N 1
ATOM 2728 C CA . HIS A 1 349 ? -27.868 6.152 9.625 1.00 95.88 349 HIS A CA 1
ATOM 2729 C C . HIS A 1 349 ? -26.454 6.234 9.080 1.00 95.88 349 HIS A C 1
ATOM 2731 O O . HIS A 1 349 ? -25.500 5.831 9.748 1.00 95.88 349 HIS A O 1
ATOM 2737 N N . LEU A 1 350 ? -26.298 6.811 7.895 1.00 95.38 350 LEU A N 1
ATOM 2738 C CA . LEU A 1 350 ? -24.976 7.101 7.364 1.00 95.38 350 LEU A CA 1
ATOM 2739 C C . LEU A 1 350 ? -24.443 8.411 7.940 1.00 95.38 350 LEU A C 1
ATOM 2741 O O . LEU A 1 350 ? -25.159 9.407 8.036 1.00 95.38 350 LEU A O 1
ATOM 2745 N N . ARG A 1 351 ? -23.156 8.425 8.290 1.00 92.31 351 ARG A N 1
ATOM 2746 C CA . ARG A 1 351 ? -22.446 9.637 8.702 1.00 92.31 351 ARG A CA 1
ATOM 2747 C C . ARG A 1 351 ? -21.119 9.741 7.966 1.00 92.31 351 ARG A C 1
ATOM 2749 O O . ARG A 1 351 ? -20.292 8.830 8.032 1.00 92.31 351 ARG A O 1
ATOM 2756 N N . GLN A 1 352 ? -20.884 10.868 7.299 1.00 88.19 352 GLN A N 1
ATOM 2757 C CA . GLN A 1 352 ? -19.556 11.181 6.777 1.00 88.19 352 GLN A CA 1
ATOM 2758 C C . GLN A 1 352 ? -18.575 11.333 7.940 1.00 88.19 352 GLN A C 1
ATOM 2760 O O . GLN A 1 352 ? -18.880 11.932 8.976 1.00 88.19 352 GLN A O 1
ATOM 2765 N N . SER A 1 353 ? -17.384 10.763 7.793 1.00 81.69 353 SER A N 1
ATOM 2766 C CA . SER A 1 353 ? -16.322 10.944 8.773 1.00 81.69 353 SER A CA 1
ATOM 2767 C C . SER A 1 353 ? -15.794 12.377 8.658 1.00 81.69 353 SER A C 1
ATOM 2769 O O . SER A 1 353 ? -15.060 12.711 7.730 1.00 81.69 353 SER A O 1
ATOM 2771 N N . GLY A 1 354 ? -16.211 13.237 9.591 1.00 76.44 354 GLY A N 1
ATOM 2772 C CA . GLY A 1 354 ? -15.760 14.625 9.645 1.00 76.44 354 GLY A CA 1
ATOM 2773 C C . GLY A 1 354 ? -14.238 14.723 9.750 1.00 76.44 354 GLY A C 1
ATOM 2774 O O . GLY A 1 354 ? -13.569 13.808 10.248 1.00 76.44 354 GLY A O 1
ATOM 2775 N N . LYS A 1 355 ? -13.672 15.853 9.301 1.00 62.94 355 LYS A N 1
ATOM 2776 C CA . LYS A 1 355 ? -12.301 16.203 9.691 1.00 62.94 355 LYS A CA 1
ATOM 2777 C C . LYS A 1 355 ? -12.263 16.174 11.225 1.00 62.94 355 LYS A C 1
ATOM 2779 O O . LYS A 1 355 ? -13.165 16.754 11.830 1.00 62.94 355 LYS A O 1
ATOM 2784 N N . PRO A 1 356 ? -11.290 15.491 11.859 1.00 52.31 356 PRO A N 1
ATOM 2785 C CA . PRO A 1 356 ? -11.118 15.627 13.295 1.00 52.31 356 PRO A CA 1
ATOM 2786 C C . PRO A 1 356 ? -10.981 17.123 13.557 1.00 52.31 356 PRO A C 1
ATOM 2788 O O . PRO A 1 356 ? -10.083 17.758 13.001 1.00 52.31 356 PRO A O 1
ATOM 2791 N N . SER A 1 357 ? -11.936 17.691 14.298 1.00 40.28 357 SER A N 1
ATOM 2792 C CA . SER A 1 357 ? -11.847 19.084 14.717 1.00 40.28 357 SER A CA 1
ATOM 2793 C C . SER A 1 357 ? -10.473 19.238 15.362 1.00 40.28 357 SER A C 1
ATOM 2795 O O . SER A 1 357 ? -10.135 18.377 16.184 1.00 40.28 357 SER A O 1
ATOM 2797 N N . PRO A 1 358 ? -9.651 20.232 14.972 1.00 47.75 358 PRO A N 1
ATOM 2798 C CA . PRO A 1 358 ? -8.392 20.468 15.657 1.00 47.75 358 PRO A CA 1
ATOM 2799 C C . PRO A 1 358 ? -8.732 20.536 17.141 1.00 47.75 358 PRO A C 1
ATOM 2801 O O . PRO A 1 358 ? -9.600 21.314 17.542 1.00 47.75 358 PRO A O 1
ATOM 2804 N N . ALA A 1 359 ? -8.164 19.612 17.920 1.00 41.97 359 ALA A N 1
ATOM 2805 C CA . ALA A 1 359 ? -8.372 19.598 19.354 1.00 41.97 359 ALA A CA 1
ATOM 2806 C C . ALA A 1 359 ? -8.063 21.015 19.828 1.00 41.97 359 ALA A C 1
ATOM 2808 O O . ALA A 1 359 ? -6.991 21.526 19.496 1.00 41.97 359 ALA A O 1
ATOM 2809 N N . LEU A 1 360 ? -9.012 21.665 20.513 1.00 37.56 360 LEU A N 1
ATOM 2810 C CA . LEU A 1 360 ? -8.728 22.920 21.191 1.00 37.56 360 LEU A CA 1
ATOM 2811 C C . LEU A 1 360 ? -7.481 22.656 22.036 1.00 37.56 360 LEU A C 1
ATOM 2813 O O . LEU A 1 360 ? -7.547 21.947 23.038 1.00 37.56 360 LEU A O 1
ATOM 2817 N N . GLN A 1 361 ? -6.333 23.168 21.591 1.00 36.31 361 GLN A N 1
ATOM 2818 C CA . GLN A 1 361 ? -5.169 23.302 22.439 1.00 36.31 361 GLN A CA 1
ATOM 2819 C C . GLN A 1 361 ? -5.596 24.307 23.495 1.00 36.31 361 GLN A C 1
ATOM 2821 O O . GLN A 1 361 ? -5.579 25.515 23.269 1.00 36.31 361 GLN A O 1
ATOM 2826 N N . THR A 1 362 ? -6.055 23.795 24.631 1.00 38.72 362 THR A N 1
ATOM 2827 C CA . THR A 1 362 ? -6.165 24.563 25.858 1.00 38.72 362 THR A CA 1
ATOM 2828 C C . THR A 1 362 ? -4.766 25.099 26.130 1.00 38.72 362 THR A C 1
ATOM 2830 O O . THR A 1 362 ? -3.881 24.363 26.568 1.00 38.72 362 THR A O 1
ATOM 2833 N N . GLN A 1 363 ? -4.532 26.368 25.787 1.00 35.50 363 GLN A N 1
ATOM 2834 C CA . GLN A 1 363 ? -3.350 27.076 26.250 1.00 35.50 363 GLN A CA 1
ATOM 2835 C C . GLN A 1 363 ? -3.332 26.961 27.780 1.00 35.50 363 GLN A C 1
ATOM 2837 O O . GLN A 1 363 ? -4.352 27.247 28.417 1.00 35.50 363 GLN A O 1
ATOM 2842 N N . PRO A 1 364 ? -2.220 26.531 28.396 1.00 37.50 364 PRO A N 1
ATOM 2843 C CA . PRO A 1 364 ? -2.094 26.616 29.837 1.00 37.50 364 PRO A CA 1
ATOM 2844 C C . PRO A 1 364 ? -2.081 28.102 30.200 1.00 37.50 364 PRO A C 1
ATOM 2846 O O . PRO A 1 364 ? -1.148 28.826 29.854 1.00 37.50 364 PRO A O 1
ATOM 2849 N N . SER A 1 365 ? -3.148 28.560 30.858 1.00 37.22 365 SER A N 1
ATOM 2850 C CA . SER A 1 365 ? -3.207 29.899 31.438 1.00 37.22 365 SER A CA 1
ATOM 2851 C C . SER A 1 365 ? -2.044 30.053 32.416 1.00 37.22 365 SER A C 1
ATOM 2853 O O . SER A 1 365 ? -1.946 29.333 33.412 1.00 37.22 365 SER A O 1
ATOM 2855 N N . ALA A 1 366 ? -1.127 30.961 32.097 1.00 48.31 366 ALA A N 1
ATOM 2856 C CA . ALA A 1 366 ? -0.023 31.341 32.956 1.00 48.31 366 ALA A CA 1
ATOM 2857 C C . ALA A 1 366 ? -0.537 32.276 34.061 1.00 48.31 366 ALA A C 1
ATOM 2859 O O . ALA A 1 366 ? -0.321 33.484 34.009 1.00 48.31 366 ALA A O 1
ATOM 2860 N N . GLU A 1 367 ? -1.203 31.728 35.077 1.00 37.44 367 GLU A N 1
ATOM 2861 C CA . GLU A 1 367 ? -1.452 32.452 36.325 1.00 37.44 367 GLU A CA 1
ATOM 2862 C C . GLU A 1 367 ? -0.520 31.949 37.427 1.00 37.44 367 GLU A C 1
ATOM 2864 O O . GLU A 1 367 ? -0.595 30.822 37.915 1.00 37.44 367 GLU A O 1
ATOM 2869 N N . GLY A 1 368 ? 0.422 32.822 37.787 1.00 37.53 368 GLY A N 1
ATOM 2870 C CA . GLY A 1 368 ? 1.423 32.586 38.810 1.00 37.53 368 GLY A CA 1
ATOM 2871 C C . GLY A 1 368 ? 0.818 32.443 40.204 1.00 37.53 368 GLY A C 1
ATOM 2872 O O . GLY A 1 368 ? 0.149 33.339 40.720 1.00 37.53 368 GLY A O 1
ATOM 2873 N N . HIS A 1 369 ? 1.162 31.346 40.871 1.00 39.66 369 HIS A N 1
ATOM 2874 C CA . HIS A 1 369 ? 0.987 31.199 42.308 1.00 39.66 369 HIS A CA 1
ATOM 2875 C C . HIS A 1 369 ? 1.866 32.208 43.069 1.00 39.66 369 HIS A C 1
ATOM 2877 O O . HIS A 1 369 ? 3.088 32.070 43.129 1.00 39.66 369 HIS A O 1
ATOM 2883 N N . LYS A 1 370 ? 1.239 33.196 43.719 1.00 44.69 370 LYS A N 1
ATOM 2884 C CA . LYS A 1 370 ? 1.818 33.906 44.872 1.00 44.69 370 LYS A CA 1
ATOM 2885 C C . LYS A 1 370 ? 1.256 33.317 46.175 1.00 44.69 370 LYS A C 1
ATOM 2887 O O . LYS A 1 370 ? 0.057 33.048 46.246 1.00 44.69 370 LYS A O 1
ATOM 2892 N N . PRO A 1 371 ? 2.078 33.133 47.225 1.00 47.94 371 PRO A N 1
ATOM 2893 C CA . PRO A 1 371 ? 1.636 32.522 48.473 1.00 47.94 371 PRO A CA 1
ATOM 2894 C C . PRO A 1 371 ? 0.847 33.515 49.341 1.00 47.94 371 PRO A C 1
ATOM 2896 O O . PRO A 1 371 ? 1.333 34.591 49.696 1.00 47.94 371 PRO A O 1
ATOM 2899 N N . LEU A 1 372 ? -0.371 33.123 49.724 1.00 36.59 372 LEU A N 1
ATOM 2900 C CA . LEU A 1 372 ? -1.224 33.839 50.672 1.00 36.59 372 LEU A CA 1
ATOM 2901 C C . LEU A 1 372 ? -0.622 33.820 52.087 1.00 36.59 372 LEU A C 1
ATOM 2903 O O . LEU A 1 372 ? -0.618 32.796 52.771 1.00 36.59 372 LEU A O 1
ATOM 2907 N N . LYS A 1 373 ? -0.198 34.992 52.574 1.00 44.62 373 LYS A N 1
ATOM 2908 C CA . LYS A 1 373 ? -0.092 35.272 54.011 1.00 44.62 373 LYS A CA 1
ATOM 2909 C C . LYS A 1 373 ? -1.449 35.746 54.533 1.00 44.62 373 LYS A C 1
ATOM 2911 O O . LYS A 1 373 ? -1.994 36.747 54.079 1.00 44.62 373 LYS A O 1
ATOM 2916 N N . ARG A 1 374 ? -1.960 35.029 55.535 1.00 46.56 374 ARG A N 1
ATOM 2917 C CA . ARG A 1 374 ? -3.109 35.398 56.376 1.00 46.56 374 ARG A CA 1
ATOM 2918 C C . ARG A 1 374 ? -2.954 36.811 56.960 1.00 46.56 374 ARG A C 1
ATOM 2920 O O . ARG A 1 374 ? -1.996 37.061 57.688 1.00 46.56 374 ARG A O 1
ATOM 2927 N N . LYS A 1 375 ? -3.975 37.660 56.799 1.00 44.47 375 LYS A N 1
ATOM 2928 C CA . LYS A 1 375 ? -4.407 38.618 57.833 1.00 44.47 375 LYS A CA 1
ATOM 2929 C C . LYS A 1 375 ? -5.876 39.015 57.634 1.00 44.47 375 LYS A C 1
ATOM 2931 O O . LYS A 1 375 ? -6.275 39.464 56.570 1.00 44.47 375 LYS A O 1
ATOM 2936 N N . ARG A 1 376 ? -6.659 38.817 58.698 1.00 45.94 376 ARG A N 1
ATOM 2937 C CA . ARG A 1 376 ? -8.043 39.278 58.896 1.00 45.94 376 ARG A CA 1
ATOM 2938 C C . ARG A 1 376 ? -8.146 40.807 58.789 1.00 45.94 376 ARG A C 1
ATOM 2940 O O . ARG A 1 376 ? -7.363 41.480 59.457 1.00 45.94 376 ARG A O 1
ATOM 2947 N N . LYS A 1 377 ? -9.208 41.323 58.155 1.00 43.94 377 LYS A N 1
ATOM 2948 C CA . LYS A 1 377 ? -10.094 42.351 58.746 1.00 43.94 377 LYS A CA 1
ATOM 2949 C C . LYS A 1 377 ? -11.399 42.508 57.950 1.00 43.94 377 LYS A C 1
ATOM 2951 O O . LYS A 1 377 ? -11.389 42.473 56.728 1.00 43.94 377 LYS A O 1
ATOM 2956 N N . ASN A 1 378 ? -12.489 42.671 58.696 1.00 46.06 378 ASN A N 1
ATOM 2957 C CA . ASN A 1 378 ? -13.856 42.948 58.254 1.00 46.06 378 ASN A CA 1
ATOM 2958 C C . ASN A 1 378 ? -13.975 44.255 57.451 1.00 46.06 378 ASN A C 1
ATOM 2960 O O . ASN A 1 378 ? -13.361 45.247 57.842 1.00 46.06 378 ASN A O 1
ATOM 2964 N N . ASN A 1 379 ? -14.862 44.283 56.448 1.00 36.69 379 ASN A N 1
ATOM 2965 C CA . ASN A 1 379 ? -16.002 45.213 56.404 1.00 36.69 379 ASN A CA 1
ATOM 2966 C C . ASN A 1 379 ? -16.993 44.873 55.265 1.00 36.69 379 ASN A C 1
ATOM 2968 O O . ASN A 1 379 ? -16.558 44.372 54.229 1.00 36.69 379 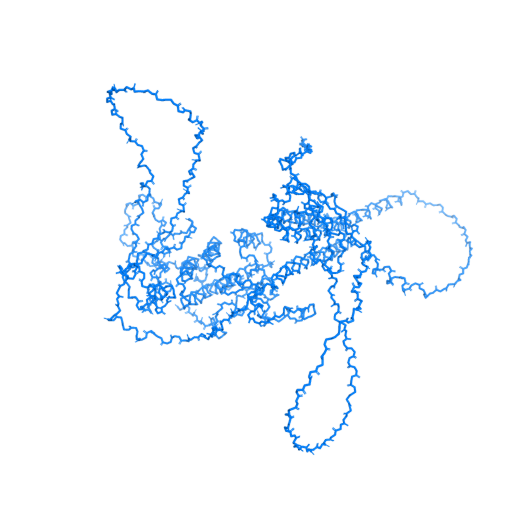ASN A O 1
ATOM 2972 N N . PRO A 1 380 ? -18.304 45.144 55.443 1.00 57.75 380 PRO A N 1
ATOM 2973 C CA . PRO A 1 380 ? -19.339 44.942 54.432 1.00 57.75 380 PRO A CA 1
ATOM 2974 C C . PRO A 1 380 ? -19.622 46.238 53.652 1.00 57.75 380 PRO A C 1
ATOM 2976 O O . PRO A 1 380 ? -19.605 47.328 54.222 1.00 57.75 380 PRO A O 1
ATOM 2979 N N . GLY A 1 381 ? -19.937 46.129 52.361 1.00 40.03 381 GLY A N 1
ATOM 2980 C CA . GLY A 1 381 ? -20.373 47.280 51.571 1.00 40.03 381 GLY A CA 1
ATOM 2981 C C . GLY A 1 381 ? -20.645 46.954 50.105 1.00 40.03 381 GLY A C 1
ATOM 2982 O O . GLY A 1 381 ? -19.714 46.725 49.348 1.00 40.03 381 GLY A O 1
ATOM 2983 N N . LYS A 1 382 ? -21.940 46.937 49.761 1.00 41.88 382 LYS A N 1
ATOM 2984 C CA . LYS A 1 382 ? -22.585 47.184 48.455 1.00 41.88 382 LYS A CA 1
ATOM 2985 C C . LYS A 1 382 ? -21.681 47.623 47.286 1.00 41.88 382 LYS A C 1
ATOM 2987 O O . LYS A 1 382 ? -21.007 48.638 47.409 1.00 41.88 382 LYS A O 1
ATOM 2992 N N . ALA A 1 383 ? -21.885 47.024 46.110 1.00 37.72 383 ALA A N 1
ATOM 2993 C CA . ALA A 1 383 ? -22.573 47.672 44.979 1.00 37.72 383 ALA A CA 1
ATOM 2994 C C . ALA A 1 383 ? -22.662 46.727 43.766 1.00 37.72 383 ALA A C 1
ATOM 2996 O O . ALA A 1 383 ? -21.749 45.957 43.486 1.00 37.72 383 ALA A O 1
ATOM 2997 N N . GLU A 1 384 ? -23.800 46.808 43.086 1.00 45.28 384 GLU A N 1
ATOM 2998 C CA . GLU A 1 384 ? -24.158 46.152 41.832 1.00 45.28 384 GLU A CA 1
ATOM 2999 C C . GLU A 1 384 ? -23.281 46.625 40.663 1.00 45.28 384 GLU A C 1
ATOM 3001 O O . GLU A 1 384 ? -22.987 47.813 40.552 1.00 45.28 384 GLU A O 1
ATOM 3006 N N . ALA A 1 385 ? -22.956 45.714 39.742 1.00 38.91 385 ALA A N 1
ATOM 3007 C CA . ALA A 1 385 ? -22.764 46.032 38.327 1.00 38.91 385 ALA A CA 1
ATOM 3008 C C . ALA A 1 385 ? -22.927 44.755 37.489 1.00 38.91 385 ALA A C 1
ATOM 3010 O O . ALA A 1 385 ? -22.100 43.846 37.532 1.00 38.91 385 ALA A O 1
ATOM 3011 N N . HIS A 1 386 ? -24.025 44.700 36.737 1.00 47.34 386 HIS A N 1
ATOM 3012 C CA . HIS A 1 386 ? -24.242 43.758 35.648 1.00 47.34 386 HIS A CA 1
ATOM 3013 C C . HIS A 1 386 ? -23.228 44.022 34.526 1.00 47.34 386 HIS A C 1
ATOM 3015 O O . HIS A 1 386 ? -23.252 45.093 33.924 1.00 47.34 386 HIS A O 1
ATOM 3021 N N . HIS A 1 387 ? -22.407 43.030 34.188 1.00 37.28 387 HIS A N 1
ATOM 3022 C CA . HIS A 1 387 ? -21.801 42.926 32.864 1.00 37.28 387 HIS A CA 1
ATOM 3023 C C . HIS A 1 387 ? -22.168 41.568 32.271 1.00 37.28 387 HIS A C 1
ATOM 3025 O O . HIS A 1 387 ? -21.932 40.521 32.867 1.00 37.28 387 HIS A O 1
ATOM 3031 N N . ALA A 1 388 ? -22.841 41.631 31.126 1.00 42.72 388 ALA A N 1
ATOM 3032 C CA . ALA A 1 388 ? -23.266 40.495 30.336 1.00 42.72 388 ALA A CA 1
ATOM 3033 C C . ALA A 1 388 ? -22.055 39.853 29.646 1.00 42.72 388 ALA A C 1
ATOM 3035 O O . ALA A 1 388 ? -21.411 40.489 28.812 1.00 42.72 388 ALA A O 1
ATOM 3036 N N . ASP A 1 389 ? -21.792 38.588 29.967 1.00 37.28 389 ASP A N 1
ATOM 3037 C CA . ASP A 1 389 ? -20.929 37.711 29.181 1.00 37.28 389 ASP A CA 1
ATOM 3038 C C . ASP A 1 389 ? -21.702 37.226 27.944 1.00 37.28 389 ASP A C 1
ATOM 3040 O O . ASP A 1 389 ? -22.529 36.316 28.006 1.00 37.28 389 ASP A O 1
ATOM 3044 N N . GLN A 1 390 ? -21.433 37.857 26.800 1.00 49.56 390 GLN A N 1
ATOM 3045 C CA . GLN A 1 390 ? -21.737 37.337 25.466 1.00 49.56 390 GLN A CA 1
ATOM 3046 C C . GLN A 1 390 ? -20.418 37.062 24.739 1.00 49.56 390 GLN A C 1
ATOM 3048 O O . GLN A 1 390 ? -19.910 37.917 24.020 1.00 49.56 390 GLN A O 1
ATOM 3053 N N . SER A 1 391 ? -19.854 35.868 24.919 1.00 47.44 391 SER A N 1
ATOM 3054 C CA . SER A 1 391 ? -18.716 35.400 24.110 1.00 47.44 391 SER A CA 1
ATOM 3055 C C . SER A 1 391 ? -18.463 33.893 24.271 1.00 47.44 391 SER A C 1
ATOM 3057 O O . SER A 1 391 ? -17.410 33.468 24.729 1.00 47.44 391 SER A O 1
ATOM 3059 N N . SER A 1 392 ? -19.419 33.042 23.875 1.00 47.00 392 SER A N 1
ATOM 3060 C CA . SER A 1 392 ? -19.135 31.615 23.598 1.00 47.00 392 SER A CA 1
ATOM 3061 C C . SER A 1 392 ? -20.244 30.917 22.791 1.00 47.00 392 SER A C 1
ATOM 3063 O O . SER A 1 392 ? -20.960 30.061 23.297 1.00 47.00 392 SER A O 1
ATOM 3065 N N . SER A 1 393 ? -20.415 31.251 21.505 1.00 44.84 393 SER A N 1
ATOM 3066 C CA . SER A 1 393 ? -21.370 30.515 20.646 1.00 44.84 393 SER A CA 1
ATOM 3067 C C . SER A 1 393 ? -21.085 30.550 19.134 1.00 44.84 393 SER A C 1
ATOM 3069 O O . SER A 1 393 ? -22.009 30.439 18.335 1.00 44.84 393 SER A O 1
ATOM 3071 N N . GLN A 1 394 ? -19.823 30.664 18.700 1.00 44.72 394 GLN A N 1
ATOM 3072 C CA . GLN A 1 394 ? -19.488 30.732 17.261 1.00 44.72 394 GLN A CA 1
ATOM 3073 C C . GLN A 1 394 ? -18.832 29.479 16.648 1.00 44.72 394 GLN A C 1
ATOM 3075 O O . GLN A 1 394 ? -18.547 29.478 15.458 1.00 44.72 394 GLN A O 1
ATOM 3080 N N . ALA A 1 395 ? -18.652 28.377 17.384 1.00 46.38 395 ALA A N 1
ATOM 3081 C CA . ALA A 1 395 ? -17.920 27.203 16.875 1.00 46.38 395 ALA A CA 1
ATOM 3082 C C . ALA A 1 395 ? -18.789 26.042 16.330 1.00 46.38 395 ALA A C 1
ATOM 3084 O O . ALA A 1 395 ? -18.277 24.941 16.151 1.00 46.38 395 ALA A O 1
ATOM 3085 N N . SER A 1 396 ? -20.092 26.229 16.075 1.00 51.53 396 SER A N 1
ATOM 3086 C CA . SER A 1 396 ? -20.992 25.098 15.735 1.00 51.53 396 SER A CA 1
ATOM 3087 C C . SER A 1 396 ? -21.856 25.276 14.480 1.00 51.53 396 SER A C 1
ATOM 3089 O O . SER A 1 396 ? -22.588 24.356 14.123 1.00 51.53 396 SER A O 1
ATOM 3091 N N . ALA A 1 397 ? -21.780 26.416 13.786 1.00 52.66 397 ALA A N 1
ATOM 3092 C CA . ALA A 1 397 ? -22.693 26.714 12.677 1.00 52.66 397 ALA A CA 1
ATOM 3093 C C . ALA A 1 397 ? -22.295 26.083 11.324 1.00 52.66 397 ALA A C 1
ATOM 3095 O O . ALA A 1 397 ? -23.156 25.892 10.472 1.00 52.66 397 ALA A O 1
ATOM 3096 N N . GLU A 1 398 ? -21.031 25.692 11.114 1.00 49.66 398 GLU A N 1
ATOM 3097 C CA . GLU A 1 398 ? -20.581 25.157 9.811 1.00 49.66 398 GLU A CA 1
ATOM 3098 C C . GLU A 1 398 ? -20.988 23.694 9.543 1.00 49.66 398 GLU A C 1
ATOM 3100 O O . GLU A 1 398 ? -20.900 23.225 8.412 1.00 49.66 398 GLU A O 1
ATOM 3105 N N . SER A 1 399 ? -21.486 22.960 10.545 1.00 53.31 399 SER A N 1
ATOM 3106 C CA . SER A 1 399 ? -21.879 21.547 10.391 1.00 53.31 399 SER A CA 1
ATOM 3107 C C . SER A 1 399 ? -23.316 21.338 9.886 1.00 53.31 399 SER A C 1
ATOM 3109 O O . SER A 1 399 ? -23.692 20.195 9.630 1.00 53.31 399 SER A O 1
ATOM 3111 N N . LEU A 1 400 ? -24.140 22.385 9.784 1.00 53.94 400 LEU A N 1
ATOM 3112 C CA . LEU A 1 400 ? -25.584 22.247 9.532 1.00 53.94 400 LEU A CA 1
ATOM 3113 C C . LEU A 1 400 ? -25.986 22.259 8.047 1.00 53.94 400 LEU A C 1
ATOM 3115 O O . LEU A 1 400 ? -27.142 21.984 7.746 1.00 53.94 400 LEU A O 1
ATOM 3119 N N . ASN A 1 401 ? -25.053 22.514 7.123 1.00 71.31 401 ASN A N 1
ATOM 3120 C CA . ASN A 1 401 ? -25.381 22.706 5.703 1.00 71.31 401 ASN A CA 1
ATOM 3121 C C . ASN A 1 401 ? -25.123 21.486 4.799 1.00 71.31 401 ASN A C 1
ATOM 3123 O O . ASN A 1 401 ? -25.372 21.569 3.599 1.00 71.31 401 ASN A O 1
ATOM 3127 N N . SER A 1 402 ? -24.634 20.352 5.316 1.00 72.38 402 SER A N 1
ATOM 3128 C CA . SER A 1 402 ? -24.553 19.136 4.494 1.00 72.38 402 SER A CA 1
ATOM 3129 C C . SER A 1 402 ? -25.948 18.516 4.349 1.00 72.38 402 SER A C 1
ATOM 3131 O O . SER A 1 402 ? -26.602 18.324 5.380 1.00 72.38 402 SER A O 1
ATOM 3133 N N . PRO A 1 403 ? -26.401 18.159 3.131 1.00 77.19 403 PRO A N 1
ATOM 3134 C CA . PRO A 1 403 ? -27.686 17.493 2.952 1.00 77.19 403 PRO A CA 1
ATOM 3135 C C . PRO A 1 403 ? -27.753 16.222 3.816 1.00 77.19 403 PRO A C 1
ATOM 3137 O O . PRO A 1 403 ? -26.735 15.535 3.975 1.00 77.19 403 PRO A O 1
ATOM 3140 N N . PRO A 1 404 ? -28.920 15.910 4.411 1.00 84.31 404 PRO A N 1
ATOM 3141 C CA . PRO A 1 404 ? -29.069 14.719 5.232 1.00 84.31 404 PRO A CA 1
ATOM 3142 C C . PRO A 1 404 ? -28.760 13.481 4.388 1.00 84.31 404 PRO A C 1
ATOM 3144 O O . PRO A 1 404 ? -29.312 13.290 3.307 1.00 84.31 404 PRO A O 1
ATOM 3147 N N . LEU A 1 405 ? -27.851 12.644 4.885 1.00 91.31 405 LEU A N 1
ATOM 3148 C CA . LEU A 1 405 ? -27.514 11.384 4.232 1.00 91.31 405 LEU A CA 1
ATOM 3149 C C . LEU A 1 405 ? -28.688 10.400 4.355 1.00 91.31 405 LEU A C 1
ATOM 3151 O O . LEU A 1 405 ? -29.429 10.450 5.346 1.00 91.31 405 LEU A O 1
ATOM 3155 N N . PRO A 1 406 ? -28.858 9.485 3.384 1.00 93.19 406 PRO A N 1
ATOM 3156 C CA . PRO A 1 406 ? -29.944 8.522 3.434 1.00 93.19 406 PRO A CA 1
ATOM 3157 C C . PRO A 1 406 ? -29.830 7.623 4.666 1.00 93.19 406 PRO A C 1
ATOM 3159 O O . PRO A 1 406 ? -28.747 7.349 5.192 1.00 93.19 406 PRO A O 1
ATOM 3162 N N . THR A 1 407 ? -30.992 7.175 5.124 1.00 95.31 407 THR A N 1
ATOM 3163 C CA . THR A 1 407 ? -31.145 6.248 6.242 1.00 95.31 407 THR A CA 1
ATOM 3164 C C . THR A 1 407 ? -31.765 4.962 5.714 1.00 95.31 407 THR A C 1
ATOM 3166 O O . THR A 1 407 ? -32.701 5.014 4.920 1.00 95.31 407 THR A O 1
ATOM 3169 N N . PHE A 1 408 ? -31.246 3.816 6.149 1.00 96.62 408 PHE A N 1
ATOM 3170 C CA . PHE A 1 408 ? -31.718 2.504 5.710 1.00 96.62 408 PHE A CA 1
ATOM 3171 C C . PHE A 1 408 ? -32.406 1.785 6.857 1.00 96.62 408 PHE A C 1
ATOM 3173 O O . PHE A 1 408 ? -31.882 1.742 7.967 1.00 96.62 408 PHE A O 1
ATOM 3180 N N . HIS A 1 409 ? -33.550 1.171 6.586 1.00 96.38 409 HIS A N 1
ATOM 3181 C CA . HIS A 1 409 ? -34.201 0.267 7.525 1.00 96.38 409 HIS A CA 1
ATOM 3182 C C . HIS A 1 409 ? -33.932 -1.161 7.060 1.00 96.38 409 HIS A C 1
ATOM 3184 O O . HIS A 1 409 ? -34.358 -1.555 5.976 1.00 96.38 409 HIS A O 1
ATOM 3190 N N . VAL A 1 410 ? -33.177 -1.924 7.850 1.00 96.25 410 VAL A N 1
ATOM 3191 C CA . VAL A 1 410 ? -32.626 -3.218 7.421 1.00 96.25 410 VAL A CA 1
ATOM 3192 C C . VAL A 1 410 ? -32.910 -4.279 8.474 1.00 96.25 410 VAL A C 1
ATOM 3194 O O . VAL A 1 410 ? -32.837 -4.004 9.669 1.00 96.25 410 VAL A O 1
ATOM 3197 N N . HIS A 1 411 ? -33.210 -5.506 8.051 1.00 96.75 411 HIS A N 1
ATOM 3198 C CA . HIS A 1 411 ? -33.362 -6.621 8.977 1.00 96.75 411 HIS A CA 1
ATOM 3199 C C . HIS A 1 411 ? -32.011 -6.939 9.614 1.00 96.75 411 HIS A C 1
ATOM 3201 O O . HIS A 1 411 ? -31.032 -7.225 8.916 1.00 96.75 411 HIS A O 1
ATOM 3207 N N . LEU A 1 412 ? -31.963 -6.948 10.946 1.00 95.00 412 LEU A N 1
ATOM 3208 C CA . LEU A 1 412 ? -30.742 -7.262 11.681 1.00 95.00 412 LEU A CA 1
ATOM 3209 C C . LEU A 1 412 ? -30.169 -8.629 11.277 1.00 95.00 412 LEU A C 1
ATOM 3211 O O . LEU A 1 412 ? -28.960 -8.747 11.107 1.00 95.00 412 LEU A O 1
ATOM 3215 N N . ALA A 1 413 ? -31.022 -9.637 11.067 1.00 94.62 413 ALA A N 1
ATOM 3216 C CA . ALA A 1 413 ? -30.601 -10.967 10.633 1.00 94.62 413 ALA A CA 1
ATOM 3217 C C . ALA A 1 413 ? -29.863 -10.959 9.282 1.00 94.62 413 ALA A C 1
ATOM 3219 O O . ALA A 1 413 ? -28.923 -11.728 9.102 1.00 94.62 413 ALA A O 1
ATOM 3220 N N . ALA A 1 414 ? -30.246 -10.078 8.349 1.00 95.19 414 ALA A N 1
ATOM 3221 C CA . ALA A 1 414 ? -29.555 -9.943 7.067 1.00 95.19 414 ALA A CA 1
ATOM 3222 C C . ALA A 1 414 ? -28.154 -9.336 7.260 1.00 95.19 414 ALA A C 1
ATOM 3224 O O . ALA A 1 414 ? -27.169 -9.852 6.735 1.00 95.19 414 ALA A O 1
ATOM 3225 N N . LEU A 1 415 ? -28.040 -8.291 8.089 1.00 96.00 415 LEU A N 1
ATOM 3226 C CA . LEU A 1 415 ? -26.752 -7.664 8.401 1.00 96.00 415 LEU A CA 1
ATOM 3227 C C . LEU A 1 415 ? -25.801 -8.626 9.125 1.00 96.00 415 LEU A C 1
ATOM 3229 O O . LEU A 1 415 ? -24.633 -8.738 8.751 1.00 96.00 415 LEU A O 1
ATOM 3233 N N . THR A 1 416 ? -26.276 -9.341 10.147 1.00 95.06 416 THR A N 1
ATOM 3234 C CA . THR A 1 416 ? -25.436 -10.253 10.943 1.00 95.06 416 THR A CA 1
ATOM 3235 C C . THR A 1 416 ? -25.011 -11.496 10.164 1.00 95.06 416 THR A C 1
ATOM 3237 O O . THR A 1 416 ? -23.917 -12.004 10.406 1.00 95.06 416 THR A O 1
ATOM 3240 N N . ALA A 1 417 ? -25.817 -11.953 9.200 1.00 95.00 417 ALA A N 1
ATOM 3241 C CA . ALA A 1 417 ? -25.455 -13.055 8.308 1.00 95.00 417 ALA A CA 1
ATOM 3242 C C . ALA A 1 417 ? -24.272 -12.711 7.386 1.00 95.00 417 ALA A C 1
ATOM 3244 O O . ALA A 1 417 ? -23.501 -13.594 7.009 1.00 95.00 417 ALA A O 1
ATOM 3245 N N . HIS A 1 418 ? -24.114 -11.431 7.035 1.00 95.88 418 HIS A N 1
ATOM 3246 C CA . HIS A 1 418 ? -23.174 -10.983 6.006 1.00 95.88 418 HIS A CA 1
ATOM 3247 C C . HIS A 1 418 ? -22.025 -10.100 6.518 1.00 95.88 418 HIS A C 1
ATOM 3249 O O . HIS A 1 418 ? -21.081 -9.840 5.767 1.00 95.88 418 HIS A O 1
ATOM 3255 N N . SER A 1 419 ? -22.053 -9.673 7.783 1.00 96.69 419 SER A N 1
ATOM 3256 C CA . SER A 1 419 ? -21.048 -8.795 8.388 1.00 96.69 419 SER A CA 1
ATOM 3257 C C . SER A 1 419 ? -20.692 -9.229 9.811 1.00 96.69 419 SER A C 1
ATOM 3259 O O . SER A 1 419 ? -21.528 -9.220 10.721 1.00 96.69 419 SER A O 1
ATOM 3261 N N . GLN A 1 420 ? -19.406 -9.528 10.040 1.00 94.50 420 GLN A N 1
ATOM 3262 C CA . GLN A 1 420 ? -18.915 -9.834 11.391 1.00 94.50 420 GLN A CA 1
ATOM 3263 C C . GLN A 1 420 ? -18.993 -8.618 12.323 1.00 94.50 420 GLN A C 1
ATOM 3265 O O . GLN A 1 420 ? -19.118 -8.792 13.534 1.00 94.50 420 GLN A O 1
ATOM 3270 N N . TYR A 1 421 ? -18.943 -7.398 11.776 1.00 94.44 421 TYR A N 1
ATOM 3271 C CA . TYR A 1 421 ? -19.138 -6.170 12.546 1.00 94.44 421 TYR A CA 1
ATOM 3272 C C . TYR A 1 421 ? -20.534 -6.142 13.179 1.00 94.44 421 TYR A C 1
ATOM 3274 O O . TYR A 1 421 ? -20.640 -6.021 14.398 1.00 94.44 421 TYR A O 1
ATOM 3282 N N . PHE A 1 422 ? -21.589 -6.343 12.383 1.00 95.00 422 PHE A N 1
ATOM 3283 C CA . PHE A 1 422 ? -22.959 -6.368 12.900 1.00 95.00 422 PHE A CA 1
ATOM 3284 C C . PHE A 1 422 ? -23.231 -7.598 13.768 1.00 95.00 422 PHE A C 1
ATOM 3286 O O . PHE A 1 422 ? -23.900 -7.474 14.792 1.00 95.00 422 PHE A O 1
ATOM 3293 N N . SER A 1 423 ? -22.675 -8.766 13.425 1.00 93.50 423 SER A N 1
ATOM 3294 C CA . SER A 1 423 ? -22.757 -9.955 14.286 1.00 93.50 423 SER A CA 1
ATOM 3295 C C . SER A 1 423 ? -22.158 -9.683 15.671 1.00 93.50 423 SER A C 1
ATOM 3297 O O . SER A 1 423 ? -22.818 -9.925 16.683 1.00 93.50 423 SER A O 1
ATOM 3299 N N . SER A 1 424 ? -20.971 -9.075 15.726 1.00 90.88 424 SER A N 1
ATOM 3300 C CA . SER A 1 424 ? -20.335 -8.687 16.988 1.00 90.88 424 SER A CA 1
ATOM 3301 C C . SER A 1 424 ? -21.182 -7.654 17.729 1.00 90.88 424 SER A C 1
ATOM 3303 O O . SER A 1 424 ? -21.505 -7.869 18.892 1.00 90.88 424 SER A O 1
ATOM 3305 N N . LEU A 1 425 ? -21.616 -6.585 17.053 1.00 89.88 425 LEU A N 1
ATOM 3306 C CA . LEU A 1 425 ? -22.452 -5.534 17.642 1.00 89.88 425 LEU A CA 1
ATOM 3307 C C . LEU A 1 425 ? -23.733 -6.104 18.272 1.00 89.88 425 LEU A C 1
ATOM 3309 O O . LEU A 1 425 ? -24.072 -5.755 19.401 1.00 89.88 425 LEU A O 1
ATOM 3313 N N . SER A 1 426 ? -24.385 -7.046 17.583 1.00 91.06 426 SER A N 1
ATOM 3314 C CA . SER A 1 426 ? -25.583 -7.720 18.088 1.00 91.06 426 SER A CA 1
ATOM 3315 C C . SER A 1 426 ? -25.318 -8.570 19.332 1.00 91.06 426 SER A C 1
ATOM 3317 O O . SER A 1 426 ? -26.161 -8.627 20.218 1.00 91.06 426 SER A O 1
ATOM 3319 N N . SER A 1 427 ? -24.131 -9.175 19.449 1.00 88.62 427 SER A N 1
ATOM 3320 C CA . SER A 1 427 ? -23.773 -10.006 20.606 1.00 88.62 427 SER A CA 1
ATOM 3321 C C . SER A 1 427 ? -23.525 -9.206 21.888 1.00 88.62 427 SER A C 1
ATOM 3323 O O . SER A 1 427 ? -23.680 -9.744 22.982 1.00 88.62 427 SER A O 1
ATOM 3325 N N . PHE A 1 428 ? -23.174 -7.921 21.769 1.00 85.12 428 PHE A N 1
ATOM 3326 C CA . PHE A 1 428 ? -22.905 -7.055 22.919 1.00 85.12 428 PHE A CA 1
ATOM 3327 C C . PHE A 1 428 ? -24.168 -6.426 23.526 1.00 85.12 428 PHE A C 1
ATOM 3329 O O . PHE A 1 428 ? -24.066 -5.853 24.608 1.00 85.12 428 PHE A O 1
ATOM 3336 N N . ASN A 1 429 ? -25.338 -6.527 22.872 1.00 84.88 429 ASN A N 1
ATOM 3337 C CA . ASN A 1 429 ? -26.592 -5.885 23.306 1.00 84.88 429 ASN A CA 1
ATOM 3338 C C . ASN A 1 429 ? -26.395 -4.417 23.747 1.00 84.88 429 ASN A C 1
ATOM 3340 O O . ASN A 1 429 ? -26.905 -3.983 24.778 1.00 84.88 429 ASN A O 1
ATOM 3344 N N . GLY A 1 430 ? -25.618 -3.657 22.968 1.00 83.44 430 GLY A N 1
ATOM 3345 C CA . GLY A 1 430 ? -25.337 -2.247 23.238 1.00 83.44 430 GLY A CA 1
ATOM 3346 C C . GLY A 1 430 ? -26.564 -1.335 23.107 1.00 83.44 430 GLY A C 1
ATOM 3347 O O . GLY A 1 430 ? -27.667 -1.766 22.747 1.00 83.44 430 GLY A O 1
ATOM 3348 N N . LEU A 1 431 ? -26.354 -0.041 23.363 1.00 82.31 431 LEU A N 1
ATOM 3349 C CA . LEU A 1 431 ? -27.377 0.995 23.173 1.00 82.31 431 LEU A CA 1
ATOM 3350 C C . LEU A 1 431 ? -27.918 0.988 21.741 1.00 82.31 431 LEU A C 1
ATOM 3352 O O . LEU A 1 431 ? -29.121 1.104 21.547 1.00 82.31 431 LEU A O 1
ATOM 3356 N N . GLU A 1 432 ? -27.065 0.737 20.752 1.00 88.31 432 GLU A N 1
ATOM 3357 C CA . GLU A 1 432 ? -27.435 0.674 19.337 1.00 88.31 432 GLU A CA 1
ATOM 3358 C C . GLU A 1 432 ? -28.486 -0.408 19.052 1.00 88.31 432 GLU A C 1
ATOM 3360 O O . GLU A 1 432 ? -29.385 -0.225 18.229 1.00 88.31 432 GLU A O 1
ATOM 3365 N N . MET A 1 433 ? -28.389 -1.538 19.757 1.00 89.88 433 MET A N 1
ATOM 3366 C CA . MET A 1 433 ? -29.328 -2.654 19.632 1.00 89.88 433 MET A CA 1
ATOM 3367 C C . MET A 1 433 ? -30.635 -2.367 20.370 1.00 89.88 433 MET A C 1
ATOM 3369 O O . MET A 1 433 ? -31.706 -2.722 19.882 1.00 89.88 433 MET A O 1
ATOM 3373 N N . THR A 1 434 ? -30.547 -1.692 21.518 1.00 89.88 434 THR A N 1
ATOM 3374 C CA . THR A 1 434 ? -31.708 -1.304 22.334 1.00 89.88 434 THR A CA 1
ATOM 3375 C C . THR A 1 434 ? -32.534 -0.215 21.644 1.00 89.88 434 THR A C 1
ATOM 3377 O O . THR A 1 434 ? -33.758 -0.290 21.613 1.00 89.88 434 THR A O 1
ATOM 3380 N N . GLU A 1 435 ? -31.866 0.766 21.038 1.00 94.25 435 GLU A N 1
ATOM 3381 C CA . GLU A 1 435 ? -32.483 1.865 20.289 1.00 94.25 435 GLU A CA 1
ATOM 3382 C C . GLU A 1 435 ? -32.857 1.481 18.850 1.00 94.25 435 GLU A C 1
ATOM 3384 O O . GLU A 1 435 ? -33.434 2.295 18.130 1.00 94.25 435 GLU A O 1
ATOM 3389 N N . GLN A 1 436 ? -32.513 0.265 18.408 1.00 95.44 436 GLN A N 1
ATOM 3390 C CA . GLN A 1 436 ? -32.670 -0.185 17.020 1.00 95.44 436 GLN A CA 1
ATOM 3391 C C . GLN A 1 436 ? -32.088 0.824 16.018 1.00 95.44 436 GLN A C 1
ATOM 3393 O O . GLN A 1 436 ? -32.649 1.074 14.944 1.00 95.44 436 GLN A O 1
ATOM 3398 N N . LYS A 1 437 ? -30.934 1.399 16.362 1.00 96.06 437 LYS A N 1
ATOM 3399 C CA . LYS A 1 437 ? -30.307 2.488 15.622 1.00 96.06 437 LYS A CA 1
ATOM 3400 C C . LYS A 1 437 ? -28.794 2.331 15.610 1.00 96.06 437 LYS A C 1
ATOM 3402 O O . LYS A 1 437 ? -28.148 2.343 16.651 1.00 96.06 437 LYS A O 1
ATOM 3407 N N . VAL A 1 438 ? -28.210 2.259 14.417 1.00 94.75 438 VAL A N 1
ATOM 3408 C CA . VAL A 1 438 ? -26.754 2.214 14.220 1.00 94.75 438 VAL A CA 1
ATOM 3409 C C . VAL A 1 438 ? -26.331 3.391 13.364 1.00 94.75 438 VAL A C 1
ATOM 3411 O O . VAL A 1 438 ? -26.924 3.659 12.323 1.00 94.75 438 VAL A O 1
ATOM 3414 N N . THR A 1 439 ? -25.276 4.087 13.782 1.00 94.88 439 THR A N 1
ATOM 3415 C CA . THR A 1 439 ? -24.635 5.103 12.943 1.00 94.88 439 THR A CA 1
ATOM 3416 C C . THR A 1 439 ? -23.416 4.497 12.262 1.00 94.88 439 THR A C 1
ATOM 3418 O O . THR A 1 439 ? -22.422 4.175 12.911 1.00 94.88 439 THR A O 1
ATOM 3421 N N . LEU A 1 440 ? -23.484 4.348 10.943 1.00 93.94 440 LEU A N 1
ATOM 3422 C CA . LEU A 1 440 ? -22.403 3.829 10.124 1.00 93.94 440 LEU A CA 1
ATOM 3423 C C . LEU A 1 440 ? -21.540 4.983 9.616 1.00 93.94 440 LEU A C 1
ATOM 3425 O O . LEU A 1 440 ? -21.978 5.839 8.844 1.00 93.94 440 LEU A O 1
ATOM 3429 N N . HIS A 1 441 ? -20.283 4.993 10.048 1.00 91.75 441 HIS A N 1
ATOM 3430 C CA . HIS A 1 441 ? -19.306 5.967 9.586 1.00 91.75 441 HIS A CA 1
ATOM 3431 C C . HIS A 1 441 ? -18.735 5.549 8.232 1.00 91.75 441 HIS A C 1
ATOM 3433 O O . HIS A 1 441 ? -17.949 4.600 8.135 1.00 91.75 441 HIS A O 1
ATOM 3439 N N . LEU A 1 442 ? -19.101 6.298 7.194 1.00 92.12 442 LEU A N 1
ATOM 3440 C CA . LEU A 1 442 ? -18.600 6.087 5.842 1.00 92.12 442 LEU A CA 1
ATOM 3441 C C . LEU A 1 442 ? -17.074 6.260 5.790 1.00 92.12 442 LEU A C 1
ATOM 3443 O O . LEU A 1 442 ? -16.510 7.037 6.578 1.00 92.12 442 LEU A O 1
ATOM 3447 N N . PRO A 1 443 ? -16.379 5.539 4.890 1.00 87.25 443 PRO A N 1
ATOM 3448 C CA . PRO A 1 443 ? -14.958 5.737 4.676 1.00 87.25 443 PRO A CA 1
ATOM 3449 C C . PRO A 1 443 ? -14.647 7.188 4.344 1.00 87.25 443 PRO A C 1
ATOM 3451 O O . PRO A 1 443 ? -15.333 7.821 3.549 1.00 87.25 443 PRO A O 1
ATOM 3454 N N . ARG A 1 444 ? -13.599 7.716 4.984 1.00 87.19 444 ARG A N 1
ATOM 3455 C CA . ARG A 1 444 ? -13.092 9.043 4.660 1.00 87.19 444 ARG A CA 1
ATOM 3456 C C . ARG A 1 444 ? -12.382 8.930 3.323 1.00 87.19 444 ARG A C 1
ATOM 3458 O O . ARG A 1 444 ? -11.293 8.362 3.260 1.00 87.19 444 ARG A O 1
ATOM 3465 N N . LEU A 1 445 ? -13.034 9.413 2.279 1.00 85.19 445 LEU A N 1
ATOM 3466 C CA . LEU A 1 445 ? -12.463 9.458 0.944 1.00 85.19 445 LEU A CA 1
ATOM 3467 C C . LEU A 1 445 ? -11.564 10.697 0.806 1.00 85.19 445 LEU A C 1
ATOM 3469 O O . LEU A 1 445 ? -11.693 11.668 1.559 1.00 85.19 445 LEU A O 1
ATOM 3473 N N . ASP A 1 446 ? -10.601 10.622 -0.112 1.00 83.19 446 ASP A N 1
ATOM 3474 C CA . ASP A 1 446 ? -9.819 11.780 -0.557 1.00 83.19 446 ASP A CA 1
ATOM 3475 C C . ASP A 1 446 ? -10.798 12.871 -1.046 1.00 83.19 446 ASP A C 1
ATOM 3477 O O . ASP A 1 446 ? -11.786 12.519 -1.689 1.00 83.19 446 ASP A O 1
ATOM 3481 N N . PRO A 1 447 ? -10.574 14.169 -0.759 1.00 85.62 447 PRO A N 1
ATOM 3482 C CA . PRO A 1 447 ? -11.451 15.248 -1.223 1.00 85.62 447 PRO A CA 1
ATOM 3483 C C . PRO A 1 447 ? -11.697 15.275 -2.739 1.00 85.62 447 PRO A C 1
ATOM 3485 O O . PRO A 1 447 ? -12.682 15.854 -3.182 1.00 85.62 447 PRO A O 1
ATOM 3488 N N . SER A 1 448 ? -10.807 14.670 -3.531 1.00 82.44 448 SER A N 1
ATOM 3489 C CA . SER A 1 448 ? -10.960 14.511 -4.985 1.00 82.44 448 SER A CA 1
ATOM 3490 C C . SER A 1 448 ? -11.943 13.410 -5.407 1.00 82.44 448 SER A C 1
ATOM 3492 O O . SER A 1 448 ? -12.181 13.224 -6.605 1.00 82.44 448 SER A O 1
ATOM 3494 N N . ILE A 1 449 ? -12.476 12.647 -4.452 1.00 85.19 449 ILE A N 1
ATOM 3495 C CA . ILE A 1 449 ? -13.436 11.571 -4.678 1.00 85.19 449 ILE A CA 1
ATOM 3496 C C . ILE A 1 449 ? -14.797 12.035 -4.182 1.00 85.19 449 ILE A C 1
ATOM 3498 O O . ILE A 1 449 ? -14.939 12.504 -3.054 1.00 85.19 449 ILE A O 1
ATOM 3502 N N . ASP A 1 450 ? -15.800 11.850 -5.031 1.00 86.12 450 ASP A N 1
ATOM 3503 C CA . ASP A 1 450 ? -17.171 12.214 -4.722 1.00 86.12 450 ASP A CA 1
ATOM 3504 C C . ASP A 1 450 ? -17.678 11.449 -3.478 1.00 86.12 450 ASP A C 1
ATOM 3506 O O . ASP A 1 450 ? -17.685 10.210 -3.475 1.00 86.12 450 ASP A O 1
ATOM 3510 N N . PRO A 1 451 ? -18.109 12.147 -2.409 1.00 85.25 451 PRO A N 1
ATOM 3511 C CA . PRO A 1 451 ? -18.677 11.504 -1.231 1.00 85.25 451 PRO A CA 1
ATOM 3512 C C . PRO A 1 451 ? -19.941 10.679 -1.524 1.00 85.25 451 PRO A C 1
ATOM 3514 O O . PRO A 1 451 ? -20.237 9.763 -0.749 1.00 85.25 451 PRO A O 1
ATOM 3517 N N . CYS A 1 452 ? -20.663 10.947 -2.617 1.00 89.44 452 CYS A N 1
ATOM 3518 C CA . CYS A 1 452 ? -21.816 10.151 -3.045 1.00 89.44 452 CYS A CA 1
ATOM 3519 C C . CYS A 1 452 ? -21.433 8.692 -3.332 1.00 89.44 452 CYS A C 1
ATOM 3521 O O . CYS A 1 452 ? -22.200 7.790 -3.005 1.00 89.44 452 CYS A O 1
ATOM 3523 N N . LEU A 1 453 ? -20.203 8.422 -3.789 1.00 91.19 453 LEU A N 1
ATOM 3524 C CA . LEU A 1 453 ? -19.725 7.049 -4.008 1.00 91.19 453 LEU A CA 1
ATOM 3525 C C . LEU A 1 453 ? -19.719 6.214 -2.722 1.00 91.19 453 LEU A C 1
ATOM 3527 O O . LEU A 1 453 ? -19.935 5.006 -2.766 1.00 91.19 453 LEU A O 1
ATOM 3531 N N . ALA A 1 454 ? -19.488 6.836 -1.560 1.00 91.88 454 ALA A N 1
ATOM 3532 C CA . ALA A 1 454 ? -19.560 6.127 -0.284 1.00 91.88 454 ALA A CA 1
ATOM 3533 C C . ALA A 1 454 ? -21.005 5.770 0.097 1.00 91.88 454 ALA A C 1
ATOM 3535 O O . ALA A 1 454 ? -21.232 4.746 0.743 1.00 91.88 454 ALA A O 1
ATOM 3536 N N . VAL A 1 455 ? -21.972 6.602 -0.300 1.00 92.81 455 VAL A N 1
ATOM 3537 C CA . VAL A 1 455 ? -23.403 6.344 -0.106 1.00 92.81 455 VAL A CA 1
ATOM 3538 C C . VAL A 1 455 ? -23.866 5.214 -1.024 1.00 92.81 455 VAL A C 1
ATOM 3540 O O . VAL A 1 455 ? -24.500 4.277 -0.542 1.00 92.81 455 VAL A O 1
ATOM 3543 N N . GLU A 1 456 ? -23.482 5.239 -2.301 1.00 93.75 456 GLU A N 1
ATOM 3544 C CA . GLU A 1 456 ? -23.776 4.156 -3.250 1.00 93.75 456 GLU A CA 1
ATOM 3545 C C . GLU A 1 456 ? -23.122 2.835 -2.830 1.00 93.75 456 GLU A C 1
ATOM 3547 O O . GLU A 1 456 ? -23.753 1.782 -2.859 1.00 93.75 456 GLU A O 1
ATOM 3552 N N . ALA A 1 457 ? -21.890 2.877 -2.316 1.00 95.12 457 ALA A N 1
ATOM 3553 C CA . ALA A 1 457 ? -21.243 1.695 -1.754 1.00 95.12 457 ALA A CA 1
ATOM 3554 C C . ALA A 1 457 ? -22.019 1.118 -0.556 1.00 95.12 457 ALA A C 1
ATOM 3556 O O . ALA A 1 457 ? -22.058 -0.100 -0.370 1.00 95.12 457 ALA A O 1
ATOM 3557 N N . ALA A 1 458 ? -22.639 1.977 0.262 1.00 95.69 458 ALA A N 1
ATOM 3558 C CA . ALA A 1 458 ? -23.486 1.537 1.364 1.00 95.69 458 ALA A CA 1
ATOM 3559 C C . ALA A 1 458 ? -24.791 0.908 0.864 1.00 95.69 458 ALA A C 1
ATOM 3561 O O . ALA A 1 458 ? -25.160 -0.144 1.383 1.00 95.69 458 ALA A O 1
ATOM 3562 N N . LYS A 1 459 ? -25.435 1.480 -0.164 1.00 95.12 459 LYS A N 1
ATOM 3563 C CA . LYS A 1 459 ? -26.598 0.866 -0.829 1.00 95.12 459 LYS A CA 1
ATOM 3564 C C . LYS A 1 459 ? -26.252 -0.519 -1.378 1.00 95.12 459 LYS A C 1
ATOM 3566 O O . LYS A 1 459 ? -26.890 -1.490 -0.987 1.00 95.12 459 LYS A O 1
ATOM 3571 N N . LEU A 1 460 ? -25.153 -0.633 -2.129 1.00 96.19 460 LEU A N 1
ATOM 3572 C CA . LEU A 1 460 ? -24.644 -1.909 -2.643 1.00 96.19 460 LEU A CA 1
ATOM 3573 C C . LEU A 1 460 ? -24.435 -2.945 -1.533 1.00 96.19 460 LEU A C 1
ATOM 3575 O O . LEU A 1 460 ? -24.740 -4.121 -1.716 1.00 96.19 460 LEU A O 1
ATOM 3579 N N . PHE A 1 461 ? -23.925 -2.536 -0.368 1.00 96.88 461 PHE A N 1
ATOM 3580 C CA . PHE A 1 461 ? -23.787 -3.443 0.773 1.00 96.88 461 PHE A CA 1
ATOM 3581 C C . PHE A 1 461 ? -25.144 -3.898 1.338 1.00 96.88 461 PHE A C 1
ATOM 3583 O O . PHE A 1 461 ? -25.281 -5.071 1.694 1.00 96.88 461 PHE A O 1
ATOM 3590 N N . ILE A 1 462 ? -26.142 -3.012 1.423 1.00 96.38 462 ILE A N 1
ATOM 3591 C CA . ILE A 1 462 ? -27.494 -3.382 1.871 1.00 96.38 462 ILE A CA 1
ATOM 3592 C C . ILE A 1 462 ? -28.131 -4.374 0.900 1.00 96.38 462 ILE A C 1
ATOM 3594 O O . ILE A 1 462 ? -28.626 -5.416 1.326 1.00 96.38 462 ILE A O 1
ATOM 3598 N N . ASP A 1 463 ? -28.039 -4.101 -0.392 1.00 95.44 463 ASP A N 1
ATOM 3599 C CA . ASP A 1 463 ? -28.617 -4.936 -1.440 1.00 95.44 463 ASP A CA 1
ATOM 3600 C C . ASP A 1 463 ? -27.897 -6.297 -1.532 1.00 95.44 463 ASP A C 1
ATOM 3602 O O . ASP A 1 463 ? -28.532 -7.355 -1.619 1.00 95.44 463 ASP A O 1
ATOM 3606 N N . TYR A 1 464 ? -26.574 -6.312 -1.308 1.00 96.00 464 TYR A N 1
ATOM 3607 C CA . TYR A 1 464 ? -25.804 -7.540 -1.085 1.00 96.00 464 TYR A CA 1
ATOM 3608 C C . TYR A 1 464 ? -26.352 -8.383 0.077 1.00 96.00 464 TYR A C 1
ATOM 3610 O O . TYR A 1 464 ? -26.424 -9.608 -0.052 1.00 96.00 464 TYR A O 1
ATOM 3618 N N . CYS A 1 465 ? -26.761 -7.762 1.189 1.00 95.25 465 CYS A N 1
ATOM 3619 C CA . CYS A 1 465 ? -27.317 -8.484 2.340 1.00 95.25 465 CYS A CA 1
ATOM 3620 C C . CYS A 1 465 ? -28.673 -9.143 2.041 1.00 95.25 465 CYS A C 1
ATOM 3622 O O . CYS A 1 465 ? -29.040 -10.099 2.721 1.00 95.25 465 CYS A O 1
ATOM 3624 N N . TYR A 1 466 ? -29.403 -8.659 1.033 1.00 94.62 466 TYR A N 1
ATOM 3625 C CA . TYR A 1 466 ? -30.657 -9.257 0.562 1.00 94.62 466 TYR A CA 1
ATOM 3626 C C . TYR A 1 466 ? -30.479 -10.161 -0.666 1.00 94.62 466 TYR A C 1
ATOM 3628 O O . TYR A 1 466 ? -31.448 -10.739 -1.154 1.00 94.62 466 TYR A O 1
ATOM 3636 N N . GLY A 1 467 ? -29.244 -10.337 -1.140 1.00 87.75 467 GLY A N 1
ATOM 3637 C CA . GLY A 1 467 ? -28.901 -11.269 -2.211 1.00 87.75 467 GLY A CA 1
ATOM 3638 C C . GLY A 1 467 ? -29.083 -10.736 -3.635 1.00 87.75 467 GLY A C 1
ATOM 3639 O O . GLY A 1 467 ? -28.748 -11.461 -4.571 1.00 87.75 467 GLY A O 1
ATOM 3640 N N . GLY A 1 468 ? -29.544 -9.498 -3.818 1.00 79.06 468 GLY A N 1
ATOM 3641 C CA . GLY A 1 468 ? -29.665 -8.861 -5.129 1.00 79.06 468 GLY A CA 1
ATOM 3642 C C . GLY A 1 468 ? -28.670 -7.722 -5.252 1.00 79.06 468 GLY A C 1
ATOM 3643 O O . GLY A 1 468 ? -28.922 -6.666 -4.709 1.00 79.06 468 GLY A O 1
ATOM 3644 N N . TYR A 1 469 ? -27.541 -7.920 -5.928 1.00 89.69 469 TYR A N 1
ATOM 3645 C CA . TYR A 1 469 ? -26.646 -6.813 -6.273 1.00 89.69 469 TYR A CA 1
ATOM 3646 C C . TYR A 1 469 ? -25.862 -7.162 -7.544 1.00 89.69 469 TYR A C 1
ATOM 3648 O O . TYR A 1 469 ? -25.323 -8.269 -7.669 1.00 89.69 469 TYR A O 1
ATOM 3656 N N . ASP A 1 470 ? -25.758 -6.202 -8.454 1.00 88.50 470 ASP A N 1
ATOM 3657 C CA . ASP A 1 470 ? -24.702 -6.133 -9.457 1.00 88.50 470 ASP A CA 1
ATOM 3658 C C . ASP A 1 470 ? -23.923 -4.844 -9.198 1.00 88.50 470 ASP A C 1
ATOM 3660 O O . ASP A 1 470 ? -24.495 -3.783 -8.984 1.00 88.50 470 ASP A O 1
ATOM 3664 N N . VAL A 1 471 ? -22.595 -4.933 -9.180 1.00 87.62 471 VAL A N 1
ATOM 3665 C CA . VAL A 1 471 ? -21.721 -3.765 -9.004 1.00 87.62 471 VAL A CA 1
ATOM 3666 C C . VAL A 1 471 ? -21.980 -2.726 -10.095 1.00 87.62 471 VAL A C 1
ATOM 3668 O O . VAL A 1 471 ? -21.858 -1.528 -9.838 1.00 87.62 471 VAL A O 1
ATOM 3671 N N . ARG A 1 472 ? -22.333 -3.191 -11.296 1.00 85.25 472 ARG A N 1
ATOM 3672 C CA . ARG A 1 472 ? -22.540 -2.349 -12.469 1.00 85.25 472 ARG A CA 1
ATOM 3673 C C . ARG A 1 472 ? -23.725 -1.407 -12.294 1.00 85.25 472 ARG A C 1
ATOM 3675 O O . ARG A 1 472 ? -23.585 -0.238 -12.633 1.00 85.25 472 ARG A O 1
ATOM 3682 N N . ASP A 1 473 ? -24.814 -1.859 -11.678 1.00 86.25 473 ASP A N 1
ATOM 3683 C CA . ASP A 1 473 ? -26.034 -1.059 -11.491 1.00 86.25 473 ASP A CA 1
ATOM 3684 C C . ASP A 1 473 ? -25.753 0.256 -10.736 1.00 86.25 473 ASP A C 1
ATOM 3686 O O . ASP A 1 473 ? -26.235 1.319 -11.114 1.00 86.25 473 ASP A O 1
ATOM 3690 N N . TYR A 1 474 ? -24.861 0.224 -9.742 1.00 85.12 474 TYR A N 1
ATOM 3691 C CA . TYR A 1 474 ? -24.479 1.407 -8.954 1.00 85.12 474 TYR A CA 1
ATOM 3692 C C . TYR A 1 474 ? -23.434 2.290 -9.639 1.00 85.12 474 TYR A C 1
ATOM 3694 O O . TYR A 1 474 ? -23.265 3.452 -9.273 1.00 85.12 474 TYR A O 1
ATOM 3702 N N . ALA A 1 475 ? -22.693 1.750 -10.610 1.00 74.62 475 ALA A N 1
ATOM 3703 C CA . ALA A 1 475 ? -21.752 2.542 -11.393 1.00 74.62 475 ALA A CA 1
ATOM 3704 C C . ALA A 1 475 ? -22.479 3.411 -12.437 1.00 74.62 475 ALA A C 1
ATOM 3706 O O . ALA A 1 475 ? -21.968 4.477 -12.785 1.00 74.62 475 ALA A O 1
ATOM 3707 N N . TYR A 1 476 ? -23.656 2.973 -12.904 1.00 67.62 476 TYR A N 1
ATOM 3708 C CA . TYR A 1 476 ? -24.461 3.658 -13.923 1.00 67.62 476 TYR A CA 1
ATOM 3709 C C . TYR A 1 476 ? -25.349 4.773 -13.377 1.00 67.62 476 TYR A C 1
ATOM 3711 O O . TYR A 1 476 ? -25.537 5.778 -14.059 1.00 67.62 476 TYR A O 1
ATOM 3719 N N . ASP A 1 477 ? -25.851 4.620 -12.152 1.00 64.69 477 ASP A N 1
ATOM 3720 C CA . ASP A 1 477 ? -26.797 5.561 -11.543 1.00 64.69 477 ASP A CA 1
ATOM 3721 C C . ASP A 1 477 ? -26.146 6.834 -10.986 1.00 64.69 477 ASP A C 1
ATOM 3723 O O . ASP A 1 477 ? -26.836 7.677 -10.417 1.00 64.69 477 ASP A O 1
ATOM 3727 N N . MET A 1 478 ? -24.830 7.012 -11.152 1.00 63.09 478 MET A N 1
ATOM 3728 C CA . MET A 1 478 ? -24.143 8.246 -10.769 1.00 63.09 478 MET A CA 1
ATOM 3729 C C . MET A 1 478 ? -24.537 9.358 -11.751 1.00 63.09 478 MET A C 1
ATOM 3731 O O . MET A 1 478 ? -23.993 9.403 -12.861 1.00 63.09 478 MET A O 1
ATOM 3735 N N . PRO A 1 479 ? -25.443 10.286 -11.376 1.00 56.88 479 PRO A N 1
ATOM 3736 C CA . PRO A 1 479 ? -25.833 11.366 -12.263 1.00 56.88 479 PRO A CA 1
ATOM 3737 C C . PRO A 1 479 ? -24.576 12.189 -12.511 1.00 56.88 479 PRO A C 1
ATOM 3739 O O . PRO A 1 479 ? -23.862 12.532 -11.567 1.00 56.88 479 PRO A O 1
ATOM 3742 N N . TYR A 1 480 ? -24.271 12.469 -13.773 1.00 52.56 480 TYR A N 1
ATOM 3743 C CA . TYR A 1 480 ? -23.123 13.277 -14.162 1.00 52.56 480 TYR A CA 1
ATOM 3744 C C . TYR A 1 480 ? -23.156 14.647 -13.456 1.00 52.56 480 TYR A C 1
ATOM 3746 O O . TYR A 1 480 ? -23.765 15.609 -13.915 1.00 52.56 480 TYR A O 1
ATOM 3754 N N . LEU A 1 481 ? -22.468 14.739 -12.317 1.00 49.66 481 LEU A N 1
ATOM 3755 C CA . LEU A 1 481 ? -22.369 15.934 -11.470 1.00 49.66 481 LEU A CA 1
ATOM 3756 C C . LEU A 1 481 ? -21.509 17.047 -12.091 1.00 49.66 481 LEU A C 1
ATOM 3758 O O . LEU A 1 481 ? -21.405 18.134 -11.527 1.00 49.66 481 LEU A O 1
ATOM 3762 N N . GLU A 1 482 ? -20.943 16.823 -13.278 1.00 50.91 482 GLU A N 1
ATOM 3763 C CA . GLU A 1 482 ? -20.261 17.866 -14.053 1.00 50.91 482 GLU A CA 1
ATOM 3764 C C . GLU A 1 482 ? -21.231 18.960 -14.544 1.00 50.91 482 GLU A C 1
ATOM 3766 O O . GLU A 1 482 ? -20.805 20.091 -14.780 1.00 50.91 482 GLU A O 1
ATOM 3771 N N . ALA A 1 483 ? -22.545 18.693 -14.591 1.00 48.91 483 ALA A N 1
ATOM 3772 C CA . ALA A 1 483 ? -23.546 19.695 -14.968 1.00 48.91 483 ALA A CA 1
ATOM 3773 C C . ALA A 1 483 ? -23.768 20.793 -13.903 1.00 48.91 483 ALA A C 1
ATOM 3775 O O . ALA A 1 483 ? -24.208 21.890 -14.237 1.00 48.91 483 ALA A O 1
ATOM 3776 N N . ALA A 1 484 ? -23.412 20.563 -12.632 1.00 46.66 484 ALA A N 1
ATOM 3777 C CA . ALA A 1 484 ? -23.648 21.542 -11.563 1.00 46.66 484 ALA A CA 1
ATOM 3778 C C . ALA A 1 484 ? -22.650 22.723 -11.560 1.00 46.66 484 ALA A C 1
ATOM 3780 O O . ALA A 1 484 ? -22.866 23.708 -10.854 1.00 46.66 484 ALA A O 1
ATOM 3781 N N . GLY A 1 485 ? -21.564 22.647 -12.342 1.00 49.47 485 GLY A N 1
ATOM 3782 C CA . GLY A 1 485 ? -20.549 23.705 -12.450 1.00 49.47 485 GLY A CA 1
ATOM 3783 C C . GLY A 1 485 ? -20.640 24.572 -13.710 1.00 49.47 485 GLY A C 1
ATOM 3784 O O . GLY A 1 485 ? -19.987 25.613 -13.775 1.00 49.47 485 GLY A O 1
ATOM 3785 N N . SER A 1 486 ? -21.439 24.178 -14.707 1.00 47.03 486 SER A N 1
ATOM 3786 C CA . SER A 1 486 ? -21.598 24.925 -15.961 1.00 47.03 486 SER A CA 1
ATOM 3787 C C . SER A 1 486 ? -22.907 25.710 -15.955 1.00 47.03 486 SER A C 1
ATOM 3789 O O . SER A 1 486 ? -23.847 25.411 -16.687 1.00 47.03 486 SER A O 1
ATOM 3791 N N . SER A 1 487 ? -22.965 26.760 -15.141 1.00 47.38 487 SER A N 1
ATOM 3792 C CA . SER A 1 487 ? -24.026 27.771 -15.153 1.00 47.38 487 SER A CA 1
ATOM 3793 C C . SER A 1 487 ? -23.920 28.692 -16.380 1.00 47.38 487 SER A C 1
ATOM 3795 O O . SER A 1 487 ? -23.812 29.913 -16.269 1.00 47.38 487 SER A O 1
ATOM 3797 N N . LYS A 1 488 ? -23.955 28.113 -17.584 1.00 51.22 488 LYS A N 1
ATOM 3798 C CA . LYS A 1 488 ? -24.300 28.847 -18.803 1.00 51.22 488 LYS A CA 1
ATOM 3799 C C . LYS A 1 488 ? -25.723 28.473 -19.184 1.00 51.22 488 LYS A C 1
ATOM 3801 O O . LYS A 1 488 ? -25.990 27.369 -19.637 1.00 51.22 488 LYS A O 1
ATOM 3806 N N . SER A 1 489 ? -26.612 29.428 -18.941 1.00 53.50 489 SER A N 1
ATOM 3807 C CA . SER A 1 489 ? -27.998 29.486 -19.389 1.00 53.50 489 SER A CA 1
ATOM 3808 C C . SER A 1 489 ? -28.142 29.019 -20.839 1.00 53.50 489 SER A C 1
ATOM 3810 O O . SER A 1 489 ? -27.748 29.735 -21.760 1.00 53.50 489 SER A O 1
ATOM 3812 N N . SER A 1 490 ? -28.723 27.840 -21.031 1.00 47.47 490 SER A N 1
ATOM 3813 C CA . SER A 1 490 ? -29.277 27.414 -22.313 1.00 47.47 490 SER A CA 1
ATOM 3814 C C . SER A 1 490 ? -30.752 27.105 -22.087 1.00 47.47 490 SER A C 1
ATOM 3816 O O . SER A 1 490 ? -31.142 25.965 -21.856 1.00 47.47 490 SER A O 1
ATOM 3818 N N . GLU A 1 491 ? -31.568 28.160 -22.058 1.00 59.25 491 GLU A N 1
ATOM 3819 C CA . GLU A 1 491 ? -33.007 28.035 -22.288 1.00 59.25 491 GLU A CA 1
ATOM 3820 C C . GLU A 1 491 ? -33.199 27.552 -23.735 1.00 59.25 491 GLU A C 1
ATOM 3822 O O . GLU A 1 491 ? -32.598 28.129 -24.638 1.00 59.25 491 GLU A O 1
ATOM 3827 N N . LEU A 1 492 ? -34.038 26.527 -23.934 1.00 56.31 492 LEU A N 1
ATOM 3828 C CA . LEU A 1 492 ? -34.334 25.806 -25.190 1.00 56.31 492 LEU A CA 1
ATOM 3829 C C . LEU A 1 492 ? -33.416 24.617 -25.538 1.00 56.31 492 LEU A C 1
ATOM 3831 O O . LEU A 1 492 ? -32.874 24.557 -26.636 1.00 56.31 492 LEU A O 1
ATOM 3835 N N . ALA A 1 493 ? -33.320 23.620 -24.653 1.00 50.88 493 ALA A N 1
ATOM 3836 C CA . ALA A 1 493 ? -33.116 22.240 -25.107 1.00 50.88 493 ALA A CA 1
ATOM 3837 C C . ALA A 1 493 ? -34.496 21.640 -25.427 1.00 50.88 493 AL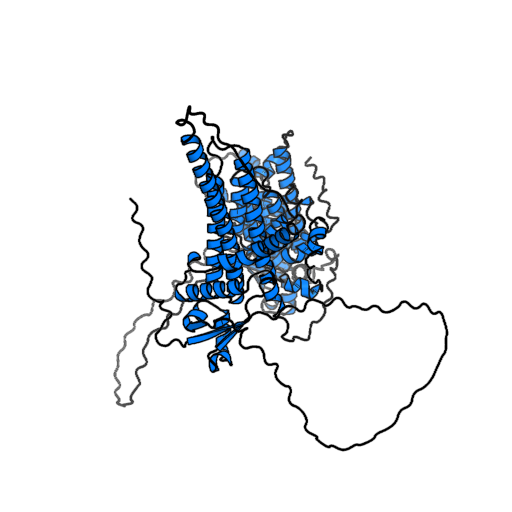A A C 1
ATOM 3839 O O . ALA A 1 493 ? -35.407 21.661 -24.596 1.00 50.88 493 ALA A O 1
ATOM 3840 N N . THR A 1 494 ? -34.695 21.213 -26.671 1.00 58.53 494 THR A N 1
ATOM 3841 C CA . THR A 1 494 ? -35.935 20.588 -27.152 1.00 58.53 494 THR A CA 1
ATOM 3842 C C . THR A 1 494 ? -36.098 19.188 -26.556 1.00 58.53 494 THR A C 1
ATOM 3844 O O . THR A 1 494 ? -35.113 18.482 -26.400 1.00 58.53 494 THR A O 1
ATOM 3847 N N . VAL A 1 495 ? -37.337 18.762 -26.281 1.00 57.38 495 VAL A N 1
ATOM 3848 C CA . VAL A 1 495 ? -37.703 17.464 -25.657 1.00 57.38 495 VAL A CA 1
ATOM 3849 C C . VAL A 1 495 ? -37.080 16.234 -26.353 1.00 57.38 495 VAL A C 1
ATOM 3851 O O . VAL A 1 495 ? -36.896 15.201 -25.722 1.00 57.38 495 VAL A O 1
ATOM 3854 N N . GLU A 1 496 ? -36.677 16.345 -27.622 1.00 55.34 496 GLU A N 1
ATOM 3855 C CA . GLU A 1 496 ? -35.973 15.278 -28.354 1.00 55.34 496 GLU A CA 1
ATOM 3856 C C . GLU A 1 496 ? -34.488 15.104 -27.940 1.00 55.34 496 GLU A C 1
ATOM 3858 O O . GLU A 1 496 ? -33.932 14.027 -28.135 1.00 55.34 496 GLU A O 1
ATOM 3863 N N . GLU A 1 497 ? -33.845 16.094 -27.300 1.00 53.28 497 GLU A N 1
ATOM 3864 C CA . GLU A 1 497 ? -32.478 15.961 -26.751 1.00 53.28 497 GLU A CA 1
ATOM 3865 C C . GLU A 1 497 ? -32.451 15.257 -25.380 1.00 53.28 497 GLU A C 1
ATOM 3867 O O . GLU A 1 497 ? -31.435 14.664 -25.014 1.00 53.28 497 GLU A O 1
ATOM 3872 N N . GLU A 1 498 ? -33.561 15.252 -24.631 1.00 52.22 498 GLU A N 1
ATOM 3873 C CA . GLU A 1 498 ? -33.644 14.551 -23.339 1.00 52.22 498 GLU A CA 1
ATOM 3874 C C . GLU A 1 498 ? -33.747 13.021 -23.502 1.00 52.22 498 GLU A C 1
ATOM 3876 O O . GLU A 1 498 ? -33.257 12.282 -22.646 1.00 52.22 498 GLU A O 1
ATOM 3881 N N . GLU A 1 499 ? -34.291 12.517 -24.619 1.00 48.69 499 GLU A N 1
ATOM 3882 C CA . GLU A 1 499 ? -34.322 11.071 -24.905 1.00 48.69 499 GLU A CA 1
ATOM 3883 C C . GLU A 1 499 ? -32.980 10.534 -25.442 1.00 48.69 499 GLU A C 1
ATOM 3885 O O . GLU A 1 499 ? -32.606 9.401 -25.121 1.00 48.69 499 GLU A O 1
ATOM 3890 N N . GLU A 1 500 ? -32.177 11.336 -26.160 1.00 46.69 500 GLU A N 1
ATOM 3891 C CA . GLU A 1 500 ? -30.798 10.939 -26.510 1.00 46.69 500 GLU A CA 1
ATOM 3892 C C . GLU A 1 500 ? -29.853 10.993 -25.288 1.00 46.69 500 GLU A C 1
ATOM 3894 O O . GLU A 1 500 ? -28.867 10.250 -25.218 1.00 46.69 500 GLU A O 1
ATOM 3899 N N . TYR A 1 501 ? -30.188 11.798 -24.273 1.00 45.16 501 TYR A N 1
ATOM 3900 C CA . TYR A 1 501 ? -29.411 11.954 -23.039 1.00 45.16 501 TYR A CA 1
ATOM 3901 C C . TYR A 1 501 ? -29.444 10.708 -22.134 1.00 45.16 501 TYR A C 1
ATOM 3903 O O . TYR A 1 501 ? -28.432 10.357 -21.524 1.00 45.16 501 TYR A O 1
ATOM 3911 N N . TYR A 1 502 ? -30.560 9.973 -22.100 1.00 44.97 502 TYR A N 1
ATOM 3912 C CA . TYR A 1 502 ? -30.658 8.710 -21.351 1.00 44.97 502 TYR A CA 1
ATOM 3913 C C . TYR A 1 502 ? -30.052 7.507 -22.091 1.00 44.97 502 TYR A C 1
ATOM 3915 O O . TYR A 1 502 ? -29.765 6.481 -21.472 1.00 44.97 502 TYR A O 1
ATOM 3923 N N . CYS A 1 503 ? -29.788 7.626 -23.397 1.00 38.72 503 CYS A N 1
ATOM 3924 C CA . CYS A 1 503 ? -29.344 6.506 -24.228 1.00 38.72 503 CYS A CA 1
ATOM 3925 C C . CYS A 1 503 ? -27.807 6.345 -24.321 1.00 38.72 503 CYS A C 1
ATOM 3927 O O . CYS A 1 503 ? -27.324 5.400 -24.948 1.00 38.72 503 CYS A O 1
ATOM 3929 N N . LYS A 1 504 ? -27.023 7.224 -23.674 1.00 48.00 504 LYS A N 1
ATOM 3930 C CA . LYS A 1 504 ? -25.543 7.189 -23.647 1.00 48.00 504 LYS A CA 1
ATOM 3931 C C . LYS A 1 504 ? -24.968 7.415 -22.240 1.00 48.00 504 LYS A C 1
ATOM 3933 O O . LYS A 1 504 ? -24.032 8.196 -22.069 1.00 48.00 504 LYS A O 1
ATOM 3938 N N . SER A 1 505 ? -25.461 6.697 -21.225 1.00 51.75 505 SER A N 1
ATOM 3939 C CA . SER A 1 505 ? -24.667 6.479 -20.000 1.00 51.75 505 SER A CA 1
ATOM 3940 C C . SER A 1 505 ? -23.488 5.566 -20.355 1.00 51.75 505 SER A C 1
ATOM 3942 O O . SER A 1 505 ? -23.503 4.354 -20.140 1.00 51.75 505 SER A O 1
ATOM 3944 N N . GLU A 1 506 ? -22.503 6.129 -21.059 1.00 59.69 506 GLU A N 1
ATOM 3945 C CA . GLU A 1 506 ? -21.319 5.396 -21.471 1.00 59.69 506 GLU A CA 1
ATOM 3946 C C . GLU A 1 506 ? -20.566 4.959 -20.218 1.00 59.69 506 GLU A C 1
ATOM 3948 O O . GLU A 1 506 ? -20.184 5.762 -19.366 1.00 59.69 506 GLU A O 1
ATOM 3953 N N . MET A 1 507 ? -20.388 3.647 -20.111 1.00 59.34 507 MET A N 1
ATOM 3954 C CA . MET A 1 507 ? -19.730 2.983 -19.002 1.00 59.34 507 MET A CA 1
ATOM 3955 C C . MET A 1 507 ? -18.292 3.506 -18.868 1.00 59.34 507 MET A C 1
ATOM 3957 O O . MET A 1 507 ? -17.400 3.142 -19.638 1.00 59.34 507 MET A O 1
ATOM 3961 N N . HIS A 1 508 ? -18.051 4.375 -17.882 1.00 81.50 508 HIS A N 1
ATOM 3962 C CA . HIS A 1 508 ? -16.698 4.821 -17.558 1.00 81.50 508 HIS A CA 1
ATOM 3963 C C . HIS A 1 508 ? -16.003 3.748 -16.747 1.00 81.50 508 HIS A C 1
ATOM 3965 O O . HIS A 1 508 ? -16.100 3.716 -15.519 1.00 81.50 508 HIS A O 1
ATOM 3971 N N . HIS A 1 509 ? -15.271 2.885 -17.442 1.00 87.06 509 HIS A N 1
ATOM 3972 C CA . HIS A 1 509 ? -14.545 1.767 -16.844 1.00 87.06 509 HIS A CA 1
ATOM 3973 C C . HIS A 1 509 ? -13.607 2.222 -15.717 1.00 87.06 509 HIS A C 1
ATOM 3975 O O . HIS A 1 509 ? -13.486 1.580 -14.670 1.00 87.06 509 HIS A O 1
ATOM 3981 N N . GLY A 1 510 ? -13.006 3.406 -15.885 1.00 90.31 510 GLY A N 1
ATOM 3982 C CA . GLY A 1 510 ? -12.216 4.065 -14.854 1.00 90.31 510 GLY A CA 1
ATOM 3983 C C . GLY A 1 510 ? -13.008 4.326 -13.566 1.00 90.31 510 GLY A C 1
ATOM 3984 O O . GLY A 1 510 ? -12.559 3.955 -12.473 1.00 90.31 510 GLY A O 1
ATOM 3985 N N . LYS A 1 511 ? -14.211 4.898 -13.696 1.00 90.25 511 LYS A N 1
ATOM 3986 C CA . LYS A 1 511 ? -15.112 5.213 -12.577 1.00 90.25 511 LYS A CA 1
ATOM 3987 C C . LYS A 1 511 ? -15.667 3.949 -11.915 1.00 90.25 511 LYS A C 1
ATOM 3989 O O . LYS A 1 511 ? -15.691 3.901 -10.686 1.00 90.25 511 LYS A O 1
ATOM 3994 N N . GLU A 1 512 ? -16.013 2.912 -12.683 1.00 92.56 512 GLU A N 1
ATOM 3995 C CA . GLU A 1 512 ? -16.454 1.611 -12.143 1.00 92.56 512 GLU A CA 1
ATOM 3996 C C . GLU A 1 512 ? -15.396 1.036 -11.191 1.00 92.56 512 GLU A C 1
ATOM 3998 O O . GLU A 1 512 ? -15.682 0.712 -10.039 1.00 92.56 512 GLU A O 1
ATOM 4003 N N . MET A 1 513 ? -14.133 0.985 -11.618 1.00 94.94 513 MET A N 1
ATOM 4004 C CA . MET A 1 513 ? -13.064 0.490 -10.750 1.00 94.94 513 MET A CA 1
ATOM 4005 C C . MET A 1 513 ? -12.840 1.390 -9.515 1.00 94.94 513 MET A C 1
ATOM 4007 O O . MET A 1 513 ? -12.481 0.892 -8.448 1.00 94.94 513 MET A O 1
ATOM 4011 N N . VAL A 1 514 ? -13.024 2.714 -9.618 1.00 94.44 514 VAL A N 1
ATOM 4012 C CA . VAL A 1 514 ? -12.965 3.615 -8.444 1.00 94.44 514 VAL A CA 1
ATOM 4013 C C . VAL A 1 514 ? -14.088 3.276 -7.463 1.00 94.44 514 VAL A C 1
ATOM 4015 O O . VAL A 1 514 ? -13.828 3.141 -6.265 1.00 94.44 514 VAL A O 1
ATOM 4018 N N . PHE A 1 515 ? -15.305 3.061 -7.959 1.00 95.12 515 PHE A N 1
ATOM 4019 C CA . PHE A 1 515 ? -16.444 2.637 -7.150 1.00 95.12 515 PHE A CA 1
ATOM 4020 C C . PHE A 1 515 ? -16.191 1.286 -6.463 1.00 95.12 515 PHE A C 1
ATOM 4022 O O . PHE A 1 515 ? -16.349 1.185 -5.243 1.00 95.12 515 PHE A O 1
ATOM 4029 N N . ILE A 1 516 ? -15.685 0.281 -7.192 1.00 96.75 516 ILE A N 1
ATOM 4030 C CA . ILE A 1 516 ? -15.310 -1.025 -6.618 1.00 96.75 516 ILE A CA 1
ATOM 4031 C C . ILE A 1 516 ? -14.301 -0.849 -5.478 1.00 96.75 516 ILE A C 1
ATOM 4033 O O . ILE A 1 516 ? -14.405 -1.523 -4.450 1.00 96.75 516 ILE A O 1
ATOM 4037 N N . ALA A 1 517 ? -13.340 0.070 -5.619 1.00 96.75 517 ALA A N 1
ATOM 4038 C CA . ALA A 1 517 ? -12.372 0.348 -4.565 1.00 96.75 517 ALA A CA 1
ATOM 4039 C C . ALA A 1 517 ? -13.030 0.934 -3.301 1.00 96.75 517 ALA A C 1
ATOM 4041 O O . ALA A 1 517 ? -12.715 0.497 -2.189 1.00 96.75 517 ALA A O 1
ATOM 4042 N N . VAL A 1 518 ? -13.967 1.878 -3.452 1.00 95.88 518 VAL A N 1
ATOM 4043 C CA . VAL A 1 518 ? -14.733 2.454 -2.328 1.00 95.88 518 VAL A CA 1
ATOM 4044 C C . VAL A 1 518 ? -15.577 1.379 -1.641 1.00 95.88 518 VAL A C 1
ATOM 4046 O O . VAL A 1 518 ? -15.512 1.237 -0.415 1.00 95.88 518 VAL A O 1
ATOM 4049 N N . ALA A 1 519 ? -16.307 0.579 -2.421 1.00 96.62 519 ALA A N 1
ATOM 4050 C CA . ALA A 1 519 ? -17.111 -0.529 -1.918 1.00 96.62 519 ALA A CA 1
ATOM 4051 C C . ALA A 1 519 ? -16.255 -1.570 -1.183 1.00 96.62 519 ALA A C 1
ATOM 4053 O O . ALA A 1 519 ? -16.647 -2.051 -0.119 1.00 96.62 519 ALA A O 1
ATOM 4054 N N . TYR A 1 520 ? -15.051 -1.870 -1.683 1.00 97.19 520 TYR A N 1
ATOM 4055 C CA . TYR A 1 520 ? -14.143 -2.821 -1.041 1.00 97.19 520 TYR A CA 1
ATOM 4056 C C . TYR A 1 520 ? -13.665 -2.312 0.321 1.00 97.19 520 TYR A C 1
ATOM 4058 O O . TYR A 1 520 ? -13.660 -3.064 1.295 1.00 97.19 520 TYR A O 1
ATOM 4066 N N . VAL A 1 521 ? -13.303 -1.028 0.421 1.00 95.69 521 VAL A N 1
ATOM 4067 C CA . VAL A 1 521 ? -12.922 -0.404 1.700 1.00 95.69 521 VAL A CA 1
ATOM 4068 C C . VAL A 1 521 ? -14.079 -0.428 2.695 1.00 95.69 521 VAL A C 1
ATOM 4070 O O . VAL A 1 521 ? -13.866 -0.702 3.879 1.00 95.69 521 VAL A O 1
ATOM 4073 N N . LEU A 1 522 ? -15.303 -0.149 2.241 1.00 95.56 522 LEU A N 1
ATOM 4074 C CA . LEU A 1 522 ? -16.480 -0.236 3.099 1.00 95.56 522 LEU A CA 1
ATOM 4075 C C . LEU A 1 522 ? -16.705 -1.678 3.579 1.00 95.56 522 LEU A C 1
ATOM 4077 O O . LEU A 1 522 ? -16.866 -1.896 4.780 1.00 95.56 522 LEU A O 1
ATOM 4081 N N . ALA A 1 523 ? -16.632 -2.660 2.679 1.00 96.25 523 ALA A N 1
ATOM 4082 C CA . ALA A 1 523 ? -16.758 -4.076 3.016 1.00 96.25 523 ALA A CA 1
ATOM 4083 C C . ALA A 1 523 ? -15.685 -4.533 4.023 1.00 96.25 523 ALA A C 1
ATOM 4085 O O . ALA A 1 523 ? -15.993 -5.288 4.945 1.00 96.25 523 ALA A O 1
ATOM 4086 N N . ASP A 1 524 ? -14.449 -4.031 3.911 1.00 94.94 524 ASP A N 1
ATOM 4087 C CA . ASP A 1 524 ? -13.374 -4.269 4.885 1.00 94.94 524 ASP A CA 1
ATOM 4088 C C . ASP A 1 524 ? -13.693 -3.699 6.270 1.00 94.94 524 ASP A C 1
ATOM 4090 O O . ASP A 1 524 ? -13.549 -4.392 7.279 1.00 94.94 524 ASP A O 1
ATOM 4094 N N . ARG A 1 525 ? -14.215 -2.470 6.343 1.00 93.62 525 ARG A N 1
ATOM 4095 C CA . ARG A 1 525 ? -14.634 -1.857 7.617 1.00 93.62 525 ARG A CA 1
ATOM 4096 C C . ARG A 1 525 ? -15.789 -2.600 8.275 1.00 93.62 525 ARG A C 1
ATOM 4098 O O . ARG A 1 525 ? -15.815 -2.714 9.499 1.00 93.62 525 ARG A O 1
ATOM 4105 N N . LEU A 1 526 ? -16.712 -3.107 7.465 1.00 95.19 526 LEU A N 1
ATOM 4106 C CA . LEU A 1 526 ? -17.856 -3.894 7.916 1.00 95.19 526 LEU A CA 1
ATOM 4107 C C . LEU A 1 526 ? -17.511 -5.367 8.140 1.00 95.19 526 LEU A C 1
ATOM 4109 O O . LEU A 1 526 ? -18.382 -6.131 8.553 1.00 95.19 526 LEU A O 1
ATOM 4113 N N . LEU A 1 527 ? -16.261 -5.781 7.909 1.00 94.94 527 LEU A N 1
ATOM 4114 C CA . LEU A 1 527 ? -15.825 -7.173 8.041 1.00 94.94 527 LEU A CA 1
ATOM 4115 C C . LEU A 1 527 ? -16.735 -8.131 7.242 1.00 94.94 527 LEU A C 1
ATOM 4117 O O . LEU A 1 527 ? -17.135 -9.193 7.726 1.00 94.94 527 LEU A O 1
ATOM 4121 N N . ALA A 1 528 ? -17.109 -7.711 6.031 1.00 95.75 528 ALA A N 1
ATOM 4122 C CA . ALA A 1 528 ? -17.990 -8.425 5.113 1.00 95.75 528 ALA A CA 1
ATOM 4123 C C . ALA A 1 528 ? -17.158 -9.202 4.075 1.00 95.75 528 ALA A C 1
ATOM 4125 O O . ALA A 1 528 ? -17.090 -8.842 2.899 1.00 95.75 528 ALA A O 1
ATOM 4126 N N . GLU A 1 529 ? -16.491 -10.275 4.516 1.00 94.50 529 GLU A N 1
ATOM 4127 C CA . GLU A 1 529 ? -15.515 -11.020 3.697 1.00 94.50 529 GLU A CA 1
ATOM 4128 C C . GLU A 1 529 ? -16.103 -11.592 2.396 1.00 94.50 529 GLU A C 1
ATOM 4130 O O . GLU A 1 529 ? -15.452 -11.550 1.353 1.00 94.50 529 GLU A O 1
ATOM 4135 N N . GLY A 1 530 ? -17.362 -12.046 2.414 1.00 94.56 530 GLY A N 1
ATOM 4136 C CA . GLY A 1 530 ? -18.033 -12.512 1.195 1.00 94.56 530 GLY A CA 1
ATOM 4137 C C . GLY A 1 530 ? -18.176 -11.409 0.139 1.00 94.56 530 GLY A C 1
ATOM 4138 O O . GLY A 1 530 ? -17.916 -11.644 -1.043 1.00 94.56 530 GLY A O 1
ATOM 4139 N N . LEU A 1 531 ? -18.503 -10.180 0.560 1.00 96.00 531 LEU A N 1
ATOM 4140 C CA . LEU A 1 531 ? -18.584 -9.037 -0.350 1.00 96.00 531 LEU A CA 1
ATOM 4141 C C . LEU A 1 531 ? -17.193 -8.633 -0.854 1.00 96.00 531 LEU A C 1
ATOM 4143 O O . LEU A 1 531 ? -17.031 -8.395 -2.049 1.00 96.00 531 LEU A O 1
ATOM 4147 N N . LYS A 1 532 ? -16.167 -8.637 0.011 1.00 95.69 532 LYS A N 1
ATOM 4148 C CA . LYS A 1 532 ? -14.772 -8.370 -0.391 1.00 95.69 532 LYS A CA 1
ATOM 4149 C C . LYS A 1 532 ? -14.322 -9.287 -1.525 1.00 95.69 532 LYS A C 1
ATOM 4151 O O . LYS A 1 532 ? -13.808 -8.796 -2.526 1.00 95.69 532 LYS A O 1
ATOM 4156 N N . GLN A 1 533 ? -14.548 -10.595 -1.404 1.00 94.81 533 GLN A N 1
ATOM 4157 C CA . GLN A 1 533 ? -14.177 -11.565 -2.443 1.00 94.81 533 GLN A CA 1
ATOM 4158 C C . GLN A 1 533 ? -14.895 -11.291 -3.773 1.00 94.81 533 GLN A C 1
ATOM 4160 O O . GLN A 1 533 ? -14.274 -11.293 -4.837 1.00 94.81 533 GLN A O 1
ATOM 4165 N N . LYS A 1 534 ? -16.196 -10.988 -3.718 1.00 95.06 534 LYS A N 1
ATOM 4166 C CA . LYS A 1 534 ? -17.005 -10.633 -4.895 1.00 95.06 534 LYS A CA 1
ATOM 4167 C C . LYS A 1 534 ? -16.527 -9.339 -5.566 1.00 95.06 534 LYS A C 1
ATOM 4169 O O . LYS A 1 534 ? -16.467 -9.271 -6.795 1.00 95.06 534 LYS A O 1
ATOM 4174 N N . LEU A 1 535 ? -16.122 -8.344 -4.780 1.00 96.69 535 LEU A N 1
ATOM 4175 C CA . LEU A 1 535 ? -15.562 -7.089 -5.283 1.00 96.69 535 LEU A CA 1
ATOM 4176 C C . LEU A 1 535 ? -14.154 -7.270 -5.867 1.00 96.69 535 LEU A C 1
ATOM 4178 O O . LEU A 1 535 ? -13.865 -6.687 -6.906 1.00 96.69 535 LEU A O 1
ATOM 4182 N N . VAL A 1 536 ? -13.300 -8.119 -5.282 1.00 96.44 536 VAL A N 1
ATOM 4183 C CA . VAL A 1 536 ? -11.990 -8.481 -5.869 1.00 96.44 536 VAL A CA 1
ATOM 4184 C C . VAL A 1 536 ? -12.174 -9.156 -7.223 1.00 96.44 536 VAL A C 1
ATOM 4186 O O . VAL A 1 536 ? -11.511 -8.784 -8.187 1.00 96.44 536 VAL A O 1
ATOM 4189 N N . LYS A 1 537 ? -13.120 -10.094 -7.327 1.00 95.00 537 LYS A N 1
ATOM 4190 C CA . LYS A 1 537 ? -13.476 -10.740 -8.597 1.00 95.00 537 LYS A CA 1
ATOM 4191 C C . LYS A 1 537 ? -13.966 -9.733 -9.644 1.00 95.00 537 LYS A C 1
ATOM 4193 O O . LYS A 1 537 ? -13.594 -9.843 -10.811 1.00 95.00 537 LYS A O 1
ATOM 4198 N N . SER A 1 538 ? -14.766 -8.753 -9.227 1.00 95.00 538 SER A N 1
ATOM 4199 C CA . SER A 1 538 ? -15.259 -7.687 -10.111 1.00 95.00 538 SER A CA 1
ATOM 4200 C C . SER A 1 538 ? -14.114 -6.785 -10.579 1.00 95.00 538 SER A C 1
ATOM 4202 O O . SER A 1 538 ? -13.951 -6.595 -11.779 1.00 95.00 538 SER A O 1
ATOM 4204 N N . MET A 1 539 ? -13.239 -6.347 -9.663 1.00 96.56 539 MET A N 1
ATOM 4205 C CA . MET A 1 539 ? -12.040 -5.568 -9.999 1.00 96.56 539 MET A CA 1
ATOM 4206 C C . MET A 1 539 ? -11.125 -6.318 -10.970 1.00 96.56 539 MET A C 1
ATOM 4208 O O . MET A 1 539 ? -10.649 -5.735 -11.940 1.00 96.56 539 MET A O 1
ATOM 4212 N N . TYR A 1 540 ? -10.887 -7.610 -10.720 1.00 95.19 540 TYR A N 1
ATOM 4213 C CA . TYR A 1 540 ? -10.054 -8.447 -11.580 1.00 95.19 540 TYR A CA 1
ATOM 4214 C C . TYR A 1 540 ? -10.619 -8.482 -13.001 1.00 95.19 540 TYR A C 1
ATOM 4216 O O . TYR A 1 540 ? -9.881 -8.259 -13.956 1.00 95.19 540 TYR A O 1
ATOM 4224 N N . ARG A 1 541 ? -11.936 -8.691 -13.150 1.00 93.44 541 ARG A N 1
ATOM 4225 C CA . ARG A 1 541 ? -12.602 -8.671 -14.459 1.00 93.44 541 ARG A CA 1
ATOM 4226 C C . ARG A 1 541 ? -12.439 -7.319 -15.153 1.00 93.44 541 ARG A C 1
ATOM 4228 O O . ARG A 1 541 ? -11.977 -7.302 -16.290 1.00 93.44 541 ARG A O 1
ATOM 4235 N N . SER A 1 542 ? -12.729 -6.208 -14.473 1.00 93.19 542 SER A N 1
ATOM 4236 C CA . SER A 1 542 ? -12.569 -4.876 -15.066 1.00 93.19 542 SER A CA 1
ATOM 4237 C C . SER A 1 542 ? -11.109 -4.631 -15.489 1.00 93.19 542 SER A C 1
ATOM 4239 O O . SER A 1 542 ? -10.849 -4.124 -16.579 1.00 93.19 542 SER A O 1
ATOM 4241 N N . MET A 1 543 ? -10.120 -5.034 -14.685 1.00 94.06 543 MET A N 1
ATOM 4242 C CA . MET A 1 543 ? -8.698 -4.886 -15.041 1.00 94.06 543 MET A CA 1
ATOM 4243 C C . MET A 1 543 ? -8.306 -5.735 -16.251 1.00 94.06 543 MET A C 1
ATOM 4245 O O . MET A 1 543 ? -7.555 -5.270 -17.108 1.00 94.06 543 MET A O 1
ATOM 4249 N N . MET A 1 544 ? -8.834 -6.955 -16.342 1.00 91.25 544 MET A N 1
ATOM 4250 C CA . MET A 1 544 ? -8.631 -7.836 -17.490 1.00 91.25 544 MET A CA 1
ATOM 4251 C C . MET A 1 544 ? -9.246 -7.268 -18.774 1.00 91.25 544 MET A C 1
ATOM 4253 O O . MET A 1 544 ? -8.607 -7.316 -19.824 1.00 91.25 544 MET A O 1
ATOM 4257 N N . GLU A 1 545 ? -10.448 -6.694 -18.696 1.00 90.25 545 GLU A N 1
ATOM 4258 C CA . GLU A 1 545 ? -11.107 -6.021 -19.825 1.00 90.25 545 GLU A CA 1
ATOM 4259 C C . GLU A 1 545 ? -10.291 -4.806 -20.300 1.00 90.25 545 GLU A C 1
ATOM 4261 O O . GLU A 1 545 ? -10.084 -4.628 -21.504 1.00 90.25 545 GLU A O 1
ATOM 4266 N N . TYR A 1 546 ? -9.731 -4.023 -19.370 1.00 91.38 546 TYR A N 1
ATOM 4267 C CA . TYR A 1 546 ? -8.806 -2.933 -19.699 1.00 91.38 546 TYR A CA 1
ATOM 4268 C C . TYR A 1 546 ? -7.521 -3.444 -20.373 1.00 91.38 546 TYR A C 1
ATOM 4270 O O . TYR A 1 546 ? -7.075 -2.866 -21.365 1.00 91.38 546 TYR A O 1
ATOM 4278 N N . HIS A 1 547 ? -6.938 -4.540 -19.875 1.00 88.00 547 HIS A N 1
ATOM 4279 C CA . HIS A 1 547 ? -5.760 -5.166 -20.482 1.00 88.00 547 HIS A CA 1
ATOM 4280 C C . HIS A 1 547 ? -6.014 -5.628 -21.913 1.00 88.00 547 HIS A C 1
ATOM 4282 O O . HIS A 1 547 ? -5.254 -5.250 -22.803 1.00 88.00 547 HIS A O 1
ATOM 4288 N N . GLY A 1 548 ? -7.104 -6.369 -22.137 1.00 87.12 548 GLY A N 1
ATOM 4289 C CA . GLY A 1 548 ? -7.500 -6.811 -23.474 1.00 87.12 548 GLY A CA 1
ATOM 4290 C C . GLY A 1 548 ? -7.668 -5.628 -24.426 1.00 87.12 548 GLY A C 1
ATOM 4291 O O . GLY A 1 548 ? -7.039 -5.595 -25.479 1.00 87.12 548 GLY A O 1
ATOM 4292 N N . SER A 1 549 ? -8.387 -4.590 -23.984 1.00 86.69 549 SER A N 1
ATOM 4293 C CA . SER A 1 549 ? -8.580 -3.355 -24.758 1.00 86.69 549 SER A CA 1
ATOM 4294 C C . SER A 1 549 ? -7.258 -2.692 -25.157 1.00 86.69 549 SER A C 1
ATOM 4296 O O . SER A 1 549 ? -7.084 -2.235 -26.287 1.00 86.69 549 SER A O 1
ATOM 4298 N N . ARG A 1 550 ? -6.309 -2.620 -24.216 1.00 86.31 550 ARG A N 1
ATOM 4299 C CA . ARG A 1 550 ? -4.993 -2.003 -24.419 1.00 86.31 550 ARG A CA 1
ATOM 4300 C C . ARG A 1 550 ? -4.131 -2.806 -25.389 1.00 86.31 550 ARG A C 1
ATOM 4302 O O . ARG A 1 550 ? -3.385 -2.214 -26.169 1.00 86.31 550 ARG A O 1
ATOM 4309 N N . ASP A 1 551 ? -4.163 -4.126 -25.288 1.00 83.50 551 ASP A N 1
ATOM 4310 C CA . ASP A 1 551 ? -3.321 -4.994 -26.103 1.00 83.50 551 ASP A CA 1
ATOM 4311 C C . ASP A 1 551 ? -3.859 -5.071 -27.541 1.00 83.50 551 ASP A C 1
ATOM 4313 O O . ASP A 1 551 ? -3.067 -4.967 -28.482 1.00 83.50 551 ASP A O 1
ATOM 4317 N N . ASP A 1 552 ? -5.185 -5.064 -27.721 1.00 82.88 552 ASP A N 1
ATOM 4318 C CA . ASP A 1 552 ? -5.821 -4.894 -29.032 1.00 82.88 552 ASP A CA 1
ATOM 4319 C C . ASP A 1 552 ? -5.384 -3.573 -29.688 1.00 82.88 552 ASP A C 1
ATOM 4321 O O . ASP A 1 552 ? -4.919 -3.586 -30.830 1.00 82.88 552 ASP A O 1
ATOM 4325 N N . LEU A 1 553 ? -5.406 -2.453 -28.941 1.00 81.50 553 LEU A N 1
ATOM 4326 C CA . LEU A 1 553 ? -4.916 -1.119 -29.366 1.00 81.50 553 LEU A CA 1
ATOM 4327 C C . LEU A 1 553 ? -3.452 -1.080 -29.809 1.00 81.50 553 LEU A C 1
ATOM 4329 O O . LEU A 1 553 ? -3.061 -0.216 -30.595 1.00 81.50 553 LEU A O 1
ATOM 4333 N N . LYS A 1 554 ? -2.618 -1.998 -29.324 1.00 81.50 554 LYS A N 1
ATOM 4334 C CA . LYS A 1 554 ? -1.221 -2.107 -29.767 1.00 81.50 554 LYS A CA 1
ATOM 4335 C C . LYS A 1 554 ? -1.065 -3.005 -30.989 1.00 81.50 554 LYS A C 1
ATOM 4337 O O . LYS A 1 554 ? -0.098 -2.828 -31.728 1.00 81.50 554 LYS A O 1
ATOM 4342 N N . GLY A 1 555 ? -1.969 -3.966 -31.174 1.00 82.12 555 GLY A N 1
ATOM 4343 C CA . GLY A 1 555 ? -1.900 -4.983 -32.220 1.00 82.12 555 GLY A CA 1
ATOM 4344 C C . GLY A 1 555 ? -2.246 -4.484 -33.623 1.00 82.12 555 GLY A C 1
ATOM 4345 O O . GLY A 1 555 ? -1.968 -5.191 -34.586 1.00 82.12 555 GLY A O 1
ATOM 4346 N N . GLY A 1 556 ? -2.834 -3.290 -33.766 1.00 77.75 556 GLY A N 1
ATOM 4347 C CA . GLY A 1 556 ? -3.210 -2.730 -35.072 1.00 77.75 556 GLY A CA 1
ATOM 4348 C C . GLY A 1 556 ? -4.348 -3.480 -35.780 1.00 77.75 556 GLY A C 1
ATOM 4349 O O . GLY A 1 556 ? -4.626 -3.201 -36.945 1.00 77.75 556 GLY A O 1
ATOM 4350 N N . ASN A 1 557 ? -5.005 -4.421 -35.097 1.00 74.69 557 ASN A N 1
ATOM 4351 C CA . ASN A 1 557 ? -6.168 -5.132 -35.617 1.00 74.69 557 ASN A CA 1
ATOM 4352 C C . ASN A 1 557 ? -7.386 -4.195 -35.672 1.00 74.69 557 ASN A C 1
ATOM 4354 O O . ASN A 1 557 ? -7.501 -3.270 -34.871 1.00 74.69 557 ASN A O 1
ATOM 4358 N N . SER A 1 558 ? -8.293 -4.435 -36.628 1.00 68.25 558 SER A N 1
ATOM 4359 C CA . SER A 1 558 ? -9.540 -3.673 -36.785 1.00 68.25 558 SER A CA 1
ATOM 4360 C C . SER A 1 558 ? -10.312 -3.638 -35.461 1.00 68.25 558 SER A C 1
ATOM 4362 O O . SER A 1 558 ? -10.738 -4.669 -34.944 1.00 68.25 558 SER A O 1
ATOM 4364 N N . TYR A 1 559 ? -10.406 -2.441 -34.886 1.00 73.75 559 TYR A N 1
ATOM 4365 C CA . TYR A 1 559 ? -10.906 -2.210 -33.538 1.00 73.75 559 TYR A CA 1
ATOM 4366 C C . TYR A 1 559 ? -12.411 -2.418 -33.432 1.00 73.75 559 TYR A C 1
ATOM 4368 O O . TYR A 1 559 ? -13.171 -1.845 -34.209 1.00 73.75 559 TYR A O 1
ATOM 4376 N N . SER A 1 560 ? -12.848 -3.117 -32.382 1.00 79.56 560 SER A N 1
ATOM 4377 C CA . SER A 1 560 ? -14.192 -2.884 -31.856 1.00 79.56 560 SER A CA 1
ATOM 4378 C C . SER A 1 560 ? -14.198 -1.537 -31.133 1.00 79.56 560 SER A C 1
ATOM 4380 O O . SER A 1 560 ? -13.398 -1.300 -30.223 1.00 79.56 560 SER A O 1
ATOM 4382 N N . GLU A 1 561 ? -15.107 -0.646 -31.526 1.00 83.75 561 GLU A N 1
ATOM 4383 C CA . GLU A 1 561 ? -15.325 0.666 -30.905 1.00 83.75 561 GLU A CA 1
ATOM 4384 C C . GLU A 1 561 ? -15.543 0.568 -29.382 1.00 83.75 561 GLU A C 1
ATOM 4386 O O . GLU A 1 561 ? -15.181 1.474 -28.630 1.00 83.75 561 GLU A O 1
ATOM 4391 N N . ALA A 1 562 ? -16.058 -0.567 -28.899 1.00 80.81 562 ALA A N 1
ATOM 4392 C CA . ALA A 1 562 ? -16.218 -0.850 -27.474 1.00 80.81 562 ALA A CA 1
ATOM 4393 C C . ALA A 1 562 ? -14.880 -0.856 -26.704 1.00 80.81 562 ALA A C 1
ATOM 4395 O O . ALA A 1 562 ? -14.770 -0.217 -25.658 1.00 80.81 562 ALA A O 1
ATOM 4396 N N . TYR A 1 563 ? -13.832 -1.498 -27.231 1.00 83.94 563 TYR A N 1
ATOM 4397 C CA . TYR A 1 563 ? -12.530 -1.573 -26.552 1.00 83.94 563 TYR A CA 1
ATOM 4398 C C . TYR A 1 563 ? -11.806 -0.224 -26.522 1.00 83.94 563 TYR A C 1
ATOM 4400 O O . TYR A 1 563 ? -11.201 0.150 -25.514 1.00 83.94 563 TYR A O 1
ATOM 4408 N N . ALA A 1 564 ? -11.924 0.560 -27.596 1.00 84.44 564 ALA A N 1
ATOM 4409 C CA . ALA A 1 564 ? -11.392 1.918 -27.619 1.00 84.44 564 ALA A CA 1
ATOM 4410 C C . ALA A 1 564 ? -12.049 2.802 -26.541 1.00 84.44 564 ALA A C 1
ATOM 4412 O O . ALA A 1 564 ? -11.362 3.623 -25.930 1.00 84.44 564 ALA A O 1
ATOM 4413 N N . ARG A 1 565 ? -13.348 2.611 -26.270 1.00 85.06 565 ARG A N 1
ATOM 4414 C CA . ARG A 1 565 ? -14.072 3.318 -25.200 1.00 85.06 565 ARG A CA 1
ATOM 4415 C C . ARG A 1 565 ? -13.608 2.906 -23.803 1.00 85.06 565 ARG A C 1
ATOM 4417 O O . ARG A 1 565 ? -13.350 3.781 -22.977 1.00 85.06 565 ARG A O 1
ATOM 4424 N N . ILE A 1 566 ? -13.398 1.613 -23.547 1.00 85.75 566 ILE A N 1
ATOM 4425 C CA . ILE A 1 566 ? -12.851 1.127 -22.263 1.00 85.75 566 ILE A CA 1
ATOM 4426 C C . ILE A 1 566 ? -11.480 1.755 -21.979 1.00 85.75 566 ILE A C 1
ATOM 4428 O O . ILE A 1 566 ? -11.230 2.261 -20.882 1.00 85.75 566 ILE A O 1
ATOM 4432 N N . TYR A 1 567 ? -10.598 1.771 -22.980 1.00 85.19 567 TYR A N 1
ATOM 4433 C CA . TYR A 1 567 ? -9.268 2.352 -22.824 1.00 85.19 567 TYR A CA 1
ATOM 4434 C C . TYR A 1 567 ? -9.318 3.871 -22.607 1.00 85.19 567 TYR A C 1
ATOM 4436 O O . TYR A 1 567 ? -8.684 4.377 -21.684 1.00 85.19 567 TYR A O 1
ATOM 4444 N N . LYS A 1 568 ? -10.101 4.602 -23.412 1.00 85.81 568 LYS A N 1
ATOM 4445 C CA . LYS A 1 568 ? -10.219 6.070 -23.313 1.00 85.81 568 LYS A CA 1
ATOM 4446 C C . LYS A 1 568 ? -10.908 6.541 -22.031 1.00 85.81 568 LYS A C 1
ATOM 4448 O O . LYS A 1 568 ? -10.583 7.617 -21.542 1.00 85.81 568 LYS A O 1
ATOM 4453 N N . SER A 1 569 ? -11.833 5.751 -21.488 1.00 85.75 569 SER A N 1
ATOM 4454 C CA . SER A 1 569 ? -12.550 6.074 -20.245 1.00 85.75 569 SER A CA 1
ATOM 4455 C C . SER A 1 569 ? -11.740 5.811 -18.973 1.00 85.75 569 SER A C 1
ATOM 4457 O O . SER A 1 569 ? -12.212 6.104 -17.876 1.00 85.75 569 SER A O 1
ATOM 4459 N N . THR A 1 570 ? -10.531 5.254 -19.094 1.00 88.06 570 THR A N 1
ATOM 4460 C CA . THR A 1 570 ? -9.658 4.975 -17.952 1.00 88.06 570 THR A CA 1
ATOM 4461 C C . THR A 1 570 ? -8.397 5.823 -18.046 1.00 88.06 570 THR A C 1
ATOM 4463 O O . THR A 1 570 ? -7.512 5.550 -18.857 1.00 88.06 570 THR A O 1
ATOM 4466 N N . ASN A 1 571 ? -8.280 6.836 -17.189 1.00 90.19 571 ASN A N 1
ATOM 4467 C CA . ASN A 1 571 ? -7.090 7.687 -17.133 1.00 90.19 571 ASN A CA 1
ATOM 4468 C C . ASN A 1 571 ? -6.161 7.307 -15.960 1.00 90.19 571 ASN A C 1
ATOM 4470 O O . ASN A 1 571 ? -6.468 6.447 -15.125 1.00 90.19 571 ASN A O 1
ATOM 4474 N N . TRP A 1 572 ? -4.982 7.937 -15.906 1.00 89.75 572 TRP A N 1
ATOM 4475 C CA . TRP A 1 572 ? -4.010 7.688 -14.838 1.00 89.75 572 TRP A CA 1
ATOM 4476 C C . TRP A 1 572 ? -4.471 8.186 -13.463 1.00 89.75 572 TRP A C 1
ATOM 4478 O O . TRP A 1 572 ? -4.162 7.562 -12.445 1.00 89.75 572 TRP A O 1
ATOM 4488 N N . ASP A 1 573 ? -5.269 9.249 -13.417 1.00 91.12 573 ASP A N 1
ATOM 4489 C CA . ASP A 1 573 ? -5.811 9.768 -12.163 1.00 91.12 573 ASP A CA 1
ATOM 4490 C C . ASP A 1 573 ? -6.790 8.784 -11.521 1.00 91.12 573 ASP A C 1
ATOM 4492 O O . ASP A 1 573 ? -6.789 8.630 -10.299 1.00 91.12 573 ASP A O 1
ATOM 4496 N N . ASP A 1 574 ? -7.556 8.033 -12.314 1.00 91.62 574 ASP A N 1
ATOM 4497 C CA . ASP A 1 574 ? -8.404 6.958 -11.802 1.00 91.62 574 ASP A CA 1
ATOM 4498 C C . ASP A 1 574 ? -7.551 5.862 -11.146 1.00 91.62 574 ASP A C 1
ATOM 4500 O O . ASP A 1 574 ? -7.893 5.353 -10.075 1.00 91.62 574 ASP A O 1
ATOM 4504 N N . PHE A 1 575 ? -6.396 5.520 -11.735 1.00 93.19 575 PHE A N 1
ATOM 4505 C CA . PHE A 1 575 ? -5.452 4.566 -11.141 1.00 93.19 575 PHE A CA 1
ATOM 4506 C C . PHE A 1 575 ? -4.888 5.078 -9.813 1.00 93.19 575 PHE A C 1
ATOM 4508 O O . PHE A 1 575 ? -4.904 4.333 -8.825 1.00 93.19 575 PHE A O 1
ATOM 4515 N N . LYS A 1 576 ? -4.468 6.349 -9.766 1.00 93.50 576 LYS A N 1
ATOM 4516 C CA . LYS A 1 576 ? -4.006 7.012 -8.536 1.00 93.50 576 LYS A CA 1
ATOM 4517 C C . LYS A 1 576 ? -5.089 7.003 -7.456 1.00 93.50 576 LYS A C 1
ATOM 4519 O O . LYS A 1 576 ? -4.830 6.558 -6.334 1.00 93.50 576 LYS A O 1
ATOM 4524 N N . LYS A 1 577 ? -6.321 7.4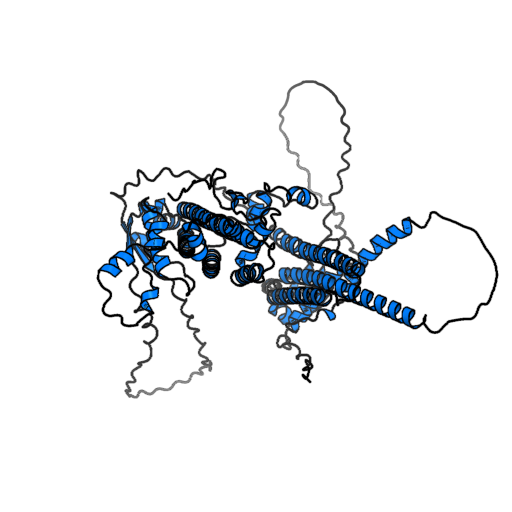00 -7.793 1.00 94.00 577 LYS A N 1
ATOM 4525 C CA . LYS A 1 577 ? -7.472 7.399 -6.872 1.00 94.00 577 LYS A CA 1
ATOM 4526 C C . LYS A 1 577 ? -7.722 6.009 -6.291 1.00 94.00 577 LYS A C 1
ATOM 4528 O O . LYS A 1 577 ? -7.803 5.872 -5.072 1.00 94.00 577 LYS A O 1
ATOM 4533 N N . ARG A 1 578 ? -7.765 4.965 -7.125 1.00 95.06 578 ARG A N 1
ATOM 4534 C CA . ARG A 1 578 ? -7.963 3.568 -6.682 1.00 95.06 578 ARG A CA 1
ATOM 4535 C C . ARG A 1 578 ? -6.895 3.111 -5.699 1.00 95.06 578 ARG A C 1
ATOM 4537 O O . ARG A 1 578 ? -7.227 2.574 -4.641 1.00 95.06 578 ARG A O 1
ATOM 4544 N N . ALA A 1 579 ? -5.626 3.348 -6.026 1.00 95.25 579 ALA A N 1
ATOM 4545 C CA . ALA A 1 579 ? -4.520 2.987 -5.151 1.00 95.25 579 ALA A CA 1
ATOM 4546 C C . ALA A 1 579 ? -4.623 3.712 -3.804 1.00 95.25 579 ALA A C 1
ATOM 4548 O O . ALA A 1 579 ? -4.567 3.058 -2.764 1.00 95.25 579 ALA A O 1
ATOM 4549 N N . ARG A 1 580 ? -4.874 5.029 -3.801 1.00 94.00 580 ARG A N 1
ATOM 4550 C CA . ARG A 1 580 ? -5.071 5.803 -2.563 1.00 94.00 580 ARG A CA 1
ATOM 4551 C C . ARG A 1 580 ? -6.235 5.261 -1.734 1.00 94.00 580 ARG A C 1
ATOM 4553 O O . ARG A 1 580 ? -6.059 5.034 -0.540 1.00 94.00 580 ARG A O 1
ATOM 4560 N N . ILE A 1 581 ? -7.393 5.003 -2.350 1.00 94.38 581 ILE A N 1
ATOM 4561 C CA . ILE A 1 581 ? -8.575 4.453 -1.662 1.00 94.38 581 ILE A CA 1
ATOM 4562 C C . ILE A 1 581 ? -8.225 3.132 -0.982 1.00 94.38 581 ILE A C 1
ATOM 4564 O O . ILE A 1 581 ? -8.426 2.990 0.222 1.00 94.38 581 ILE A O 1
ATOM 4568 N N . ILE A 1 582 ? -7.667 2.173 -1.723 1.00 95.62 582 ILE A N 1
ATOM 4569 C CA . ILE A 1 582 ? -7.384 0.844 -1.179 1.00 95.62 582 ILE A CA 1
ATOM 4570 C C . ILE A 1 582 ? -6.277 0.903 -0.126 1.00 95.62 582 ILE A C 1
ATOM 4572 O O . ILE A 1 582 ? -6.452 0.371 0.972 1.00 95.62 582 ILE A O 1
ATOM 4576 N N . PHE A 1 583 ? -5.148 1.550 -0.414 1.00 93.44 583 PHE A N 1
ATOM 4577 C CA . PHE A 1 583 ? -3.987 1.523 0.477 1.00 93.44 583 PHE A CA 1
ATOM 4578 C C . PHE A 1 583 ? -4.166 2.371 1.739 1.00 93.44 583 PHE A C 1
ATOM 4580 O O . PHE A 1 583 ? -3.623 1.993 2.782 1.00 93.44 583 PHE A O 1
ATOM 4587 N N . ASN A 1 584 ? -4.961 3.442 1.682 1.00 91.12 584 ASN A N 1
ATOM 4588 C CA . ASN A 1 584 ? -5.260 4.275 2.851 1.00 91.12 584 ASN A CA 1
ATOM 4589 C C . ASN A 1 584 ? -6.536 3.822 3.578 1.00 91.12 584 ASN A C 1
ATOM 4591 O O . ASN A 1 584 ? -6.686 4.062 4.775 1.00 91.12 584 ASN A O 1
ATOM 4595 N N . GLY A 1 585 ? -7.472 3.190 2.863 1.00 89.62 585 GLY A N 1
ATOM 4596 C CA . GLY A 1 585 ? -8.793 2.838 3.379 1.00 89.62 585 GLY A CA 1
ATOM 4597 C C . GLY A 1 585 ? -8.888 1.450 4.008 1.00 89.62 585 GLY A C 1
ATOM 4598 O O . GLY A 1 585 ? -9.667 1.273 4.946 1.00 89.62 585 GLY A O 1
ATOM 4599 N N . THR A 1 586 ? -8.108 0.481 3.524 1.00 89.81 586 THR A N 1
ATOM 4600 C CA . THR A 1 586 ? -8.100 -0.885 4.075 1.00 89.81 586 THR A CA 1
ATOM 4601 C C . THR A 1 586 ? -7.147 -0.973 5.254 1.00 89.81 586 THR A C 1
ATOM 4603 O O . THR A 1 586 ? -6.064 -0.375 5.240 1.00 89.81 586 THR A O 1
ATOM 4606 N N . ARG A 1 587 ? -7.512 -1.738 6.283 1.00 76.00 587 ARG A N 1
ATOM 4607 C CA . ARG A 1 587 ? -6.584 -1.980 7.389 1.00 76.00 587 ARG A CA 1
ATOM 4608 C C . ARG A 1 587 ? -5.479 -2.883 6.865 1.00 76.00 587 ARG A C 1
ATOM 4610 O O . ARG A 1 587 ? -5.721 -4.054 6.607 1.00 76.00 587 ARG A O 1
ATOM 4617 N N . THR A 1 588 ? -4.243 -2.394 6.780 1.00 62.44 588 THR A N 1
ATOM 4618 C CA . THR A 1 588 ? -3.115 -3.324 6.746 1.00 62.44 588 THR A CA 1
ATOM 4619 C C . THR A 1 588 ? -3.129 -4.081 8.062 1.00 62.44 588 THR A C 1
ATOM 4621 O O . THR A 1 588 ? -2.582 -3.611 9.065 1.00 62.44 588 THR A O 1
ATOM 4624 N N . ARG A 1 589 ? -3.728 -5.274 8.084 1.00 50.44 589 ARG A N 1
ATOM 4625 C CA . ARG A 1 589 ? -3.314 -6.294 9.038 1.00 50.44 589 ARG A CA 1
ATOM 4626 C C . ARG A 1 589 ? -1.894 -6.657 8.622 1.00 50.44 589 ARG A C 1
ATOM 4628 O O . ARG A 1 589 ? -1.678 -7.658 7.950 1.00 50.44 589 ARG A O 1
ATOM 4635 N N . PHE A 1 590 ? -0.920 -5.818 8.982 1.00 45.78 590 PHE A N 1
ATOM 4636 C CA . PHE A 1 590 ? 0.491 -6.178 8.979 1.00 45.78 590 PHE A CA 1
ATOM 4637 C C . PHE A 1 590 ? 0.681 -7.250 10.064 1.00 45.78 590 PHE A C 1
ATOM 4639 O O . PHE A 1 590 ? 1.384 -7.068 11.051 1.00 45.78 590 PHE A O 1
ATOM 4646 N N . LEU A 1 591 ? 0.099 -8.431 9.849 1.00 42.75 591 LEU A N 1
ATOM 4647 C CA . LEU A 1 591 ? 0.836 -9.654 10.076 1.00 42.75 591 LEU A CA 1
ATOM 4648 C C . LEU A 1 591 ? 1.947 -9.598 9.028 1.00 42.75 591 LEU A C 1
ATOM 4650 O O . LEU A 1 591 ? 1.810 -10.150 7.940 1.00 42.75 591 LEU A O 1
ATOM 4654 N N . GLY A 1 592 ? 3.001 -8.823 9.299 1.00 47.69 592 GLY A N 1
ATOM 4655 C CA . GLY A 1 592 ? 4.189 -8.832 8.455 1.00 47.69 592 GLY A CA 1
ATOM 4656 C C . GLY A 1 592 ? 4.725 -10.260 8.341 1.00 47.69 592 GLY A C 1
ATOM 4657 O O . GLY A 1 592 ? 4.215 -11.179 8.984 1.00 47.69 592 GLY A O 1
ATOM 4658 N N . VAL A 1 593 ? 5.805 -10.443 7.585 1.00 49.16 593 VAL A N 1
ATOM 4659 C CA . VAL A 1 593 ? 6.545 -11.716 7.452 1.00 49.16 593 VAL A CA 1
ATOM 4660 C C . VAL A 1 593 ? 6.591 -12.529 8.765 1.00 49.16 593 VAL A C 1
ATOM 4662 O O . VAL A 1 593 ? 6.420 -13.742 8.735 1.00 49.16 593 VAL A O 1
ATOM 4665 N N . LYS A 1 594 ? 6.700 -11.853 9.921 1.00 45.31 594 LYS A N 1
ATOM 4666 C CA . LYS A 1 594 ? 6.597 -12.413 11.278 1.00 45.31 594 LYS A CA 1
ATOM 4667 C C . LYS A 1 594 ? 5.358 -13.293 11.532 1.00 45.31 594 LYS A C 1
ATOM 4669 O O . LYS A 1 594 ? 5.522 -14.436 11.933 1.00 45.31 594 LYS A O 1
ATOM 4674 N N . GLY A 1 595 ? 4.141 -12.818 11.253 1.00 52.25 595 GLY A N 1
ATOM 4675 C CA . GLY A 1 595 ? 2.912 -13.580 11.519 1.00 52.25 595 GLY A CA 1
ATOM 4676 C C . GLY A 1 595 ? 2.709 -14.766 10.570 1.00 52.25 595 GLY A C 1
ATOM 4677 O O . GLY A 1 595 ? 2.081 -15.755 10.9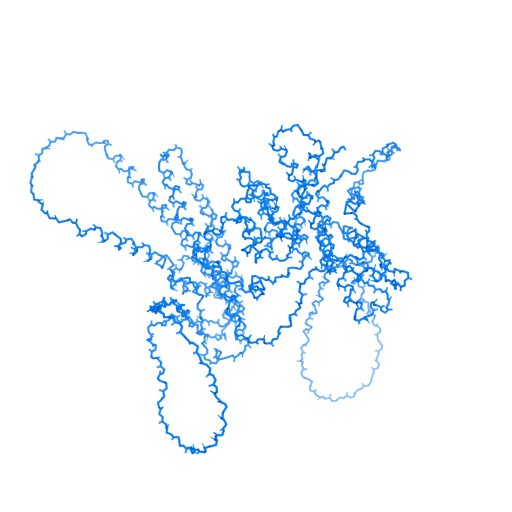42 1.00 52.25 595 GLY A O 1
ATOM 4678 N N . TYR A 1 596 ? 3.259 -14.685 9.354 1.00 49.06 596 TYR A N 1
ATOM 4679 C CA . TYR A 1 596 ? 3.237 -15.787 8.390 1.00 49.06 596 TYR A CA 1
ATOM 4680 C C . TYR A 1 596 ? 4.262 -16.870 8.760 1.00 49.06 596 TYR A C 1
ATOM 4682 O O . TYR A 1 596 ? 3.919 -18.047 8.825 1.00 49.06 596 TYR A O 1
ATOM 4690 N N . VAL A 1 597 ? 5.498 -16.475 9.081 1.00 54.84 597 VAL A N 1
ATOM 4691 C CA . VAL A 1 597 ? 6.559 -17.395 9.526 1.00 54.84 597 VAL A CA 1
ATOM 4692 C C . VAL A 1 597 ? 6.177 -18.087 10.841 1.00 54.84 597 VAL A C 1
ATOM 4694 O O . VAL A 1 597 ? 6.347 -19.299 10.949 1.00 54.84 597 VAL A O 1
ATOM 4697 N N . GLU A 1 598 ? 5.593 -17.360 11.802 1.00 53.00 598 GLU A N 1
ATOM 4698 C CA . GLU A 1 598 ? 5.126 -17.928 13.079 1.00 53.00 598 GLU A CA 1
ATOM 4699 C C . GLU A 1 598 ? 3.948 -18.902 12.907 1.00 53.00 598 GLU A C 1
ATOM 4701 O O . GLU A 1 598 ? 3.924 -19.939 13.566 1.00 53.00 598 GLU A O 1
ATOM 4706 N N . ARG A 1 599 ? 2.981 -18.622 12.017 1.00 48.84 599 ARG A N 1
ATOM 4707 C CA . ARG A 1 599 ? 1.820 -19.514 11.817 1.00 48.84 599 ARG A CA 1
ATOM 4708 C C . ARG A 1 599 ? 2.124 -20.753 10.986 1.00 48.84 599 ARG A C 1
ATOM 4710 O O . ARG A 1 599 ? 1.546 -21.801 11.257 1.00 48.84 599 ARG A O 1
ATOM 4717 N N . TYR A 1 600 ? 2.979 -20.636 9.972 1.00 53.75 600 TYR A N 1
ATOM 4718 C CA . TYR A 1 600 ? 3.219 -21.724 9.017 1.00 53.75 600 TYR A CA 1
ATOM 4719 C C . TYR A 1 600 ? 4.533 -22.473 9.257 1.00 53.75 600 TYR A C 1
ATOM 4721 O O . TYR A 1 600 ? 4.838 -23.405 8.518 1.00 53.75 600 TYR A O 1
ATOM 4729 N N . GLY A 1 601 ? 5.321 -22.085 10.267 1.00 50.53 601 GLY A N 1
ATOM 4730 C CA . GLY A 1 601 ? 6.574 -22.763 10.615 1.00 50.53 601 GLY A CA 1
ATOM 4731 C C . GLY A 1 601 ? 7.614 -22.761 9.489 1.00 50.53 601 GLY A C 1
ATOM 4732 O O . GLY A 1 601 ? 8.535 -23.574 9.498 1.00 50.53 601 GLY A O 1
ATOM 4733 N N . MET A 1 602 ? 7.466 -21.875 8.498 1.00 50.09 602 MET A N 1
ATOM 4734 C CA . MET A 1 602 ? 8.352 -21.820 7.342 1.00 50.09 602 MET A CA 1
ATOM 4735 C C . MET A 1 602 ? 9.600 -21.010 7.679 1.00 50.09 602 MET A C 1
ATOM 4737 O O . MET A 1 602 ? 9.564 -19.782 7.759 1.00 50.09 602 MET A O 1
ATOM 4741 N N . THR A 1 603 ? 10.730 -21.693 7.846 1.00 51.78 603 THR A N 1
ATOM 4742 C CA . THR A 1 603 ? 12.039 -21.045 7.840 1.00 51.78 603 THR A CA 1
ATOM 4743 C C . THR A 1 603 ? 12.301 -20.483 6.438 1.00 51.78 603 THR A C 1
ATOM 4745 O O . THR A 1 603 ? 12.222 -21.226 5.459 1.00 51.78 603 THR A O 1
ATOM 4748 N N . PRO A 1 604 ? 12.591 -19.174 6.286 1.00 47.34 604 PRO A N 1
ATOM 4749 C CA . PRO A 1 604 ? 12.940 -18.628 4.983 1.00 47.34 604 PRO A CA 1
ATOM 4750 C C . PRO A 1 604 ? 14.183 -19.367 4.454 1.00 47.34 604 PRO A C 1
ATOM 4752 O O . PRO A 1 604 ? 15.162 -19.500 5.192 1.00 47.34 604 PRO A O 1
ATOM 4755 N N . PRO A 1 605 ? 14.155 -19.869 3.212 1.00 44.50 605 PRO A N 1
ATOM 4756 C CA . PRO A 1 605 ? 15.210 -20.726 2.688 1.00 44.50 605 PRO A CA 1
ATOM 4757 C C . PRO A 1 605 ? 16.512 -19.947 2.515 1.00 44.50 605 PRO A C 1
ATOM 4759 O O . PRO A 1 605 ? 16.527 -18.812 2.027 1.00 44.50 605 PRO A O 1
ATOM 4762 N N . THR A 1 606 ? 17.605 -20.573 2.937 1.00 46.47 606 THR A N 1
ATOM 4763 C CA . THR A 1 606 ? 18.958 -20.019 2.952 1.00 46.47 606 THR A CA 1
ATOM 4764 C C . THR A 1 606 ? 19.683 -20.227 1.615 1.00 46.47 606 THR A C 1
ATOM 4766 O O . THR A 1 606 ? 19.596 -21.288 0.994 1.00 46.47 606 THR A O 1
ATOM 4769 N N . GLY A 1 607 ? 20.410 -19.187 1.186 1.00 44.50 607 GLY A N 1
ATOM 4770 C CA . GLY A 1 607 ? 21.553 -19.187 0.255 1.00 44.50 607 GLY A CA 1
ATOM 4771 C C . GLY A 1 607 ? 21.366 -19.818 -1.127 1.00 44.50 607 GLY A C 1
ATOM 4772 O O . GLY A 1 607 ? 21.240 -19.123 -2.130 1.00 44.50 607 GLY A O 1
ATOM 4773 N N . HIS A 1 608 ? 21.386 -21.147 -1.205 1.00 46.09 608 HIS A N 1
ATOM 4774 C CA . HIS A 1 608 ? 21.473 -21.869 -2.478 1.00 46.09 608 HIS A CA 1
ATOM 4775 C C . HIS A 1 608 ? 20.117 -22.333 -3.020 1.00 46.09 608 HIS A C 1
ATOM 4777 O O . HIS A 1 608 ? 19.953 -22.445 -4.234 1.00 46.09 608 HIS A O 1
ATOM 4783 N N . ALA A 1 609 ? 19.110 -22.504 -2.156 1.00 48.47 609 ALA A N 1
ATOM 4784 C CA . ALA A 1 609 ? 17.757 -22.861 -2.585 1.00 48.47 609 ALA A CA 1
ATOM 4785 C C . ALA A 1 609 ? 17.017 -21.688 -3.260 1.00 48.47 609 ALA A C 1
ATOM 4787 O O . ALA A 1 609 ? 16.147 -21.918 -4.089 1.00 48.47 609 ALA A O 1
ATOM 4788 N N . GLN A 1 610 ? 17.382 -20.430 -2.981 1.00 48.16 610 GLN A N 1
ATOM 4789 C CA . GLN A 1 610 ? 16.728 -19.262 -3.592 1.00 48.16 610 GLN A CA 1
ATOM 4790 C C . GLN A 1 610 ? 16.941 -19.178 -5.110 1.00 48.16 610 GLN A C 1
ATOM 4792 O O . GLN A 1 610 ? 16.021 -18.811 -5.836 1.00 48.16 610 GLN A O 1
ATOM 4797 N N . LYS A 1 611 ? 18.124 -19.558 -5.610 1.00 46.03 611 LYS A N 1
ATOM 4798 C CA . LYS A 1 611 ? 18.484 -19.382 -7.027 1.00 46.03 611 LYS A CA 1
ATOM 4799 C C . LYS A 1 611 ? 17.753 -20.353 -7.965 1.00 46.03 611 LYS A C 1
ATOM 4801 O O . LYS A 1 611 ? 17.415 -19.966 -9.074 1.00 46.03 611 LYS A O 1
ATOM 4806 N N . ALA A 1 612 ? 17.475 -21.577 -7.507 1.00 46.41 612 ALA A N 1
ATOM 4807 C CA . ALA A 1 612 ? 16.708 -22.580 -8.259 1.00 46.41 612 ALA A CA 1
ATOM 4808 C C . ALA A 1 612 ? 15.181 -22.411 -8.124 1.00 46.41 612 ALA A C 1
ATOM 4810 O O . ALA A 1 612 ? 14.422 -23.000 -8.884 1.00 46.41 612 ALA A O 1
ATOM 4811 N N . VAL A 1 613 ? 14.732 -21.619 -7.146 1.00 46.50 613 VAL A N 1
ATOM 4812 C CA . VAL A 1 613 ? 13.313 -21.424 -6.818 1.00 46.50 613 VAL A CA 1
ATOM 4813 C C . VAL A 1 613 ? 12.743 -20.152 -7.456 1.00 46.50 613 VAL A C 1
ATOM 4815 O O . VAL A 1 613 ? 11.577 -20.134 -7.845 1.00 46.50 613 VAL A O 1
ATOM 4818 N N . LEU A 1 614 ? 13.559 -19.111 -7.649 1.00 47.41 614 LEU A N 1
ATOM 4819 C CA . LEU A 1 614 ? 13.149 -17.862 -8.310 1.00 47.41 614 LEU A CA 1
ATOM 4820 C C . LEU A 1 614 ? 12.742 -18.033 -9.786 1.00 47.41 614 LEU A C 1
ATOM 4822 O O . LEU A 1 614 ? 12.135 -17.128 -10.355 1.00 47.41 614 LEU A O 1
ATOM 4826 N N . THR A 1 615 ? 13.062 -19.169 -10.408 1.00 45.53 615 THR A N 1
ATOM 4827 C CA . THR A 1 615 ? 12.756 -19.452 -11.815 1.00 45.53 615 THR A CA 1
ATOM 4828 C C . THR A 1 615 ? 11.406 -20.132 -12.042 1.00 45.53 615 THR A C 1
ATOM 4830 O O . THR A 1 615 ? 10.976 -20.168 -13.190 1.00 45.53 615 THR A O 1
ATOM 4833 N N . SER A 1 616 ? 10.711 -20.639 -11.011 1.00 51.38 616 SER A N 1
ATOM 4834 C CA . SER A 1 616 ? 9.361 -21.196 -11.192 1.00 51.38 616 SER A CA 1
ATOM 4835 C C . SER A 1 616 ? 8.279 -20.199 -10.768 1.00 51.38 616 SER A C 1
ATOM 4837 O O . SER A 1 616 ? 8.249 -19.686 -9.646 1.00 51.38 616 SER A O 1
ATOM 4839 N N . THR A 1 617 ? 7.346 -19.925 -11.680 1.00 52.25 617 THR A N 1
ATOM 4840 C CA . THR A 1 617 ? 6.130 -19.133 -11.430 1.00 52.25 617 THR A CA 1
ATOM 4841 C C . THR A 1 617 ? 5.266 -19.720 -10.305 1.00 52.25 617 THR A C 1
ATOM 4843 O O . THR A 1 617 ? 4.530 -18.977 -9.652 1.00 52.25 617 THR A O 1
ATOM 4846 N N . GLU A 1 618 ? 5.434 -21.013 -10.013 1.00 55.31 618 GLU A N 1
ATOM 4847 C CA . GLU A 1 618 ? 4.681 -21.803 -9.031 1.00 55.31 618 GLU A CA 1
ATOM 4848 C C . GLU A 1 618 ? 5.011 -21.508 -7.558 1.00 55.31 618 GLU A C 1
ATOM 4850 O O . GLU A 1 618 ? 4.226 -21.861 -6.675 1.00 55.31 618 GLU A O 1
ATOM 4855 N N . ASN A 1 619 ? 6.123 -20.832 -7.246 1.00 59.81 619 ASN A N 1
ATOM 4856 C CA . ASN A 1 619 ? 6.558 -20.631 -5.856 1.00 59.81 619 ASN A CA 1
ATOM 4857 C C . ASN A 1 619 ? 5.847 -19.467 -5.138 1.00 59.81 619 ASN A C 1
ATOM 4859 O O . ASN A 1 619 ? 6.458 -18.540 -4.599 1.00 59.81 619 ASN A O 1
ATOM 4863 N N . VAL A 1 620 ? 4.519 -19.552 -5.067 1.00 58.69 620 VAL A N 1
ATOM 4864 C CA . VAL A 1 620 ? 3.642 -18.643 -4.310 1.00 58.69 620 VAL A CA 1
ATOM 4865 C C . VAL A 1 620 ? 4.060 -18.500 -2.847 1.00 58.69 620 VAL A C 1
ATOM 4867 O O . VAL A 1 620 ? 3.997 -17.402 -2.294 1.00 58.69 620 VAL A O 1
ATOM 4870 N N . ALA A 1 621 ? 4.593 -19.565 -2.242 1.00 63.84 621 ALA A N 1
ATOM 4871 C CA . ALA A 1 621 ? 5.072 -19.565 -0.859 1.00 63.84 621 ALA A CA 1
ATOM 4872 C C . ALA A 1 621 ? 6.123 -18.472 -0.562 1.00 63.84 621 ALA A C 1
ATOM 4874 O O . ALA A 1 621 ? 6.216 -18.000 0.568 1.00 63.84 621 ALA A O 1
ATOM 4875 N N . PHE A 1 622 ? 6.884 -18.022 -1.566 1.00 67.12 622 PHE A N 1
ATOM 4876 C CA . PHE A 1 622 ? 7.933 -17.012 -1.384 1.00 67.12 622 PHE A CA 1
ATOM 4877 C C . PHE A 1 622 ? 7.413 -15.579 -1.389 1.00 67.12 622 PHE A C 1
ATOM 4879 O O . PHE A 1 622 ? 7.996 -14.711 -0.735 1.00 67.12 622 PHE A O 1
ATOM 4886 N N . ARG A 1 623 ? 6.328 -15.325 -2.125 1.00 71.25 623 ARG A N 1
ATOM 4887 C CA . ARG A 1 623 ? 5.764 -13.980 -2.309 1.00 71.25 623 ARG A CA 1
ATOM 4888 C C . ARG A 1 623 ? 4.681 -13.668 -1.285 1.00 71.25 623 ARG A C 1
ATOM 4890 O O . ARG A 1 623 ? 4.544 -12.518 -0.878 1.00 71.25 623 ARG A O 1
ATOM 4897 N N . GLN A 1 624 ? 3.977 -14.687 -0.796 1.00 72.12 624 GLN A N 1
ATOM 4898 C CA . GLN A 1 624 ? 2.924 -14.551 0.217 1.00 72.12 624 GLN A CA 1
ATOM 4899 C C . GLN A 1 624 ? 3.328 -13.737 1.464 1.00 72.12 624 GLN A C 1
ATOM 4901 O O . GLN A 1 624 ? 2.526 -12.912 1.901 1.00 72.12 624 GLN A O 1
ATOM 4906 N N . PRO A 1 625 ? 4.559 -13.838 2.010 1.00 71.06 625 PRO A N 1
ATOM 4907 C CA . PRO A 1 625 ? 4.970 -12.994 3.135 1.00 71.06 625 PRO A CA 1
ATOM 4908 C C . PRO A 1 625 ? 5.050 -11.490 2.812 1.00 71.06 625 PRO A C 1
ATOM 4910 O O . PRO A 1 625 ? 4.992 -10.671 3.728 1.00 71.06 625 PRO A O 1
ATOM 4913 N N . TRP A 1 626 ? 5.218 -11.129 1.536 1.00 69.25 626 TRP A N 1
ATOM 4914 C CA . TRP A 1 626 ? 5.356 -9.747 1.060 1.00 69.25 626 TRP A CA 1
ATOM 4915 C C . TRP A 1 626 ? 4.017 -9.172 0.605 1.00 69.25 626 TRP A C 1
ATOM 4917 O O . TRP A 1 626 ? 3.740 -7.997 0.836 1.00 69.25 626 TRP A O 1
ATOM 4927 N N . LEU A 1 627 ? 3.199 -10.017 -0.020 1.00 79.44 627 LEU A N 1
ATOM 4928 C CA . LEU A 1 627 ? 1.840 -9.708 -0.449 1.00 79.44 627 LEU A CA 1
ATOM 4929 C C . LEU A 1 627 ? 0.888 -9.588 0.759 1.00 79.44 627 LEU A C 1
ATOM 4931 O O . LEU A 1 627 ? 0.040 -8.702 0.829 1.00 79.44 627 LEU A O 1
ATOM 4935 N N . GLY A 1 628 ? 1.061 -10.437 1.774 1.00 83.44 628 GLY A N 1
ATOM 4936 C CA . GLY A 1 628 ? 0.140 -10.499 2.906 1.00 83.44 628 GLY A CA 1
ATOM 4937 C C . GLY A 1 628 ? -1.251 -11.004 2.496 1.00 83.44 628 GLY A C 1
ATOM 4938 O O . GLY A 1 628 ? -1.432 -11.590 1.432 1.00 83.44 628 GLY A O 1
ATOM 4939 N N . LYS A 1 629 ? -2.251 -10.793 3.364 1.00 85.75 629 LYS A N 1
ATOM 4940 C CA . LYS A 1 629 ? -3.633 -11.287 3.174 1.00 85.75 629 LYS A CA 1
ATOM 4941 C C . LYS A 1 629 ? -4.592 -10.256 2.550 1.00 85.75 629 LYS A C 1
ATOM 4943 O O . LYS A 1 629 ? -5.796 -10.480 2.537 1.00 85.75 629 LYS A O 1
ATOM 4948 N N . GLU A 1 630 ? -4.084 -9.129 2.052 1.00 91.56 630 GLU A N 1
ATOM 4949 C CA . GLU A 1 630 ? -4.917 -8.070 1.466 1.00 91.56 630 GLU A CA 1
ATOM 4950 C C . GLU A 1 630 ? -5.040 -8.226 -0.051 1.00 91.56 630 GLU A C 1
ATOM 4952 O O . GLU A 1 630 ? -4.334 -7.593 -0.837 1.00 91.56 630 GLU A O 1
ATOM 4957 N N . TYR A 1 631 ? -5.982 -9.069 -0.465 1.00 93.94 631 TYR A N 1
ATOM 4958 C CA . TYR A 1 631 ? -6.157 -9.494 -1.852 1.00 93.94 631 TYR A CA 1
ATOM 4959 C C . TYR A 1 631 ? -6.327 -8.354 -2.865 1.00 93.94 631 TYR A C 1
ATOM 4961 O O . TYR A 1 631 ? -5.731 -8.403 -3.938 1.00 93.94 631 TYR A O 1
ATOM 4969 N N . MET A 1 632 ? -7.073 -7.295 -2.528 1.00 96.56 632 MET A N 1
ATOM 4970 C CA . MET A 1 632 ? -7.244 -6.145 -3.427 1.00 96.56 632 MET A CA 1
ATOM 4971 C C . MET A 1 632 ? -5.950 -5.333 -3.606 1.00 96.56 632 MET A C 1
ATOM 4973 O O . MET A 1 632 ? -5.688 -4.824 -4.694 1.00 96.56 632 MET A O 1
ATOM 4977 N N . ARG A 1 633 ? -5.109 -5.231 -2.563 1.00 95.25 633 ARG A N 1
ATOM 4978 C CA . ARG A 1 633 ? -3.785 -4.589 -2.668 1.00 95.25 633 ARG A CA 1
ATOM 4979 C C . ARG A 1 633 ? -2.879 -5.397 -3.589 1.00 95.25 633 ARG A C 1
ATOM 4981 O O . ARG A 1 633 ? -2.246 -4.822 -4.467 1.00 95.25 633 ARG A O 1
ATOM 4988 N N . ASN A 1 634 ? -2.872 -6.718 -3.415 1.00 94.12 634 ASN A N 1
ATOM 4989 C CA . ASN A 1 634 ? -2.098 -7.638 -4.249 1.00 94.12 634 ASN A CA 1
ATOM 4990 C C . ASN A 1 634 ? -2.530 -7.552 -5.712 1.00 94.12 634 ASN A C 1
ATOM 4992 O O . ASN A 1 634 ? -1.680 -7.460 -6.592 1.00 94.12 634 ASN A O 1
ATOM 4996 N N . LEU A 1 635 ? -3.843 -7.521 -5.958 1.00 95.81 635 LEU A N 1
ATOM 4997 C CA . LEU A 1 635 ? -4.422 -7.372 -7.289 1.00 95.81 635 LEU A CA 1
ATOM 4998 C C . LEU A 1 635 ? -3.987 -6.063 -7.956 1.00 95.81 635 LEU A C 1
ATOM 5000 O O . LEU A 1 635 ? -3.494 -6.089 -9.081 1.00 95.81 635 LEU A O 1
ATOM 5004 N N . LEU A 1 636 ? -4.093 -4.934 -7.248 1.00 95.69 636 LEU A N 1
ATOM 5005 C CA . LEU A 1 636 ? -3.631 -3.641 -7.758 1.00 95.69 636 LEU A CA 1
ATOM 5006 C C . LEU A 1 636 ? -2.128 -3.646 -8.054 1.00 95.69 636 LEU A C 1
ATOM 5008 O O . LEU A 1 636 ? -1.719 -3.185 -9.114 1.00 95.69 636 LEU A O 1
ATOM 5012 N N . CYS A 1 637 ? -1.301 -4.180 -7.155 1.00 94.31 637 CYS A N 1
ATOM 5013 C CA . CYS A 1 637 ? 0.146 -4.263 -7.363 1.00 94.31 637 CYS A CA 1
ATOM 5014 C C . CYS A 1 637 ? 0.520 -5.150 -8.552 1.00 94.31 637 CYS A C 1
ATOM 5016 O O . CYS A 1 637 ? 1.381 -4.766 -9.345 1.00 94.31 637 CYS A O 1
ATOM 5018 N N . ALA A 1 638 ? -0.142 -6.297 -8.707 1.00 93.06 638 ALA A N 1
ATOM 5019 C CA . ALA A 1 638 ? 0.044 -7.168 -9.858 1.00 93.06 638 ALA A CA 1
ATOM 5020 C C . ALA A 1 638 ? -0.329 -6.431 -11.146 1.00 93.06 638 ALA A C 1
ATOM 5022 O O . ALA A 1 638 ? 0.492 -6.342 -12.057 1.00 93.06 638 ALA A O 1
ATOM 5023 N N . PHE A 1 639 ? -1.498 -5.792 -11.179 1.00 93.38 639 PHE A N 1
ATOM 5024 C CA . PHE A 1 639 ? -1.929 -4.972 -12.305 1.00 93.38 639 PHE A CA 1
ATOM 5025 C C . PHE A 1 639 ? -0.919 -3.856 -12.627 1.00 93.38 639 PHE A C 1
ATOM 5027 O O . PHE A 1 639 ? -0.423 -3.782 -13.749 1.00 93.38 639 PHE A O 1
ATOM 5034 N N . PHE A 1 640 ? -0.497 -3.050 -11.650 1.00 92.25 640 PHE A N 1
ATOM 5035 C CA . PHE A 1 640 ? 0.485 -1.982 -11.878 1.00 92.25 640 PHE A CA 1
ATOM 5036 C C . PHE A 1 640 ? 1.848 -2.495 -12.338 1.00 92.25 640 PHE A C 1
ATOM 5038 O O . PHE A 1 640 ? 2.490 -1.849 -13.165 1.00 92.25 640 PHE A O 1
ATOM 5045 N N . SER A 1 641 ? 2.276 -3.672 -11.881 1.00 90.38 641 SER A N 1
ATOM 5046 C CA . SER A 1 641 ? 3.530 -4.273 -12.344 1.00 90.38 641 SER A CA 1
ATOM 5047 C C . SER A 1 641 ? 3.508 -4.611 -13.841 1.00 90.38 641 SER A C 1
ATOM 5049 O O . SER A 1 641 ? 4.537 -4.501 -14.507 1.00 90.38 641 SER A O 1
ATOM 5051 N N . THR A 1 642 ? 2.334 -4.929 -14.403 1.00 88.56 642 THR A N 1
ATOM 5052 C CA . THR A 1 642 ? 2.172 -5.141 -15.854 1.00 88.56 642 THR A CA 1
ATOM 5053 C C . THR A 1 642 ? 2.137 -3.830 -16.650 1.00 88.56 642 THR A C 1
ATOM 5055 O O . THR A 1 642 ? 2.437 -3.819 -17.849 1.00 88.56 642 THR A O 1
ATOM 5058 N N . LEU A 1 643 ? 1.775 -2.711 -16.008 1.00 86.00 643 LEU A N 1
ATOM 5059 C CA . LEU A 1 643 ? 1.875 -1.371 -16.597 1.00 86.00 643 LEU A CA 1
ATOM 5060 C C . LEU A 1 643 ? 3.320 -0.852 -16.577 1.00 86.00 643 LEU A C 1
ATOM 5062 O O . LEU A 1 643 ? 3.689 -0.067 -17.443 1.00 86.00 643 LEU A O 1
ATOM 5066 N N . TRP A 1 644 ? 4.147 -1.358 -15.658 1.00 82.19 644 TRP A N 1
ATOM 5067 C CA . TRP A 1 644 ? 5.566 -1.018 -15.491 1.00 82.19 644 TRP A CA 1
ATOM 5068 C C . TRP A 1 644 ? 6.492 -1.623 -16.567 1.00 82.19 644 TRP A C 1
ATOM 5070 O O . TRP A 1 644 ? 7.710 -1.618 -16.418 1.00 82.19 644 TRP A O 1
ATOM 5080 N N . SER A 1 645 ? 5.968 -2.214 -17.646 1.00 69.50 645 SER A N 1
ATOM 5081 C CA . SER A 1 645 ? 6.815 -2.894 -18.635 1.00 69.50 645 SER A CA 1
ATOM 5082 C C . SER A 1 645 ? 7.710 -1.897 -19.394 1.00 69.50 645 SER A C 1
ATOM 5084 O O . SER A 1 645 ? 7.260 -1.195 -20.300 1.00 69.50 645 SER A O 1
ATOM 5086 N N . CYS A 1 646 ? 9.004 -1.873 -19.052 1.00 53.69 646 CYS A N 1
ATOM 5087 C CA . CYS A 1 646 ? 10.042 -0.959 -19.558 1.00 53.69 646 CYS A CA 1
ATOM 5088 C C . CYS A 1 646 ? 10.390 -1.103 -21.055 1.00 53.69 646 CYS A C 1
ATOM 5090 O O . CYS A 1 646 ? 11.406 -0.577 -21.499 1.00 53.69 646 CYS A O 1
ATOM 5092 N N . ARG A 1 647 ? 9.613 -1.845 -21.855 1.00 55.12 647 ARG A N 1
ATOM 5093 C CA . ARG A 1 647 ? 9.983 -2.181 -23.246 1.00 55.12 647 ARG A CA 1
ATOM 5094 C C . ARG A 1 647 ? 9.939 -0.997 -24.207 1.00 55.12 647 ARG A C 1
ATOM 5096 O O . ARG A 1 647 ? 10.601 -1.031 -25.239 1.00 55.12 647 ARG A O 1
ATOM 5103 N N . LYS A 1 648 ? 9.154 0.033 -23.895 1.00 58.69 648 LYS A N 1
ATOM 5104 C CA . LYS A 1 648 ? 9.115 1.284 -24.656 1.00 58.69 648 LYS A CA 1
ATOM 5105 C C . LYS A 1 648 ? 9.431 2.407 -23.680 1.00 58.69 648 LYS A C 1
ATOM 5107 O O . LYS A 1 648 ? 8.539 2.839 -22.958 1.00 58.69 648 LYS A O 1
ATOM 5112 N N . HIS A 1 649 ? 10.701 2.818 -23.644 1.00 54.41 649 HIS A N 1
ATOM 5113 C CA . HIS A 1 649 ? 11.244 3.910 -22.828 1.00 54.41 649 HIS A CA 1
ATOM 5114 C C . HIS A 1 649 ? 10.626 5.265 -23.209 1.00 54.41 649 HIS A C 1
ATOM 5116 O O . HIS A 1 649 ? 11.288 6.150 -23.735 1.00 54.41 649 HIS A O 1
ATOM 5122 N N . THR A 1 650 ? 9.326 5.415 -22.997 1.00 68.56 650 THR A N 1
ATOM 5123 C CA . THR A 1 650 ? 8.691 6.729 -22.954 1.00 68.56 650 THR A CA 1
ATOM 5124 C C . THR A 1 650 ? 8.765 7.197 -21.511 1.00 68.56 650 THR A C 1
ATOM 5126 O O . THR A 1 650 ? 8.477 6.404 -20.611 1.00 68.56 650 THR A O 1
ATOM 5129 N N . ASP A 1 651 ? 9.134 8.454 -21.270 1.00 68.75 651 ASP A N 1
ATOM 5130 C CA . ASP A 1 651 ? 9.227 9.016 -19.911 1.00 68.75 651 ASP A CA 1
ATOM 5131 C C . ASP A 1 651 ? 7.959 8.742 -19.086 1.00 68.75 651 ASP A C 1
ATOM 5133 O O . ASP A 1 651 ? 8.025 8.407 -17.904 1.00 68.75 651 ASP A O 1
ATOM 5137 N N . TRP A 1 652 ? 6.796 8.762 -19.741 1.00 72.56 652 TRP A N 1
ATOM 5138 C CA . TRP A 1 652 ? 5.492 8.464 -19.150 1.00 72.56 652 TRP A CA 1
ATOM 5139 C C . TRP A 1 652 ? 5.367 7.049 -18.573 1.00 72.56 652 TRP A C 1
ATOM 5141 O O . TRP A 1 652 ? 4.703 6.869 -17.554 1.00 72.56 652 TRP A O 1
ATOM 5151 N N . SER A 1 653 ? 6.018 6.051 -19.178 1.00 70.12 653 SER A N 1
ATOM 5152 C CA . SER A 1 653 ? 5.957 4.650 -18.725 1.00 70.12 653 SER A CA 1
ATOM 5153 C C . SER A 1 653 ? 6.656 4.404 -17.385 1.00 70.12 653 SER A C 1
ATOM 5155 O O . SER A 1 653 ? 6.327 3.441 -16.699 1.00 70.12 653 SER A O 1
ATOM 5157 N N . VAL A 1 654 ? 7.586 5.282 -16.995 1.00 77.38 654 VAL A N 1
ATOM 5158 C CA . VAL A 1 654 ? 8.331 5.189 -15.728 1.00 77.38 654 VAL A CA 1
ATOM 5159 C C . VAL A 1 654 ? 7.849 6.241 -14.735 1.00 77.38 654 VAL A C 1
ATOM 5161 O O . VAL A 1 654 ? 7.640 5.930 -13.563 1.00 77.38 654 VAL A O 1
ATOM 5164 N N . ARG A 1 655 ? 7.612 7.471 -15.203 1.00 83.94 655 ARG A N 1
ATOM 5165 C CA . ARG A 1 655 ? 7.226 8.603 -14.359 1.00 83.94 655 ARG A CA 1
ATOM 5166 C C . ARG A 1 655 ? 5.906 8.368 -13.638 1.00 83.94 655 ARG A C 1
ATOM 5168 O O . ARG A 1 655 ? 5.836 8.522 -12.427 1.00 83.94 655 ARG A O 1
ATOM 5175 N N . HIS A 1 656 ? 4.866 7.969 -14.363 1.00 86.00 656 HIS A N 1
ATOM 5176 C CA . HIS A 1 656 ? 3.534 7.800 -13.789 1.00 86.00 656 HIS A CA 1
ATOM 5177 C C . HIS A 1 656 ? 3.477 6.717 -12.702 1.00 86.00 656 HIS A C 1
ATOM 5179 O O . HIS A 1 656 ? 2.944 6.994 -11.621 1.00 86.00 656 HIS A O 1
ATOM 5185 N N . PRO A 1 657 ? 4.042 5.515 -12.921 1.00 85.25 657 PRO A N 1
ATOM 5186 C CA . PRO A 1 657 ? 4.118 4.517 -11.865 1.00 85.25 657 PRO A CA 1
ATOM 5187 C C . PRO A 1 657 ? 5.012 4.933 -10.687 1.00 85.25 657 PRO A C 1
ATOM 5189 O O . PRO A 1 657 ? 4.695 4.597 -9.547 1.00 85.25 657 PRO A O 1
ATOM 5192 N N . PHE A 1 658 ? 6.083 5.698 -10.924 1.00 86.75 658 PHE A N 1
ATOM 5193 C CA . PHE A 1 658 ? 6.925 6.229 -9.849 1.00 86.75 658 PHE A CA 1
ATOM 5194 C C . PHE A 1 658 ? 6.179 7.253 -8.984 1.00 86.75 658 PHE A C 1
ATOM 5196 O O . PHE A 1 658 ? 6.107 7.072 -7.771 1.00 86.75 658 PHE A O 1
ATOM 5203 N N . GLU A 1 659 ? 5.518 8.238 -9.602 1.00 91.06 659 GLU A N 1
ATOM 5204 C CA . GLU A 1 659 ? 4.646 9.202 -8.911 1.00 91.06 659 GLU A CA 1
ATOM 5205 C C . GLU A 1 659 ? 3.577 8.485 -8.071 1.00 91.06 659 GLU A C 1
ATOM 5207 O O . GLU A 1 659 ? 3.281 8.879 -6.948 1.00 91.06 659 GLU A O 1
ATOM 5212 N N . LEU A 1 660 ? 3.008 7.391 -8.589 1.00 91.44 660 LEU A N 1
ATOM 5213 C CA . LEU A 1 660 ? 2.033 6.585 -7.855 1.00 91.44 660 LEU A CA 1
ATOM 5214 C C . LEU A 1 660 ? 2.630 5.949 -6.588 1.00 91.44 660 LEU A C 1
ATOM 5216 O O . LEU A 1 660 ? 1.957 5.889 -5.559 1.00 91.44 660 LEU A O 1
ATOM 5220 N N . VAL A 1 661 ? 3.875 5.469 -6.646 1.00 92.56 661 VAL A N 1
ATOM 5221 C CA . VAL A 1 661 ? 4.580 4.908 -5.481 1.00 92.56 661 VAL A CA 1
ATOM 5222 C C . VAL A 1 661 ? 4.942 6.000 -4.472 1.00 92.56 661 VAL A C 1
ATOM 5224 O O . VAL A 1 661 ? 4.833 5.757 -3.270 1.00 92.56 661 VAL A O 1
ATOM 5227 N N . GLU A 1 662 ? 5.321 7.193 -4.932 1.00 90.88 662 GLU A N 1
ATOM 5228 C CA . GLU A 1 662 ? 5.578 8.347 -4.060 1.00 90.88 662 GLU A CA 1
ATOM 5229 C C . GLU A 1 662 ? 4.310 8.800 -3.326 1.00 90.88 662 GLU A C 1
ATOM 5231 O O . GLU A 1 662 ? 4.332 9.028 -2.116 1.00 90.88 662 GLU A O 1
ATOM 5236 N N . GLU A 1 663 ? 3.184 8.876 -4.037 1.00 90.06 663 GLU A N 1
ATOM 5237 C CA . GLU A 1 663 ? 1.889 9.248 -3.463 1.00 90.06 663 GLU A CA 1
ATOM 5238 C C . GLU A 1 663 ? 1.300 8.153 -2.557 1.00 90.06 663 GLU A C 1
ATOM 5240 O O . GLU A 1 663 ? 0.534 8.449 -1.635 1.00 90.06 663 GLU A O 1
ATOM 5245 N N . VAL A 1 664 ? 1.641 6.883 -2.807 1.00 93.69 664 VAL A N 1
ATOM 5246 C CA . VAL A 1 664 ? 1.144 5.722 -2.055 1.00 93.69 664 VAL A CA 1
ATOM 5247 C C . VAL A 1 664 ? 2.313 4.827 -1.604 1.00 93.69 664 VAL A C 1
ATOM 5249 O O . VAL A 1 664 ? 2.462 3.699 -2.089 1.00 93.69 664 VAL A O 1
ATOM 5252 N N . PRO A 1 665 ? 3.120 5.249 -0.604 1.00 89.25 665 PRO A N 1
ATOM 5253 C CA . PRO A 1 665 ? 4.330 4.522 -0.195 1.00 89.25 665 PRO A CA 1
ATOM 5254 C C . PRO A 1 665 ? 4.067 3.085 0.272 1.00 89.25 665 PRO A C 1
ATOM 5256 O O . PRO A 1 665 ? 4.904 2.194 0.114 1.00 89.25 665 PRO A O 1
ATOM 5259 N N . GLY A 1 666 ? 2.871 2.824 0.815 1.00 88.88 666 GLY A N 1
ATOM 5260 C CA . GLY A 1 666 ? 2.440 1.484 1.222 1.00 88.88 666 GLY A CA 1
ATOM 5261 C C . GLY A 1 666 ? 2.377 0.470 0.072 1.00 88.88 666 GLY A C 1
ATOM 5262 O O . GLY A 1 666 ? 2.363 -0.733 0.336 1.00 88.88 666 GLY A O 1
ATOM 5263 N N . MET A 1 667 ? 2.361 0.934 -1.181 1.00 92.88 667 MET A N 1
ATOM 5264 C CA . MET A 1 667 ? 2.347 0.102 -2.385 1.00 92.88 667 MET A CA 1
ATOM 5265 C C . MET A 1 667 ? 3.735 -0.436 -2.757 1.00 92.88 667 MET A C 1
ATOM 5267 O O . MET A 1 667 ? 3.820 -1.491 -3.383 1.00 92.88 667 MET A O 1
ATOM 5271 N N . ALA A 1 668 ? 4.821 0.226 -2.341 1.00 89.75 668 ALA A N 1
ATOM 5272 C CA . ALA A 1 668 ? 6.179 -0.079 -2.800 1.00 89.75 668 ALA A CA 1
ATOM 5273 C C . ALA A 1 668 ? 6.581 -1.550 -2.580 1.00 89.75 668 ALA A C 1
ATOM 5275 O O . ALA A 1 668 ? 7.071 -2.210 -3.493 1.00 89.75 668 ALA A O 1
ATOM 5276 N N . LYS A 1 669 ? 6.335 -2.089 -1.377 1.00 86.56 669 LYS A N 1
ATOM 5277 C CA . LYS A 1 669 ? 6.697 -3.473 -1.014 1.00 86.56 669 LYS A CA 1
ATOM 5278 C C . LYS A 1 669 ? 5.932 -4.540 -1.818 1.00 86.56 669 LYS A C 1
ATOM 5280 O O . LYS A 1 669 ? 6.597 -5.376 -2.430 1.00 86.56 669 LYS A O 1
ATOM 5285 N N . PRO A 1 670 ? 4.582 -4.557 -1.836 1.00 89.69 670 PRO A N 1
ATOM 5286 C CA . PRO A 1 670 ? 3.840 -5.546 -2.619 1.00 89.69 670 PRO A CA 1
ATOM 5287 C C . PRO A 1 670 ? 4.053 -5.377 -4.128 1.00 89.69 670 PRO A C 1
ATOM 5289 O O . PRO A 1 670 ? 4.160 -6.375 -4.835 1.00 89.69 670 PRO A O 1
ATOM 5292 N N . LEU A 1 671 ? 4.214 -4.145 -4.624 1.00 91.00 671 LEU A N 1
ATOM 5293 C CA . LEU A 1 671 ? 4.549 -3.908 -6.028 1.00 91.00 671 LEU A CA 1
ATOM 5294 C C . LEU A 1 671 ? 5.916 -4.497 -6.391 1.00 91.00 671 LEU A C 1
ATOM 5296 O O . LEU A 1 671 ? 6.025 -5.189 -7.400 1.00 91.00 671 LEU A O 1
ATOM 5300 N N . LEU A 1 672 ? 6.943 -4.273 -5.565 1.00 86.94 672 LEU A N 1
ATOM 5301 C CA . LEU A 1 672 ? 8.263 -4.864 -5.780 1.00 86.94 672 LEU A CA 1
ATOM 5302 C C . LEU A 1 672 ? 8.184 -6.397 -5.801 1.00 86.94 672 LEU A C 1
ATOM 5304 O O . LEU A 1 672 ? 8.792 -7.022 -6.663 1.00 86.94 672 LEU A O 1
ATOM 5308 N N . ALA A 1 673 ? 7.383 -7.005 -4.921 1.00 86.38 673 ALA A N 1
ATOM 5309 C CA . ALA A 1 673 ? 7.170 -8.454 -4.923 1.00 86.38 673 ALA A CA 1
ATOM 5310 C C . ALA A 1 673 ? 6.558 -8.965 -6.243 1.00 86.38 673 ALA A C 1
ATOM 5312 O O . ALA A 1 673 ? 6.946 -10.035 -6.719 1.00 86.38 673 ALA A O 1
ATOM 5313 N N . CYS A 1 674 ? 5.646 -8.201 -6.855 1.00 87.81 674 CYS A N 1
ATOM 5314 C CA . CYS A 1 674 ? 5.100 -8.495 -8.183 1.00 87.81 674 CYS A CA 1
ATOM 5315 C C . CYS A 1 674 ? 6.133 -8.275 -9.302 1.00 87.81 674 CYS A C 1
ATOM 5317 O O . CYS A 1 674 ? 6.226 -9.092 -10.216 1.00 87.81 674 CYS A O 1
ATOM 5319 N N . LEU A 1 675 ? 6.946 -7.218 -9.215 1.00 85.81 675 LEU A N 1
ATOM 5320 C CA . LEU A 1 675 ? 8.016 -6.923 -10.176 1.00 85.81 675 LEU A CA 1
ATOM 5321 C C . LEU A 1 675 ? 9.164 -7.939 -10.123 1.00 85.81 675 LEU A C 1
ATOM 5323 O O . LEU A 1 675 ? 9.855 -8.124 -11.110 1.00 85.81 675 LEU A O 1
ATOM 5327 N N . MET A 1 676 ? 9.375 -8.634 -9.008 1.00 81.75 676 MET A N 1
ATOM 5328 C CA . MET A 1 676 ? 10.407 -9.673 -8.913 1.00 81.75 676 MET A CA 1
ATOM 5329 C C . MET A 1 676 ? 10.061 -10.962 -9.673 1.00 81.75 676 MET A C 1
ATOM 5331 O O . MET A 1 676 ? 10.878 -11.881 -9.701 1.00 81.75 676 MET A O 1
ATOM 5335 N N . ILE A 1 677 ? 8.869 -11.070 -10.268 1.00 79.31 677 ILE A N 1
ATOM 5336 C CA . ILE A 1 677 ? 8.490 -12.216 -11.095 1.00 79.31 677 ILE A CA 1
ATOM 5337 C C . ILE A 1 677 ? 9.091 -12.003 -12.494 1.00 79.31 677 ILE A C 1
ATOM 5339 O O . ILE A 1 677 ? 8.590 -11.151 -13.231 1.00 79.31 677 ILE A O 1
ATOM 5343 N N . PRO A 1 678 ? 10.106 -12.788 -12.913 1.00 67.62 678 PRO A N 1
ATOM 5344 C CA . PRO A 1 678 ? 10.844 -12.539 -14.161 1.00 67.62 678 PRO A CA 1
ATOM 5345 C C . PRO A 1 678 ? 9.946 -12.501 -15.406 1.00 67.62 678 PRO A C 1
ATOM 5347 O O . PRO A 1 678 ? 10.252 -11.860 -16.412 1.00 67.62 678 PRO A O 1
ATOM 5350 N N . GLU A 1 679 ? 8.810 -13.193 -15.326 1.00 69.38 679 GLU A N 1
ATOM 5351 C CA . GLU A 1 679 ? 7.816 -13.306 -16.384 1.00 69.38 679 GLU A CA 1
ATOM 5352 C C . GLU A 1 679 ? 6.646 -12.321 -16.262 1.00 69.38 679 GLU A C 1
ATOM 5354 O O . GLU A 1 679 ? 5.924 -12.146 -17.243 1.00 69.38 679 GLU A O 1
ATOM 5359 N N . ALA A 1 680 ? 6.449 -11.655 -15.117 1.00 60.19 680 ALA A N 1
ATOM 5360 C CA . ALA A 1 680 ? 5.336 -10.714 -14.930 1.00 60.19 680 ALA A CA 1
ATOM 5361 C C . ALA A 1 680 ? 5.502 -9.427 -15.738 1.00 60.19 680 ALA A C 1
ATOM 5363 O O . ALA A 1 680 ? 4.518 -8.795 -16.112 1.00 60.19 680 ALA A O 1
ATOM 5364 N N . HIS A 1 681 ? 6.737 -9.072 -16.099 1.00 60.00 681 HIS A N 1
ATOM 5365 C CA . HIS A 1 681 ? 6.997 -7.962 -17.020 1.00 60.00 681 HIS A CA 1
ATOM 5366 C C . HIS A 1 681 ? 6.437 -8.215 -18.433 1.00 60.00 681 HIS A C 1
ATOM 5368 O O . HIS A 1 681 ? 6.398 -7.294 -19.255 1.00 60.00 681 HIS A O 1
ATOM 5374 N N . ARG A 1 682 ? 6.006 -9.456 -18.728 1.00 61.81 682 ARG A N 1
ATOM 5375 C CA . ARG A 1 682 ? 5.379 -9.880 -19.987 1.00 61.81 682 ARG A CA 1
ATOM 5376 C C . ARG A 1 682 ? 3.845 -9.816 -19.879 1.00 61.81 682 ARG A C 1
ATOM 5378 O O . ARG A 1 682 ? 3.145 -10.817 -19.971 1.00 61.81 682 ARG A O 1
ATOM 5385 N N . GLU A 1 683 ? 3.386 -8.585 -19.685 1.00 65.88 683 GLU A N 1
ATOM 5386 C CA . GLU A 1 683 ? 2.151 -7.968 -20.202 1.00 65.88 683 GLU A CA 1
ATOM 5387 C C . GLU A 1 683 ? 0.761 -8.418 -19.696 1.00 65.88 683 GLU A C 1
ATOM 5389 O O . GLU A 1 683 ? -0.147 -7.598 -19.826 1.00 65.88 683 GLU A O 1
ATOM 5394 N N . ASP A 1 684 ? 0.577 -9.579 -19.045 1.00 81.69 684 ASP A N 1
ATOM 5395 C CA . ASP A 1 684 ? -0.769 -10.052 -18.637 1.00 81.69 684 ASP A CA 1
ATOM 5396 C C . ASP A 1 684 ? -0.910 -10.389 -17.136 1.00 81.69 684 ASP A C 1
ATOM 5398 O O . ASP A 1 684 ? -0.129 -11.153 -16.557 1.00 81.69 684 ASP A O 1
ATOM 5402 N N . LEU A 1 685 ? -1.974 -9.862 -16.524 1.00 89.38 685 LEU A N 1
ATOM 5403 C CA . LEU A 1 685 ? -2.415 -10.149 -15.160 1.00 89.38 685 LEU A CA 1
ATOM 5404 C C . LEU A 1 685 ? -2.779 -11.637 -14.961 1.00 89.38 685 LEU A C 1
ATOM 5406 O O . LEU A 1 685 ? -2.630 -12.150 -13.850 1.00 89.38 685 LEU A O 1
ATOM 5410 N N . LYS A 1 686 ? -3.153 -12.369 -16.024 1.00 88.75 686 LYS A N 1
ATOM 5411 C CA . LYS A 1 686 ? -3.410 -13.828 -15.985 1.00 88.75 686 LYS A CA 1
ATOM 5412 C C . LYS A 1 686 ? -2.209 -14.666 -15.546 1.00 88.75 686 LYS A C 1
ATOM 5414 O O . LYS A 1 686 ? -2.379 -15.817 -15.156 1.00 88.75 686 LYS A O 1
ATOM 5419 N N . ARG A 1 687 ? -0.989 -14.127 -15.631 1.00 86.12 687 ARG A N 1
ATOM 5420 C CA . ARG A 1 687 ? 0.230 -14.845 -15.218 1.00 86.12 687 ARG A CA 1
ATOM 5421 C C . ARG A 1 687 ? 0.389 -14.932 -13.705 1.00 86.12 687 ARG A C 1
ATOM 5423 O O . ARG A 1 687 ? 1.179 -15.742 -13.221 1.00 86.12 687 ARG A O 1
ATOM 5430 N N . PHE A 1 688 ? -0.318 -14.090 -12.959 1.00 88.19 688 PHE A N 1
ATOM 5431 C CA . PHE A 1 688 ? -0.298 -14.145 -11.508 1.00 88.19 688 PHE A CA 1
ATOM 5432 C C . PHE A 1 688 ? -1.231 -15.257 -11.014 1.00 88.19 688 PHE A C 1
ATOM 5434 O O . PHE A 1 688 ? -2.366 -15.350 -11.480 1.00 88.19 688 PHE A O 1
ATOM 5441 N N . PRO A 1 689 ? -0.795 -16.093 -10.057 1.00 88.88 689 PRO A N 1
ATOM 5442 C CA . PRO A 1 689 ? -1.648 -17.119 -9.471 1.00 88.88 689 PRO A CA 1
ATOM 5443 C C . PRO A 1 689 ? -2.905 -16.513 -8.836 1.00 88.88 689 PRO A C 1
ATOM 5445 O O . PRO A 1 689 ? -2.800 -15.654 -7.964 1.00 88.88 689 PRO A O 1
ATOM 5448 N N . ASN A 1 690 ? -4.089 -17.018 -9.191 1.00 90.31 690 ASN A N 1
ATOM 5449 C CA . ASN A 1 690 ? -5.378 -16.542 -8.659 1.00 90.31 690 ASN A CA 1
ATOM 5450 C C . ASN A 1 690 ? -5.428 -16.500 -7.118 1.00 90.31 690 ASN A C 1
ATOM 5452 O O . ASN A 1 690 ? -6.016 -15.590 -6.527 1.00 90.31 690 ASN A O 1
ATOM 5456 N N . LYS A 1 691 ? -4.732 -17.429 -6.453 1.00 90.19 691 LYS A N 1
ATOM 5457 C CA . LYS A 1 691 ? -4.612 -17.467 -4.988 1.00 90.19 691 LYS A CA 1
ATOM 5458 C C . LYS A 1 691 ? -3.913 -16.254 -4.370 1.00 90.19 691 LYS A C 1
ATOM 5460 O O . LYS A 1 691 ? -4.195 -15.935 -3.216 1.00 90.19 691 LYS A O 1
ATOM 5465 N N . ASP A 1 692 ? -3.061 -15.542 -5.112 1.00 89.75 692 ASP A N 1
ATOM 5466 C CA . ASP A 1 692 ? -2.448 -14.289 -4.644 1.00 89.75 692 ASP A CA 1
ATOM 5467 C C . ASP A 1 692 ? -3.508 -13.186 -4.449 1.00 89.75 692 ASP A C 1
ATOM 5469 O O . ASP A 1 692 ? -3.334 -12.278 -3.629 1.00 89.75 692 ASP A O 1
ATOM 5473 N N . PHE A 1 693 ? -4.647 -13.326 -5.131 1.00 92.25 693 PHE A N 1
ATOM 5474 C CA . PHE A 1 693 ? -5.820 -12.455 -5.058 1.00 92.25 693 PHE A CA 1
ATOM 5475 C C . PHE A 1 693 ? -6.978 -13.079 -4.265 1.00 92.25 693 PHE A C 1
ATOM 5477 O O . PHE A 1 693 ? -8.083 -12.547 -4.281 1.00 92.25 693 PHE A O 1
ATOM 5484 N N . GLY A 1 694 ? -6.771 -14.219 -3.596 1.00 90.00 694 GLY A N 1
ATOM 5485 C CA . GLY A 1 694 ? -7.845 -14.903 -2.868 1.00 90.00 694 GLY A CA 1
ATOM 5486 C C . GLY A 1 694 ? -8.965 -15.421 -3.776 1.00 90.00 694 GLY A C 1
ATOM 5487 O O . GLY A 1 694 ? -10.087 -15.622 -3.312 1.00 90.00 694 GLY A O 1
ATOM 5488 N N . LEU A 1 695 ? -8.671 -15.613 -5.064 1.00 91.69 695 LEU A N 1
ATOM 5489 C CA . LEU A 1 695 ? -9.575 -16.195 -6.050 1.00 91.69 695 LEU A CA 1
ATOM 5490 C C . LEU A 1 695 ? -9.285 -17.703 -6.186 1.00 91.69 695 LEU A C 1
ATOM 5492 O O . LEU A 1 695 ? -8.131 -18.115 -6.023 1.00 91.69 695 LEU A O 1
ATOM 5496 N N . PRO A 1 696 ? -10.299 -18.541 -6.477 1.00 89.62 696 PRO A N 1
ATOM 5497 C CA . PRO A 1 696 ? -10.079 -19.967 -6.713 1.00 89.62 696 PRO A CA 1
ATOM 5498 C C . PRO A 1 696 ? -9.180 -20.185 -7.940 1.00 89.62 696 PRO A C 1
ATOM 5500 O O . PRO A 1 696 ? -9.210 -19.396 -8.881 1.00 89.62 696 PRO A O 1
ATOM 5503 N N . GLU A 1 697 ? -8.364 -21.245 -7.949 1.00 84.94 697 GLU A N 1
ATOM 5504 C CA . GLU A 1 697 ? -7.460 -21.522 -9.083 1.00 84.94 697 GLU A CA 1
ATOM 5505 C C . GLU A 1 697 ? -8.247 -21.774 -10.380 1.00 84.94 697 GLU A C 1
ATOM 5507 O O . GLU A 1 697 ? -7.868 -21.255 -11.425 1.00 84.94 697 GLU A O 1
ATOM 5512 N N . GLU A 1 698 ? -9.414 -22.416 -10.276 1.00 86.00 698 GLU A N 1
ATOM 5513 C CA . GLU A 1 698 ? -10.394 -22.616 -11.357 1.00 86.00 698 GLU A CA 1
ATOM 5514 C C . GLU A 1 698 ? -11.133 -21.334 -11.772 1.00 86.00 698 GLU A C 1
ATOM 5516 O O . GLU A 1 698 ? -12.072 -21.389 -12.566 1.00 86.00 698 GLU A O 1
ATOM 5521 N N . PHE A 1 699 ? -10.769 -20.166 -11.225 1.00 84.31 699 PHE A N 1
ATOM 5522 C CA . PHE A 1 699 ? -11.330 -18.898 -11.668 1.00 84.31 699 PHE A CA 1
ATOM 5523 C C . PHE A 1 699 ? -10.856 -18.581 -13.088 1.00 84.31 699 PHE A C 1
ATOM 5525 O O . PHE A 1 699 ? -9.877 -17.875 -13.333 1.00 84.31 699 PHE A O 1
ATOM 5532 N N . GLU A 1 700 ? -11.590 -19.142 -14.033 1.00 77.62 700 GLU A N 1
ATOM 5533 C CA . GLU A 1 700 ? -11.463 -18.906 -15.447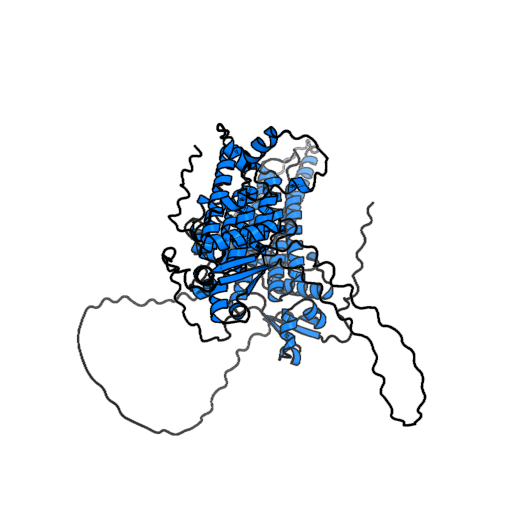 1.00 77.62 700 GLU A CA 1
ATOM 5534 C C . GLU A 1 700 ? -11.966 -17.494 -15.765 1.00 77.62 700 GLU A C 1
ATOM 5536 O O . GLU A 1 700 ? -13.152 -17.177 -15.657 1.00 77.62 700 GLU A O 1
ATOM 5541 N N . SER A 1 701 ? -11.041 -16.618 -16.176 1.00 63.16 701 SER A N 1
ATOM 5542 C CA . SER A 1 701 ? -11.395 -15.307 -16.747 1.00 63.16 701 SER A CA 1
ATOM 5543 C C . SER A 1 701 ? -12.251 -15.432 -18.018 1.00 63.16 701 SER A C 1
ATOM 5545 O O . SER A 1 701 ? -12.850 -14.449 -18.445 1.00 63.16 701 SER A O 1
ATOM 5547 N N . SER A 1 702 ? -12.339 -16.644 -18.583 1.00 49.09 702 SER A N 1
ATOM 5548 C CA . SER A 1 702 ? -13.147 -17.082 -19.724 1.00 49.09 702 SER A CA 1
ATOM 5549 C C . SER A 1 702 ? -14.650 -17.097 -19.425 1.00 49.09 702 SER A C 1
ATOM 5551 O O . SER A 1 702 ? -15.377 -18.034 -19.738 1.00 49.09 702 SER A O 1
ATOM 5553 N N . GLY A 1 703 ? -15.174 -15.963 -18.971 1.00 49.22 703 GLY A N 1
ATOM 5554 C CA . GLY A 1 703 ? -16.338 -15.467 -19.679 1.00 49.22 703 GLY A CA 1
ATOM 5555 C C . GLY A 1 703 ? -15.839 -15.027 -21.049 1.00 49.22 703 GLY A C 1
ATOM 5556 O O . GLY A 1 703 ? -15.240 -13.963 -21.159 1.00 49.22 703 GLY A O 1
ATOM 5557 N N . ASN A 1 704 ? -16.059 -15.832 -22.089 1.00 45.31 704 ASN A N 1
ATOM 5558 C CA . ASN A 1 704 ? -16.153 -15.315 -23.454 1.00 45.31 704 ASN A CA 1
ATOM 5559 C C . ASN A 1 704 ? -17.326 -14.321 -23.440 1.00 45.31 704 ASN A C 1
ATOM 5561 O O . ASN A 1 704 ? -18.447 -14.663 -23.812 1.00 45.31 704 ASN A O 1
ATOM 5565 N N . ILE A 1 705 ? -17.106 -13.113 -22.918 1.00 46.97 705 ILE A N 1
ATOM 5566 C CA . ILE A 1 705 ? -18.042 -12.005 -23.031 1.00 46.97 705 ILE A CA 1
ATOM 5567 C C . ILE A 1 705 ? -17.908 -11.580 -24.488 1.00 46.97 705 ILE A C 1
ATOM 5569 O O . ILE A 1 705 ? -17.162 -10.669 -24.837 1.00 46.97 705 ILE A O 1
ATOM 5573 N N . ARG A 1 706 ? -18.559 -12.338 -25.375 1.00 39.81 706 ARG A N 1
ATOM 5574 C CA . ARG A 1 706 ? -18.893 -11.838 -26.698 1.00 39.81 706 ARG A CA 1
ATOM 5575 C C . ARG A 1 706 ? -19.853 -10.690 -26.428 1.00 39.81 706 ARG A C 1
ATOM 5577 O O . ARG A 1 706 ? -21.011 -10.933 -26.109 1.00 39.81 706 ARG A O 1
ATOM 5584 N N . TYR A 1 707 ? -19.337 -9.467 -26.476 1.00 38.28 707 TYR A N 1
ATOM 5585 C CA . TYR A 1 707 ? -20.156 -8.286 -26.694 1.00 38.28 707 TYR A CA 1
ATOM 5586 C C . TYR A 1 707 ? -20.804 -8.491 -28.069 1.00 38.28 707 TYR A C 1
ATOM 5588 O O . TYR A 1 707 ? -20.160 -8.271 -29.092 1.00 38.28 707 TYR A O 1
ATOM 5596 N N . THR A 1 708 ? -21.990 -9.100 -28.081 1.00 33.31 708 THR A N 1
ATOM 5597 C CA . THR A 1 708 ? -22.851 -9.186 -29.265 1.00 33.31 708 THR A CA 1
ATOM 5598 C C . THR A 1 708 ? -23.526 -7.859 -29.499 1.00 33.31 708 THR A C 1
ATOM 5600 O O . THR A 1 708 ? -24.010 -7.301 -28.486 1.00 33.31 708 THR A O 1
#

Radius of gyration: 36.73 Å; chains: 1; bounding box: 116×111×98 Å

Foldseek 3Di:
DDDDPDDDQPDWDPLPDVPFDKFKEWEDEDDPDPDPDPPPPPDDPDDDDDDDDDDDDDDDDDDDDDDDDDDDDDDDPDPPDPPVRTDDIDTAGLSLLCVQFVLSVVVPVVVDPCVVVSYDYHHAQCQDPPFQCVLSVQLVVQSRVCSGRVDGDLVVGPLLVRHPVPVVVVVVVVVVVVPPPDDDDDDDDDDDDDDDDDDDPVVVVVVVVVVVVVVVVVVLVVLLVLLSSLLSLLSSLLRCVVRRRVSSNVNSVVVNVVSVVVLVVVVVVPPDDVPDDPVVVVVVVVSSCVNNVVSVVSSVCSNVVRVVVVLPVVPPPDDPDDDDDDDDDDPPPDLPDPPLVPFDKAKEFEDEDDDPDPPPPPDPPPDDDDDDDDDDDDDDDDDDDDDDDDDDDDPPDVVPPDPGADMDTAGLSLLLVQFVLSVVVVVVCDPSVVVSYDYDHFFHADPVDDPVLSSLLVVQVRCVSNVDHDLQVSQLPPPPPVVVPPPDDDDDDDPVVVVVVVVPSPRLLLSSLLSLLSSLLSCQVRRRVVSNLVSLLVNLLSLQLLLVLVVCVVVPPDDDPSSVSSPVSHDLVSLLSSLCSNLVRHDPPPPALVVVCVVVVDDDDDDPVCVVQLQDLPPPVNLCNQLDPSLNLLLSLLSVLLLLQPPDPDVCSPVSSVVSCVSRVSSPRSNVSNNSNPCSSVRDSVSHQCVSNPHDNPPPSPPPPPPD